Protein AF-A0AAN6FZB6-F1 (afdb_monomer)

pLDDT: mean 73.34, std 21.13, range [22.36, 97.94]

Structure (mmCIF, N/CA/C/O backbone):
data_AF-A0AAN6FZB6-F1
#
_entry.id   AF-A0AAN6FZB6-F1
#
loop_
_atom_site.group_PDB
_atom_site.id
_atom_site.type_symbol
_atom_site.label_atom_id
_atom_site.label_alt_id
_atom_site.label_comp_id
_atom_site.label_asym_id
_atom_site.label_entity_id
_atom_site.label_seq_id
_atom_site.pdbx_PDB_ins_code
_atom_site.Cartn_x
_atom_site.Cartn_y
_atom_site.Cartn_z
_atom_site.occupancy
_atom_site.B_iso_or_equiv
_atom_site.auth_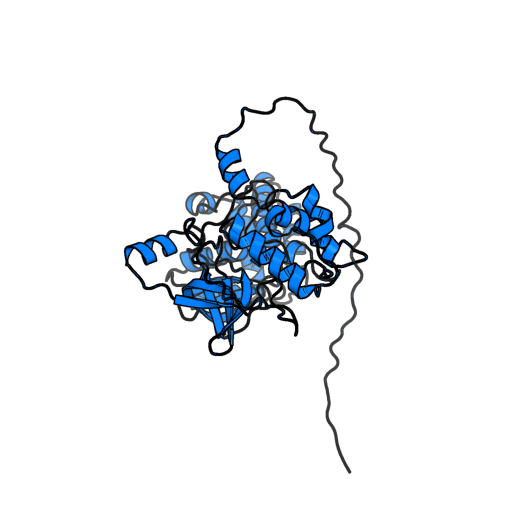seq_id
_atom_site.auth_comp_id
_atom_site.auth_asym_id
_atom_site.auth_atom_id
_atom_site.pdbx_PDB_model_num
ATOM 1 N N . MET A 1 1 ? -24.051 37.876 -32.032 1.00 30.36 1 MET A N 1
ATOM 2 C CA . MET A 1 1 ? -22.929 37.095 -32.580 1.00 30.36 1 MET A CA 1
ATOM 3 C C . MET A 1 1 ? -21.821 37.124 -31.537 1.00 30.36 1 MET A C 1
ATOM 5 O O . MET A 1 1 ? -20.853 37.849 -31.696 1.00 30.36 1 MET A O 1
ATOM 9 N N . ASP A 1 2 ? -22.106 36.686 -30.309 1.00 27.23 2 ASP A N 1
ATOM 10 C CA . ASP A 1 2 ? -22.174 35.279 -29.833 1.00 27.23 2 ASP A CA 1
ATOM 11 C C . ASP A 1 2 ? -20.752 34.847 -29.437 1.00 27.23 2 ASP A C 1
ATOM 13 O O . ASP A 1 2 ? -19.841 35.005 -30.233 1.00 27.23 2 ASP A O 1
ATOM 17 N N . GLY A 1 3 ? -20.429 34.332 -28.254 1.00 25.25 3 GLY A N 1
ATOM 18 C CA . GLY A 1 3 ? -21.204 33.902 -27.101 1.00 25.25 3 GLY A CA 1
ATOM 19 C C . GLY A 1 3 ? -20.239 33.530 -25.960 1.00 25.25 3 GLY A C 1
ATOM 20 O O . GLY A 1 3 ? -19.037 33.366 -26.151 1.00 25.25 3 GLY A O 1
ATOM 21 N N . ILE A 1 4 ? -20.802 33.442 -24.763 1.00 28.05 4 ILE A N 1
ATOM 22 C CA . ILE A 1 4 ? -20.187 33.173 -23.456 1.00 28.05 4 ILE A CA 1
ATOM 23 C C . ILE A 1 4 ? -19.629 31.740 -23.357 1.00 28.05 4 ILE A C 1
ATOM 25 O O . ILE A 1 4 ? -20.297 30.811 -23.807 1.00 28.05 4 ILE A O 1
ATOM 29 N N . ARG A 1 5 ? -18.513 31.539 -22.629 1.00 25.30 5 ARG A N 1
ATOM 30 C CA . ARG A 1 5 ? -18.370 30.437 -21.646 1.00 25.30 5 ARG A CA 1
ATOM 31 C C . ARG A 1 5 ? -17.309 30.740 -20.575 1.00 25.30 5 ARG A C 1
ATOM 33 O O . ARG A 1 5 ? -16.121 30.832 -20.856 1.00 25.30 5 ARG A O 1
ATOM 40 N N . ASN A 1 6 ? -17.817 30.888 -19.350 1.00 24.12 6 ASN A N 1
ATOM 41 C CA . ASN A 1 6 ? -17.125 31.031 -18.070 1.00 24.12 6 ASN A CA 1
ATOM 42 C C . ASN A 1 6 ? -16.305 29.784 -17.694 1.00 24.12 6 ASN A C 1
ATOM 44 O O . ASN A 1 6 ? -16.782 28.665 -17.882 1.00 24.12 6 ASN A O 1
ATOM 48 N N . VAL A 1 7 ? -15.164 29.990 -17.029 1.00 25.72 7 VAL A N 1
ATOM 49 C CA . VAL A 1 7 ? -14.528 29.021 -16.116 1.00 25.72 7 VAL A CA 1
ATOM 50 C C . VAL A 1 7 ? -14.255 29.774 -14.800 1.00 25.72 7 VAL A C 1
ATOM 52 O O . VAL A 1 7 ? -13.698 30.868 -14.880 1.00 25.72 7 VAL A O 1
ATOM 55 N N . PRO A 1 8 ? -14.679 29.292 -13.613 1.00 23.39 8 PRO A N 1
ATOM 56 C CA . PRO A 1 8 ? -14.557 30.064 -12.375 1.00 23.39 8 PRO A CA 1
ATOM 57 C C . PRO A 1 8 ? -13.111 30.137 -11.873 1.00 23.39 8 PRO A C 1
ATOM 59 O O . PRO A 1 8 ? -12.424 29.121 -11.774 1.00 23.39 8 PRO A O 1
ATOM 62 N N . GLU A 1 9 ? -12.685 31.343 -11.504 1.00 27.16 9 GLU A N 1
ATOM 63 C CA . GLU A 1 9 ? -11.474 31.617 -10.732 1.00 27.16 9 GLU A CA 1
ATOM 64 C C . GLU A 1 9 ? -11.588 31.010 -9.323 1.00 27.16 9 GLU A C 1
ATOM 66 O O . GLU A 1 9 ? -12.445 31.402 -8.533 1.00 27.16 9 GLU A O 1
ATOM 71 N N . ALA A 1 10 ? -10.694 30.078 -8.987 1.00 24.11 10 ALA A N 1
ATOM 72 C CA . ALA A 1 10 ? -10.451 29.641 -7.614 1.00 24.11 10 ALA A CA 1
ATOM 73 C C . ALA A 1 10 ? -8.962 29.304 -7.421 1.00 24.11 10 ALA A C 1
ATOM 75 O O . ALA A 1 10 ? -8.577 28.149 -7.283 1.00 24.11 10 ALA A O 1
ATOM 76 N N . TYR A 1 11 ? -8.113 30.334 -7.414 1.00 24.89 11 TYR A N 1
ATOM 77 C CA . TYR A 1 11 ? -6.745 30.252 -6.894 1.00 24.89 11 TYR A CA 1
ATOM 78 C C . TYR A 1 11 ? -6.554 31.344 -5.839 1.00 24.89 11 TYR A C 1
ATOM 80 O O . TYR A 1 11 ? -6.081 32.446 -6.111 1.00 24.89 11 TYR A O 1
ATOM 88 N N . GLY A 1 12 ? -6.974 31.032 -4.613 1.00 23.95 12 GLY A N 1
ATOM 89 C CA . GLY A 1 12 ? -6.699 31.834 -3.428 1.00 23.95 12 GLY A CA 1
ATOM 90 C C . GLY A 1 12 ? -5.278 31.584 -2.924 1.00 23.95 12 GLY A C 1
ATOM 91 O O . GLY A 1 12 ? -5.006 30.553 -2.325 1.00 23.95 12 GLY A O 1
ATOM 92 N N . VAL A 1 13 ? -4.393 32.533 -3.223 1.00 24.48 13 VAL A N 1
ATOM 93 C CA . VAL A 1 13 ? -3.220 32.997 -2.458 1.00 24.48 13 VAL A CA 1
ATOM 94 C C . VAL A 1 13 ? -2.564 31.992 -1.492 1.00 24.48 13 VAL A C 1
ATOM 96 O O . VAL A 1 13 ? -3.036 31.730 -0.388 1.00 24.48 13 VAL A O 1
ATOM 99 N N . VAL A 1 14 ? -1.369 31.544 -1.888 1.00 26.58 14 VAL A N 1
ATOM 100 C CA . VAL A 1 14 ? -0.384 30.821 -1.072 1.00 26.58 14 VAL A CA 1
ATOM 101 C C . VAL A 1 14 ? 0.034 31.677 0.130 1.00 26.58 14 VAL A C 1
ATOM 103 O O . VAL A 1 14 ? 0.778 32.649 -0.005 1.00 26.58 14 VAL A O 1
ATOM 106 N N . GLY A 1 15 ? -0.442 31.302 1.318 1.00 25.17 15 GLY A N 1
ATOM 107 C CA . GLY A 1 15 ? 0.080 31.784 2.593 1.00 25.17 15 GLY A CA 1
ATOM 108 C C . GLY A 1 15 ? 1.471 31.206 2.864 1.00 25.17 15 GLY A C 1
ATOM 109 O O . GLY A 1 15 ? 1.723 30.020 2.669 1.00 25.17 15 GLY A O 1
ATOM 110 N N . SER A 1 16 ? 2.380 32.072 3.293 1.00 25.14 16 SER A N 1
ATOM 111 C CA . SER A 1 16 ? 3.794 31.818 3.556 1.00 25.14 16 SER A CA 1
ATOM 112 C C . SER A 1 16 ? 4.088 30.618 4.472 1.00 25.14 16 SER A C 1
ATOM 114 O O . SER A 1 16 ? 3.425 30.367 5.481 1.00 25.14 16 SER A O 1
ATOM 116 N N . ILE A 1 17 ? 5.172 29.919 4.122 1.00 27.97 17 ILE A N 1
ATOM 117 C CA . ILE A 1 17 ? 5.831 28.852 4.884 1.00 27.97 17 ILE A CA 1
ATOM 118 C C . ILE A 1 17 ? 6.100 29.329 6.321 1.00 27.97 17 ILE A C 1
ATOM 120 O O . ILE A 1 17 ? 6.764 30.345 6.529 1.00 27.97 17 ILE A O 1
ATOM 124 N N . GLN A 1 18 ? 5.597 28.594 7.317 1.00 29.02 18 GLN A N 1
ATOM 125 C CA . GLN A 1 18 ? 5.778 28.940 8.728 1.00 29.02 18 GLN A CA 1
ATOM 126 C C . GLN A 1 18 ? 7.166 28.479 9.255 1.00 29.02 18 GLN A C 1
ATOM 128 O O . GLN A 1 18 ? 7.503 27.304 9.099 1.00 29.02 18 GLN A O 1
ATOM 133 N N . PRO A 1 19 ? 7.968 29.343 9.919 1.00 23.64 19 PRO A N 1
ATOM 134 C CA . PRO A 1 19 ? 9.391 29.093 10.237 1.00 23.64 19 PRO A CA 1
ATOM 135 C C . PRO A 1 19 ? 9.730 28.075 11.349 1.00 23.64 19 PRO A C 1
ATOM 137 O O . PRO A 1 19 ? 10.906 27.883 11.653 1.00 23.64 19 PRO A O 1
ATOM 140 N N . TRP A 1 20 ? 8.758 27.427 11.998 1.00 31.81 20 TRP A N 1
ATOM 141 C CA . TRP A 1 20 ? 9.000 26.628 13.217 1.00 31.81 20 TRP A CA 1
ATOM 142 C C . TRP A 1 20 ? 9.246 25.125 12.980 1.00 31.81 20 TRP A C 1
ATOM 144 O O . TRP A 1 20 ? 9.595 24.412 13.918 1.00 31.81 20 TRP A O 1
ATOM 154 N N . LEU A 1 21 ? 9.209 24.657 11.726 1.00 27.09 21 LEU A N 1
ATOM 155 C CA . LEU A 1 21 ? 9.648 23.308 11.312 1.00 27.09 21 LEU A CA 1
ATOM 156 C C . LEU A 1 21 ? 11.175 23.075 11.441 1.00 27.09 21 LEU A C 1
ATOM 158 O O . LEU A 1 21 ? 11.663 21.994 11.126 1.00 27.09 21 LEU A O 1
ATOM 162 N N . VAL A 1 22 ? 11.935 24.073 11.911 1.00 25.64 22 VAL A N 1
ATOM 163 C CA . VAL A 1 22 ? 13.407 24.039 12.039 1.00 25.64 22 VAL A CA 1
ATOM 164 C C . VAL A 1 22 ? 13.887 23.847 13.492 1.00 25.64 22 VAL A C 1
ATOM 166 O O . VAL A 1 22 ? 15.075 23.631 13.721 1.00 25.64 22 VAL A O 1
ATOM 169 N N . SER A 1 23 ? 13.007 23.854 14.500 1.00 26.36 23 SER A N 1
ATOM 170 C CA . SER A 1 23 ? 13.437 23.791 15.907 1.00 26.36 23 SER A CA 1
ATOM 171 C C . SER A 1 23 ? 13.090 22.467 16.588 1.00 26.36 23 SER A C 1
ATOM 173 O O . SER A 1 23 ? 12.071 22.332 17.256 1.00 26.36 23 SER A O 1
ATOM 175 N N . THR A 1 24 ? 13.967 21.476 16.432 1.00 24.34 24 THR A N 1
ATOM 176 C CA . THR A 1 24 ? 14.256 20.464 17.472 1.00 24.34 24 THR A CA 1
ATOM 177 C C . THR A 1 24 ? 15.608 19.807 17.178 1.00 24.34 24 THR A C 1
ATOM 179 O O . THR A 1 24 ? 15.744 18.604 16.986 1.00 24.34 24 THR A O 1
ATOM 182 N N . ARG A 1 25 ? 16.668 20.626 17.156 1.00 24.75 25 ARG A N 1
ATOM 183 C CA . ARG A 1 25 ? 18.006 20.143 17.516 1.00 24.75 25 ARG A CA 1
ATOM 184 C C . ARG A 1 25 ? 18.036 20.027 19.034 1.00 24.75 25 ARG A C 1
ATOM 186 O O . ARG A 1 25 ? 18.260 21.024 19.710 1.00 24.75 25 ARG A O 1
ATOM 193 N N . HIS A 1 26 ? 17.784 18.842 19.570 1.00 23.50 26 HIS A N 1
ATOM 194 C CA . HIS A 1 26 ? 18.362 18.452 20.851 1.00 23.50 26 HIS A CA 1
ATOM 195 C C . HIS A 1 26 ? 19.250 17.242 20.591 1.00 23.50 26 HIS A C 1
ATOM 197 O O . HIS A 1 26 ? 18.823 16.208 20.084 1.00 23.50 26 HIS A O 1
ATOM 203 N N . VAL A 1 27 ? 20.531 17.484 20.833 1.00 25.31 27 VAL A N 1
ATOM 204 C CA . VAL A 1 27 ? 21.649 16.563 20.724 1.00 25.31 27 VAL A CA 1
ATOM 205 C C . VAL A 1 27 ? 21.444 15.458 21.755 1.00 25.31 27 VAL A C 1
ATOM 207 O O . VAL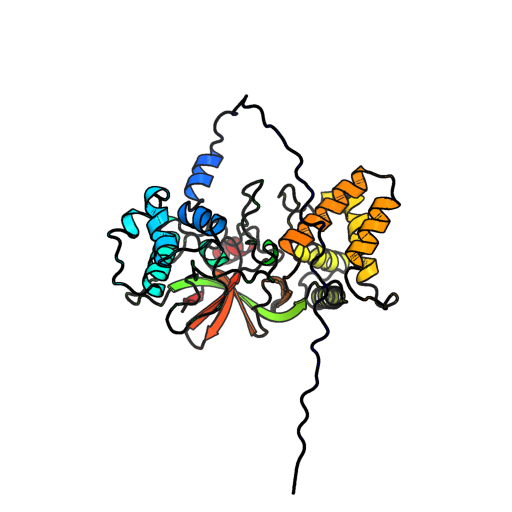 A 1 27 ? 21.451 15.735 22.949 1.00 25.31 27 VAL A O 1
ATOM 210 N N . LEU A 1 28 ? 21.284 14.216 21.305 1.00 22.36 28 LEU A N 1
ATOM 211 C CA . LEU A 1 28 ? 21.596 13.052 22.127 1.00 22.36 28 LEU A CA 1
ATOM 212 C C . LEU A 1 28 ? 22.964 12.553 21.666 1.00 22.36 28 LEU A C 1
ATOM 214 O O . LEU A 1 28 ? 23.092 11.923 20.617 1.00 22.36 28 LEU A O 1
ATOM 218 N N . GLN A 1 29 ? 23.999 12.911 22.427 1.00 23.56 29 GLN A N 1
ATOM 219 C CA . GLN A 1 29 ? 25.260 12.180 22.421 1.00 23.56 29 GLN A CA 1
ATOM 220 C C . GLN A 1 29 ? 24.958 10.793 22.989 1.00 23.56 29 GLN A C 1
ATOM 222 O O . GLN A 1 29 ? 24.761 10.650 24.191 1.00 23.56 29 GLN A O 1
ATOM 227 N N . VAL A 1 30 ? 24.876 9.785 22.125 1.00 23.97 30 VAL A N 1
ATOM 228 C CA . VAL A 1 30 ? 24.925 8.392 22.565 1.00 23.97 30 VAL A CA 1
ATOM 229 C C . VAL A 1 30 ? 26.402 8.049 22.699 1.00 23.97 30 VAL A C 1
ATOM 231 O O . VAL A 1 30 ? 27.126 7.955 21.708 1.00 23.97 30 VAL A O 1
ATOM 234 N N . THR A 1 31 ? 26.862 7.973 23.944 1.00 23.38 31 THR A N 1
ATOM 235 C CA . THR A 1 31 ? 28.157 7.406 24.310 1.00 23.38 31 THR A CA 1
ATOM 236 C C . THR A 1 31 ? 28.167 5.935 23.917 1.00 23.38 31 THR A C 1
ATOM 238 O O . THR A 1 31 ? 27.232 5.199 24.222 1.00 23.38 31 THR A O 1
ATOM 241 N N . ALA A 1 32 ? 29.203 5.531 23.189 1.00 28.75 32 ALA A N 1
ATOM 242 C CA . ALA A 1 32 ? 29.433 4.149 22.814 1.00 28.75 32 ALA A CA 1
ATOM 243 C C . ALA A 1 32 ? 29.823 3.351 24.059 1.00 28.75 32 ALA A C 1
ATOM 245 O O . ALA A 1 32 ? 30.942 3.511 24.523 1.00 28.75 32 ALA A O 1
ATOM 246 N N . GLU A 1 33 ? 28.925 2.520 24.578 1.00 28.31 33 GLU A N 1
ATOM 247 C CA . GLU A 1 33 ? 29.270 1.350 25.385 1.00 28.31 33 GLU A CA 1
ATOM 248 C C . GLU A 1 33 ? 28.043 0.435 25.524 1.00 28.31 33 GLU A C 1
ATOM 250 O O . GLU A 1 33 ? 26.923 0.912 25.682 1.00 28.31 33 GLU A O 1
ATOM 255 N N . GLU A 1 34 ? 28.309 -0.870 25.402 1.00 26.66 34 GLU A N 1
ATOM 256 C CA . GLU A 1 34 ? 27.392 -2.022 25.464 1.00 26.66 34 GLU A CA 1
ATOM 257 C C . GLU A 1 34 ? 26.544 -2.283 24.204 1.00 26.66 34 GLU A C 1
ATOM 259 O O . GLU A 1 34 ? 25.350 -2.011 24.135 1.00 26.66 34 GLU A O 1
ATOM 264 N N . VAL A 1 35 ? 27.187 -2.879 23.189 1.00 26.59 35 VAL A N 1
ATOM 265 C CA . VAL A 1 35 ? 26.496 -3.634 22.128 1.00 26.59 35 VAL A CA 1
ATOM 266 C C . VAL A 1 35 ? 26.035 -4.957 22.753 1.00 26.59 35 VAL A C 1
ATOM 268 O O . VAL A 1 35 ? 26.903 -5.764 23.092 1.00 26.59 35 VAL A O 1
ATOM 271 N N . PRO A 1 36 ? 24.725 -5.199 22.940 1.00 31.03 36 PRO A N 1
ATOM 272 C CA . PRO A 1 36 ? 24.244 -6.493 23.409 1.00 31.03 36 PRO A CA 1
ATOM 273 C C . PRO A 1 36 ? 24.528 -7.558 22.346 1.00 31.03 36 PRO A C 1
ATOM 275 O O . PRO A 1 36 ? 24.566 -7.247 21.151 1.00 31.03 36 PRO A O 1
ATOM 278 N N . ASP A 1 37 ? 24.728 -8.800 22.790 1.00 28.94 37 ASP A N 1
ATOM 279 C CA . ASP A 1 37 ? 24.934 -9.964 21.927 1.00 28.94 37 ASP A CA 1
ATOM 280 C C . ASP A 1 37 ? 23.941 -9.995 20.754 1.00 28.94 37 ASP A C 1
ATOM 282 O O . ASP A 1 37 ? 22.756 -9.695 20.897 1.00 28.94 37 ASP A O 1
ATOM 286 N N . ILE A 1 38 ? 24.468 -10.327 19.574 1.00 35.75 38 ILE A N 1
ATOM 287 C CA . ILE A 1 38 ? 23.768 -10.278 18.288 1.00 35.75 38 ILE A CA 1
ATOM 288 C C . ILE A 1 38 ? 22.540 -11.196 18.338 1.00 35.75 38 ILE A C 1
ATOM 290 O O . ILE A 1 38 ? 22.668 -12.420 18.336 1.00 35.75 38 ILE A O 1
ATOM 294 N N . ASP A 1 39 ? 21.361 -10.577 18.348 1.00 34.97 39 ASP A N 1
ATOM 295 C CA . ASP A 1 39 ? 20.059 -11.232 18.259 1.00 34.97 39 ASP A CA 1
ATOM 296 C C . ASP A 1 39 ? 19.956 -12.053 16.950 1.00 34.97 39 ASP A C 1
ATOM 298 O O . ASP A 1 39 ? 20.211 -11.501 15.870 1.00 34.97 39 ASP A O 1
ATOM 302 N N . PRO A 1 40 ? 19.608 -13.356 16.996 1.00 35.00 40 PRO A N 1
ATOM 303 C CA . PRO A 1 40 ? 19.370 -14.171 15.802 1.00 35.00 40 PRO A CA 1
ATOM 304 C C . PRO A 1 40 ? 18.330 -13.577 14.829 1.00 35.00 40 PRO A C 1
ATOM 306 O O . PRO A 1 40 ? 18.435 -13.838 13.625 1.00 35.00 40 PRO A O 1
ATOM 309 N N . ASP A 1 41 ? 17.418 -12.707 15.286 1.00 49.53 41 ASP A N 1
ATOM 310 C CA . ASP A 1 41 ? 16.481 -11.968 14.421 1.00 49.53 41 ASP A CA 1
ATOM 311 C C . ASP A 1 41 ? 17.185 -11.006 13.451 1.00 49.53 41 ASP A C 1
ATOM 313 O O . ASP A 1 41 ? 16.652 -10.682 12.384 1.00 49.53 41 ASP A O 1
ATOM 317 N N . ILE A 1 42 ? 18.411 -10.563 13.749 1.00 42.25 42 ILE A N 1
ATOM 318 C CA . ILE A 1 42 ? 19.167 -9.648 12.882 1.00 42.25 42 ILE A CA 1
ATOM 319 C C . ILE A 1 42 ? 19.576 -10.340 11.577 1.00 42.25 42 ILE A C 1
ATOM 321 O O . ILE A 1 42 ? 19.617 -9.684 10.537 1.00 42.25 42 ILE A O 1
ATOM 325 N N . GLU A 1 43 ? 19.850 -11.646 11.581 1.00 35.50 43 GLU A N 1
ATOM 326 C CA . GLU A 1 43 ? 20.296 -12.375 10.384 1.00 35.50 43 GLU A CA 1
ATOM 327 C C . GLU A 1 43 ? 19.125 -12.681 9.429 1.00 35.50 43 GLU A C 1
ATOM 329 O O . GLU A 1 43 ? 19.276 -12.644 8.203 1.00 35.50 43 GLU A O 1
ATOM 334 N N . GLU A 1 44 ? 17.929 -12.917 9.973 1.00 46.91 44 GLU A N 1
ATOM 335 C CA . GLU A 1 44 ? 16.684 -13.014 9.205 1.00 46.91 44 GLU A CA 1
ATOM 336 C C . GLU A 1 44 ? 16.238 -11.638 8.685 1.00 46.91 44 GLU A C 1
ATOM 338 O O . GLU A 1 44 ? 15.932 -11.467 7.503 1.00 46.91 44 GLU A O 1
ATOM 343 N N . THR A 1 45 ? 16.352 -10.608 9.521 1.00 43.69 45 THR A N 1
ATOM 344 C CA . THR A 1 45 ? 16.138 -9.206 9.146 1.00 43.69 45 THR A CA 1
ATOM 345 C C . THR A 1 45 ? 17.118 -8.731 8.063 1.00 43.69 45 THR A C 1
ATOM 347 O O . THR A 1 45 ? 16.733 -7.993 7.150 1.00 43.69 45 THR A O 1
ATOM 350 N N . ARG A 1 46 ? 18.384 -9.168 8.109 1.00 43.66 46 ARG A N 1
ATOM 351 C CA . ARG A 1 46 ? 19.415 -8.903 7.087 1.00 43.66 46 ARG A CA 1
ATOM 352 C C . ARG A 1 46 ? 19.108 -9.571 5.753 1.00 43.66 46 ARG A C 1
ATOM 354 O O . ARG A 1 46 ? 19.413 -8.980 4.721 1.00 43.66 46 ARG A O 1
ATOM 361 N N . ARG A 1 47 ? 18.493 -10.759 5.758 1.00 49.94 47 ARG A N 1
ATOM 362 C CA . ARG A 1 47 ? 18.007 -11.418 4.533 1.00 49.94 47 ARG A CA 1
ATOM 363 C C . ARG A 1 47 ? 16.799 -10.710 3.927 1.00 49.94 47 ARG A C 1
ATOM 365 O O . ARG A 1 47 ? 16.652 -10.712 2.715 1.00 49.94 47 ARG A O 1
ATOM 372 N N . ARG A 1 48 ? 15.968 -10.075 4.758 1.00 56.62 48 ARG A N 1
ATOM 373 C CA . ARG A 1 48 ? 14.755 -9.355 4.333 1.00 56.62 48 ARG A CA 1
ATOM 374 C C . ARG A 1 48 ? 14.997 -7.874 3.998 1.00 56.62 48 ARG A C 1
ATOM 376 O O . ARG A 1 48 ? 14.067 -7.175 3.604 1.00 56.62 48 ARG A O 1
ATOM 383 N N . THR A 1 49 ? 16.194 -7.320 4.209 1.00 63.19 49 THR A N 1
ATOM 384 C CA . THR A 1 49 ? 16.484 -5.893 3.957 1.00 63.19 49 THR A CA 1
ATOM 385 C C . THR A 1 49 ? 17.285 -5.698 2.671 1.00 63.19 49 THR A C 1
ATOM 387 O O . THR A 1 49 ? 18.497 -5.897 2.631 1.00 63.19 49 THR A O 1
ATOM 390 N N . CYS A 1 50 ? 16.622 -5.208 1.618 1.00 77.00 50 CYS A N 1
ATOM 391 C CA . CYS A 1 50 ? 17.307 -4.771 0.404 1.00 77.00 50 CYS A CA 1
ATOM 392 C C . CYS A 1 50 ? 18.120 -3.492 0.663 1.00 77.00 50 CYS A C 1
ATOM 394 O O . CYS A 1 50 ? 17.567 -2.419 0.939 1.00 77.00 50 CYS A O 1
ATOM 396 N N . ARG A 1 51 ? 19.452 -3.592 0.551 1.00 81.25 51 ARG A N 1
ATOM 397 C CA . ARG A 1 51 ? 20.367 -2.469 0.815 1.00 81.25 51 ARG A CA 1
ATOM 398 C C . ARG A 1 51 ? 20.238 -1.417 -0.270 1.00 81.25 51 ARG A C 1
ATOM 400 O O . ARG A 1 51 ? 20.180 -0.231 0.053 1.00 81.25 51 ARG A O 1
ATOM 407 N N . LEU A 1 52 ? 20.141 -1.840 -1.535 1.00 84.50 52 LEU A N 1
ATOM 408 C CA . LEU A 1 52 ? 19.930 -0.911 -2.645 1.00 84.50 52 LEU A CA 1
ATOM 409 C C . LEU A 1 52 ? 18.660 -0.082 -2.435 1.00 84.50 52 LEU A C 1
ATOM 411 O O . LEU A 1 52 ? 18.723 1.144 -2.484 1.00 84.50 52 LEU A O 1
ATOM 415 N N . LEU A 1 53 ? 17.537 -0.729 -2.119 1.00 80.69 53 LEU A N 1
ATOM 416 C CA . LEU A 1 53 ? 16.270 -0.043 -1.867 1.00 80.69 53 LEU A CA 1
ATOM 417 C C . LEU A 1 53 ? 16.370 0.934 -0.686 1.00 80.69 53 LEU A C 1
ATOM 419 O O . LEU A 1 53 ? 15.908 2.070 -0.787 1.00 80.69 53 LEU A O 1
ATOM 423 N N . SER A 1 54 ? 17.027 0.531 0.406 1.00 78.69 54 SER A N 1
ATOM 424 C CA . SER A 1 54 ? 17.257 1.403 1.563 1.00 78.69 54 SER A CA 1
ATOM 425 C C . SER A 1 54 ? 18.064 2.654 1.196 1.00 78.69 54 SER A C 1
ATOM 427 O O . SER A 1 54 ? 17.691 3.769 1.565 1.00 78.69 54 SER A O 1
ATOM 429 N N . HIS A 1 55 ? 19.148 2.517 0.430 1.00 81.81 55 HIS A N 1
ATOM 430 C CA . HIS A 1 55 ? 19.945 3.671 0.009 1.00 81.81 55 HIS A CA 1
ATOM 431 C C . HIS A 1 55 ? 19.208 4.561 -0.996 1.00 81.81 55 HIS A C 1
ATOM 433 O O . HIS A 1 55 ? 19.284 5.787 -0.886 1.00 81.81 55 HIS A O 1
ATOM 439 N N . LEU A 1 56 ? 18.453 3.977 -1.929 1.00 80.06 56 LEU A N 1
ATOM 440 C CA . LEU A 1 56 ? 17.614 4.723 -2.872 1.00 80.06 56 LEU A CA 1
ATOM 441 C C . LEU A 1 56 ? 16.567 5.566 -2.138 1.00 80.06 56 LEU A C 1
ATOM 443 O O . LEU A 1 56 ? 16.394 6.740 -2.455 1.00 80.06 56 LEU A O 1
ATOM 447 N N . TRP A 1 57 ? 15.954 5.013 -1.090 1.00 75.00 57 TRP A N 1
ATOM 448 C CA . TRP A 1 57 ? 15.040 5.746 -0.217 1.00 75.00 57 TRP A CA 1
ATOM 449 C C . TRP A 1 57 ? 15.720 6.938 0.477 1.00 75.00 57 TRP A C 1
ATOM 451 O O . TRP A 1 57 ? 15.245 8.069 0.409 1.00 75.00 57 TRP A O 1
ATOM 461 N N . HIS A 1 58 ? 16.877 6.724 1.110 1.00 74.50 58 HIS A N 1
ATOM 462 C CA . HIS A 1 58 ? 17.588 7.789 1.835 1.00 74.50 58 HIS A CA 1
ATOM 463 C C . HIS A 1 58 ? 18.203 8.861 0.926 1.00 74.50 58 HIS A C 1
ATOM 465 O O . HIS A 1 58 ? 18.515 9.965 1.380 1.00 74.50 58 HIS A O 1
ATOM 471 N N . THR A 1 59 ? 18.390 8.545 -0.352 1.00 76.19 59 THR A N 1
ATOM 472 C CA . THR A 1 59 ? 18.916 9.471 -1.359 1.00 76.19 59 THR A CA 1
ATOM 473 C C . THR A 1 59 ? 17.826 10.038 -2.268 1.00 76.19 59 THR A C 1
ATOM 475 O O . THR A 1 59 ? 18.127 10.824 -3.173 1.00 76.19 59 THR A O 1
ATOM 478 N N . GLN A 1 60 ? 16.555 9.725 -2.003 1.00 70.81 60 GLN A N 1
ATOM 479 C CA . GLN A 1 60 ? 15.426 10.278 -2.739 1.00 70.81 60 GLN A CA 1
ATOM 480 C C . GLN A 1 60 ? 15.450 11.817 -2.674 1.00 70.81 60 GLN A C 1
ATOM 482 O O . GLN A 1 60 ? 15.743 12.417 -1.640 1.00 70.81 60 GLN A O 1
ATOM 487 N N . GLY A 1 61 ? 15.235 12.477 -3.816 1.00 66.50 61 GLY A N 1
ATOM 488 C CA . GLY A 1 61 ? 15.312 13.941 -3.924 1.00 66.50 61 GLY A CA 1
ATOM 489 C C . GLY A 1 61 ? 16.725 14.546 -3.991 1.00 66.50 61 GLY A C 1
ATOM 490 O O . GLY A 1 61 ? 16.850 15.759 -4.159 1.00 66.50 61 GLY A O 1
ATOM 491 N N . ARG A 1 62 ? 17.802 13.744 -3.916 1.00 76.38 62 ARG A N 1
ATOM 492 C CA . ARG A 1 62 ? 19.151 14.181 -4.350 1.00 76.38 62 ARG A CA 1
ATOM 493 C C . ARG A 1 62 ? 19.176 14.392 -5.869 1.00 76.38 62 ARG A C 1
ATOM 495 O O . ARG A 1 62 ? 18.145 14.258 -6.509 1.00 76.38 62 ARG A O 1
ATOM 502 N N . SER A 1 63 ? 20.290 14.791 -6.469 1.00 73.44 63 SER A N 1
ATOM 503 C CA . SER A 1 63 ? 20.382 14.921 -7.932 1.00 73.44 63 SER A CA 1
ATOM 504 C C . SER A 1 63 ? 21.613 14.191 -8.434 1.00 73.44 63 SER A C 1
ATOM 506 O O . SER A 1 63 ? 22.658 14.243 -7.786 1.00 73.44 63 SER A O 1
ATOM 508 N N . CYS A 1 64 ? 21.469 13.535 -9.579 1.00 82.06 64 CYS A N 1
ATOM 509 C CA . CYS A 1 64 ? 22.558 12.921 -10.322 1.00 82.06 64 CYS A CA 1
ATOM 510 C C . CYS A 1 64 ? 22.689 13.637 -11.671 1.00 82.06 64 CYS A C 1
ATOM 512 O O . CYS A 1 64 ? 21.699 14.130 -12.206 1.00 82.06 64 CYS A O 1
ATOM 514 N N . THR A 1 65 ? 23.910 13.729 -12.202 1.00 86.88 65 THR A N 1
ATOM 515 C CA . THR A 1 65 ? 24.133 14.264 -13.556 1.00 86.88 65 THR A CA 1
ATOM 516 C C . THR A 1 65 ? 23.536 13.330 -14.606 1.00 86.88 65 THR A C 1
ATOM 518 O O . THR A 1 65 ? 22.946 13.794 -15.575 1.00 86.88 65 THR A O 1
ATOM 521 N N . ASP A 1 66 ? 23.666 12.023 -14.381 1.00 88.25 66 ASP A N 1
ATOM 522 C CA . ASP A 1 66 ? 23.007 10.964 -15.137 1.00 88.25 66 ASP A CA 1
ATOM 523 C C . ASP A 1 66 ? 22.035 10.230 -14.206 1.00 88.25 66 ASP A 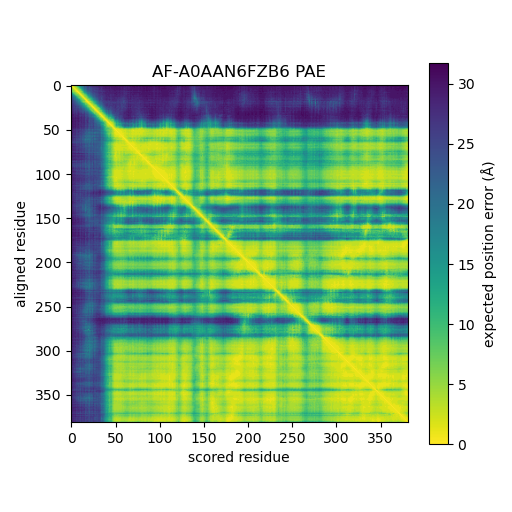C 1
ATOM 525 O O . ASP A 1 66 ? 22.428 9.768 -13.132 1.00 88.25 66 ASP A O 1
ATOM 529 N N . ALA A 1 67 ? 20.764 10.108 -14.592 1.00 87.06 67 ALA A N 1
ATOM 530 C CA . ALA A 1 67 ? 19.742 9.488 -13.752 1.00 87.06 67 ALA A CA 1
ATOM 531 C C . ALA A 1 67 ? 20.070 8.021 -13.401 1.00 87.06 67 ALA A C 1
ATOM 533 O O . ALA A 1 67 ? 19.663 7.519 -12.352 1.00 87.06 67 ALA A O 1
ATOM 534 N N . ARG A 1 68 ? 20.859 7.321 -14.228 1.00 90.81 68 ARG A N 1
ATOM 535 C CA . ARG A 1 68 ? 21.258 5.920 -13.999 1.00 90.81 68 ARG A CA 1
ATOM 536 C C . ARG A 1 68 ? 22.236 5.766 -12.838 1.00 90.81 68 ARG A C 1
ATOM 538 O O . ARG A 1 68 ? 22.265 4.706 -12.208 1.00 90.81 68 ARG A O 1
ATOM 545 N N . ASP A 1 69 ? 22.964 6.825 -12.483 1.00 91.12 69 ASP A N 1
ATOM 546 C CA . ASP A 1 69 ? 23.883 6.824 -11.338 1.00 91.12 69 ASP A CA 1
ATOM 547 C C . ASP A 1 69 ? 23.159 6.708 -9.996 1.00 91.12 69 ASP A C 1
ATOM 549 O O . ASP A 1 69 ? 23.777 6.333 -8.999 1.00 91.12 69 ASP A O 1
ATOM 553 N N . ARG A 1 70 ? 21.835 6.910 -9.974 1.00 87.56 70 ARG A N 1
ATOM 554 C CA . ARG A 1 70 ? 20.982 6.540 -8.837 1.00 87.56 70 ARG A CA 1
ATOM 555 C C . ARG A 1 70 ? 21.144 5.084 -8.439 1.00 87.56 70 ARG A C 1
ATOM 557 O O . ARG A 1 70 ? 21.102 4.773 -7.258 1.00 87.56 70 ARG A O 1
ATOM 564 N N . ILE A 1 71 ? 21.336 4.204 -9.418 1.00 90.31 71 ILE A N 1
ATOM 565 C CA . ILE A 1 71 ? 21.561 2.777 -9.197 1.00 90.31 71 ILE A CA 1
ATOM 566 C C . ILE A 1 71 ? 23.053 2.487 -9.281 1.00 90.31 71 ILE A C 1
ATOM 568 O O . ILE A 1 71 ? 23.635 1.960 -8.336 1.00 90.31 71 ILE A O 1
ATOM 572 N N . TYR A 1 72 ? 23.686 2.854 -10.399 1.00 91.88 72 TYR A N 1
ATOM 573 C CA . TYR A 1 72 ? 25.066 2.472 -10.691 1.00 91.88 72 TYR A CA 1
ATOM 574 C C . TYR A 1 72 ? 26.070 3.043 -9.686 1.00 91.88 72 TYR A C 1
ATOM 576 O O . TYR A 1 72 ? 26.985 2.328 -9.275 1.00 91.88 72 TYR A O 1
ATOM 584 N N . GLY A 1 73 ? 25.849 4.267 -9.198 1.00 89.81 73 GLY A N 1
ATOM 585 C CA . GLY A 1 73 ? 26.679 4.884 -8.163 1.00 89.81 73 GLY A CA 1
ATOM 586 C C . GLY A 1 73 ? 26.587 4.189 -6.800 1.00 89.81 73 GLY A C 1
ATOM 587 O O . GLY A 1 73 ? 27.514 4.288 -5.999 1.00 89.81 73 GLY A O 1
ATOM 588 N N . LEU A 1 74 ? 25.507 3.442 -6.541 1.00 88.88 74 LEU A N 1
ATOM 589 C CA . LEU A 1 74 ? 25.304 2.707 -5.291 1.00 88.88 74 LEU A CA 1
ATOM 590 C C . LEU A 1 74 ? 25.782 1.249 -5.364 1.00 88.88 74 LEU A C 1
ATOM 592 O O . LEU A 1 74 ? 25.953 0.630 -4.314 1.00 88.88 74 LEU A O 1
ATOM 596 N N . LEU A 1 75 ? 26.037 0.680 -6.550 1.00 88.00 75 LEU A N 1
ATOM 597 C CA . LEU A 1 75 ? 26.333 -0.757 -6.712 1.00 88.00 75 LEU A CA 1
ATOM 598 C C . LEU A 1 75 ? 27.549 -1.245 -5.913 1.00 88.00 75 LEU A C 1
ATOM 600 O O . LEU A 1 75 ? 27.589 -2.399 -5.493 1.00 88.00 75 LEU A O 1
ATOM 604 N N . GLN A 1 76 ? 28.543 -0.384 -5.678 1.00 85.06 76 GLN A N 1
ATOM 605 C CA . GLN A 1 76 ? 29.735 -0.769 -4.910 1.00 85.06 76 GLN A CA 1
ATOM 606 C C . GLN A 1 76 ? 29.489 -0.860 -3.402 1.00 85.06 76 GLN A C 1
ATOM 608 O O . GLN A 1 76 ? 30.226 -1.551 -2.704 1.00 85.06 76 GLN A O 1
ATOM 613 N N . ILE A 1 77 ? 28.443 -0.202 -2.901 1.00 85.62 77 ILE A N 1
ATOM 614 C CA . ILE A 1 77 ? 28.025 -0.274 -1.495 1.00 85.62 77 ILE A CA 1
ATOM 615 C C . ILE A 1 77 ? 26.783 -1.161 -1.300 1.00 85.62 77 ILE A C 1
ATOM 617 O O . ILE A 1 77 ? 26.430 -1.497 -0.172 1.00 85.62 77 ILE A O 1
ATOM 621 N N . THR A 1 78 ? 26.151 -1.596 -2.395 1.00 84.00 78 THR A N 1
ATOM 622 C CA . THR A 1 78 ? 24.941 -2.436 -2.424 1.00 84.00 78 THR A CA 1
ATOM 623 C C . THR A 1 78 ? 25.229 -3.744 -3.159 1.00 84.00 78 THR A C 1
ATOM 625 O O . THR A 1 78 ? 24.818 -3.989 -4.291 1.00 84.00 78 THR A O 1
ATOM 628 N N . LEU A 1 79 ? 26.020 -4.593 -2.496 1.00 83.50 79 LEU A N 1
ATOM 629 C CA . LEU A 1 79 ? 26.477 -5.872 -3.047 1.00 83.50 79 LEU A CA 1
ATOM 630 C C . LEU A 1 79 ? 25.350 -6.902 -3.221 1.00 83.50 79 LEU A C 1
ATOM 632 O O . LEU A 1 79 ? 25.547 -7.880 -3.929 1.00 83.50 79 LEU A O 1
ATOM 636 N N . ASP A 1 80 ? 24.186 -6.676 -2.609 1.00 81.25 80 ASP A N 1
ATOM 637 C CA . ASP A 1 80 ? 23.039 -7.585 -2.623 1.00 81.25 80 ASP A CA 1
ATOM 638 C C . ASP A 1 80 ? 22.482 -7.818 -4.032 1.00 81.25 80 ASP A C 1
ATOM 640 O O . ASP A 1 80 ? 22.111 -8.933 -4.355 1.00 81.25 80 ASP A O 1
ATOM 644 N N . VAL A 1 81 ? 22.476 -6.809 -4.906 1.00 84.94 81 VAL A N 1
ATOM 645 C CA . VAL A 1 81 ? 21.949 -6.944 -6.283 1.00 84.94 81 VAL A CA 1
ATOM 646 C C . VAL A 1 81 ? 22.998 -6.702 -7.370 1.00 84.94 81 VAL A C 1
ATOM 648 O O . VAL A 1 81 ? 22.679 -6.698 -8.562 1.00 84.94 81 VAL A O 1
ATOM 651 N N . ARG A 1 82 ? 24.258 -6.502 -6.970 1.00 86.44 82 ARG A N 1
ATOM 652 C CA . ARG A 1 82 ? 25.356 -6.079 -7.847 1.00 86.44 82 ARG A CA 1
ATOM 653 C C . ARG A 1 82 ? 25.551 -7.012 -9.038 1.00 86.44 82 ARG A C 1
ATOM 655 O O . ARG A 1 82 ? 25.566 -6.540 -10.171 1.00 86.44 82 ARG A O 1
ATOM 662 N N . ASP A 1 83 ? 25.657 -8.315 -8.802 1.00 87.44 83 ASP A N 1
ATOM 663 C CA . ASP A 1 83 ? 25.993 -9.283 -9.855 1.00 87.44 83 ASP A CA 1
ATOM 664 C C . ASP A 1 83 ? 24.905 -9.391 -10.931 1.00 87.44 83 ASP A C 1
ATOM 666 O O . ASP A 1 83 ? 25.191 -9.705 -12.083 1.00 87.44 83 ASP A O 1
ATOM 670 N N . ARG A 1 84 ? 23.655 -9.053 -10.588 1.00 86.75 84 ARG A N 1
ATOM 671 C CA . ARG A 1 84 ? 22.535 -9.008 -11.540 1.00 86.75 84 ARG A CA 1
ATOM 672 C C . ARG A 1 84 ? 22.513 -7.745 -12.397 1.00 86.75 84 ARG A C 1
ATOM 674 O O . ARG A 1 84 ? 21.834 -7.730 -13.423 1.00 86.75 84 ARG A O 1
ATOM 681 N N . LEU A 1 85 ? 23.196 -6.689 -11.960 1.00 87.62 85 LEU A N 1
ATOM 682 C CA . LEU A 1 85 ? 23.221 -5.378 -12.615 1.00 87.62 85 LEU A CA 1
ATOM 683 C C . LEU A 1 85 ? 24.554 -5.087 -13.317 1.00 87.62 85 LEU A C 1
ATOM 685 O O . LEU A 1 85 ? 24.701 -4.030 -13.927 1.00 87.62 85 LEU A O 1
ATOM 689 N N . LEU A 1 86 ? 25.502 -6.028 -13.272 1.00 86.94 86 LEU A N 1
ATOM 690 C CA . LEU A 1 86 ? 26.745 -5.984 -14.033 1.00 86.94 86 LEU A CA 1
ATOM 691 C C . LEU A 1 86 ? 26.640 -6.762 -15.365 1.00 86.94 86 LEU A C 1
ATOM 693 O O . LEU A 1 86 ? 25.946 -7.776 -15.428 1.00 86.94 86 LEU A O 1
ATOM 697 N N . PRO A 1 87 ? 27.366 -6.337 -16.420 1.00 89.81 87 PRO A N 1
ATOM 698 C CA . PRO A 1 87 ? 28.143 -5.100 -16.505 1.00 89.81 87 PRO A CA 1
ATOM 699 C C . PRO A 1 87 ? 27.239 -3.862 -16.618 1.00 89.81 87 PRO A C 1
ATOM 701 O O . PRO A 1 87 ? 26.176 -3.905 -17.234 1.00 89.81 87 PRO A O 1
ATOM 704 N N . VAL A 1 88 ? 27.691 -2.743 -16.044 1.00 90.62 88 VAL A N 1
ATOM 705 C CA . VAL A 1 88 ? 26.991 -1.456 -16.148 1.00 90.62 88 VAL A CA 1
ATOM 706 C C . VAL A 1 88 ? 26.967 -0.992 -17.606 1.00 90.62 88 VAL A C 1
ATOM 708 O O . VAL A 1 88 ? 28.002 -0.993 -18.273 1.00 90.62 88 VAL A O 1
ATOM 711 N N . SER A 1 89 ? 25.802 -0.551 -18.085 1.00 89.19 89 SER A N 1
ATOM 712 C CA . SER A 1 89 ? 25.651 0.035 -19.418 1.00 89.19 89 SER A CA 1
ATOM 713 C C . SER A 1 89 ? 24.976 1.404 -19.364 1.00 89.19 89 SER A C 1
ATOM 715 O O . SER A 1 89 ? 23.858 1.538 -18.863 1.00 89.19 89 SER A O 1
ATOM 717 N N . TYR A 1 90 ? 25.647 2.403 -19.944 1.00 91.44 90 TYR A N 1
ATOM 718 C CA . TYR A 1 90 ? 25.131 3.760 -20.170 1.00 91.44 90 TYR A CA 1
ATOM 719 C C . TYR A 1 90 ? 24.643 3.971 -21.616 1.00 91.44 90 TYR A C 1
ATOM 721 O O . TYR A 1 90 ? 24.332 5.093 -22.016 1.00 91.44 90 TYR A O 1
ATOM 729 N N . THR A 1 91 ? 24.559 2.913 -22.427 1.00 92.56 91 THR A N 1
ATOM 730 C CA . THR A 1 91 ? 23.918 2.982 -23.754 1.00 92.56 91 THR A CA 1
ATOM 731 C C . THR A 1 91 ? 22.425 2.665 -23.690 1.00 92.56 91 THR A C 1
ATOM 733 O O . THR A 1 91 ? 21.687 2.976 -24.620 1.00 92.56 91 THR A O 1
ATOM 736 N N . GLU A 1 92 ? 21.965 2.065 -22.592 1.00 88.06 92 GLU A N 1
ATOM 737 C CA . GLU A 1 92 ? 20.562 1.713 -22.397 1.00 88.06 92 GLU A CA 1
ATOM 738 C C . GLU A 1 92 ? 19.733 2.916 -21.922 1.00 88.06 92 GLU A C 1
ATOM 740 O O . GLU A 1 92 ? 20.227 3.716 -21.115 1.00 88.06 92 GLU A O 1
ATOM 745 N N . PRO A 1 93 ? 18.467 3.039 -22.372 1.00 89.38 93 PRO A N 1
ATOM 746 C CA . PRO A 1 93 ? 17.554 4.056 -21.864 1.00 89.38 93 PRO A CA 1
ATOM 747 C C . PRO A 1 93 ? 17.353 3.937 -20.351 1.00 89.38 93 PRO A C 1
ATOM 749 O O . PRO A 1 93 ? 17.245 2.832 -19.818 1.00 89.38 93 PRO A O 1
ATOM 752 N N . GLU A 1 94 ? 17.216 5.074 -19.671 1.00 87.75 94 GLU A N 1
ATOM 753 C CA . GLU A 1 94 ? 17.074 5.166 -18.209 1.00 87.75 94 GLU A CA 1
ATOM 754 C C . GLU A 1 94 ? 15.949 4.273 -17.670 1.00 87.75 94 GLU A C 1
ATOM 756 O O . GLU A 1 94 ? 16.151 3.492 -16.739 1.00 87.75 94 GLU A O 1
ATOM 761 N N . ALA A 1 95 ? 14.788 4.299 -18.330 1.00 85.44 95 ALA A N 1
ATOM 762 C CA . ALA A 1 95 ? 13.645 3.475 -17.959 1.00 85.44 95 ALA A CA 1
ATOM 763 C C . ALA A 1 95 ? 13.955 1.968 -17.986 1.00 85.44 95 ALA A C 1
ATOM 765 O O . ALA A 1 95 ? 13.464 1.223 -17.135 1.00 85.44 95 ALA A O 1
ATOM 766 N N . GLN A 1 96 ? 14.806 1.502 -18.910 1.00 87.12 96 GLN A N 1
ATOM 767 C CA . GLN A 1 96 ? 15.222 0.099 -18.948 1.00 87.12 96 GLN A CA 1
ATOM 768 C C . GLN A 1 96 ? 16.162 -0.237 -17.792 1.00 87.12 96 GLN A C 1
ATOM 770 O O . GLN A 1 96 ? 16.001 -1.290 -17.176 1.00 87.12 96 GLN A O 1
ATOM 775 N N . THR A 1 97 ? 17.101 0.652 -17.465 1.00 89.62 97 THR A N 1
ATOM 776 C CA . THR A 1 97 ? 17.993 0.492 -16.309 1.00 89.62 97 THR A CA 1
ATOM 777 C C . THR A 1 97 ? 17.196 0.390 -15.011 1.00 89.62 97 THR A C 1
ATOM 779 O O . THR A 1 97 ? 17.429 -0.513 -14.208 1.00 89.62 97 THR A O 1
ATOM 782 N N . PHE A 1 98 ? 16.198 1.258 -14.832 1.00 89.00 98 PHE A N 1
ATOM 783 C CA . PHE A 1 98 ? 15.343 1.263 -13.644 1.00 89.00 98 PHE A CA 1
ATOM 784 C C . PHE A 1 98 ? 14.513 -0.019 -13.554 1.00 89.00 98 PHE A C 1
ATOM 786 O O . PHE A 1 98 ? 14.501 -0.686 -12.521 1.00 89.00 98 PHE A O 1
ATOM 793 N N . THR A 1 99 ? 13.929 -0.441 -14.676 1.00 88.81 99 THR A N 1
ATOM 794 C CA . THR A 1 99 ? 13.138 -1.676 -14.760 1.00 88.81 99 THR A CA 1
ATOM 795 C C . THR A 1 99 ? 13.983 -2.917 -14.451 1.00 88.81 99 THR A C 1
ATOM 797 O O . THR A 1 99 ? 13.537 -3.830 -13.749 1.00 88.81 99 THR A O 1
ATOM 800 N N . LYS A 1 100 ? 15.233 -2.956 -14.932 1.00 88.31 100 LYS A N 1
ATOM 801 C CA . LYS A 1 100 ? 16.191 -4.026 -14.616 1.00 88.31 100 LYS A CA 1
ATOM 802 C C . LYS A 1 100 ? 16.555 -4.051 -13.135 1.00 88.31 100 LYS A C 1
ATOM 804 O O . LYS A 1 100 ? 16.557 -5.132 -12.549 1.00 88.31 100 LYS A O 1
ATOM 809 N N . ALA A 1 101 ? 16.822 -2.893 -12.532 1.00 90.44 101 ALA A N 1
ATOM 810 C CA . ALA A 1 101 ? 17.124 -2.787 -11.106 1.00 90.44 101 ALA A CA 1
ATOM 811 C C . ALA A 1 101 ? 15.964 -3.278 -10.239 1.00 90.44 101 ALA A C 1
ATOM 813 O O . ALA A 1 101 ? 16.164 -4.123 -9.373 1.00 90.44 101 ALA A O 1
ATOM 814 N N . THR A 1 102 ? 14.740 -2.855 -10.540 1.00 90.00 102 THR A N 1
ATOM 815 C CA . THR A 1 102 ? 13.535 -3.325 -9.845 1.00 90.00 102 THR A CA 1
ATOM 816 C C . THR A 1 102 ? 13.358 -4.833 -9.963 1.00 90.00 102 THR A C 1
ATOM 818 O O . THR A 1 102 ? 13.129 -5.513 -8.964 1.00 90.00 102 THR A O 1
ATOM 821 N N . ARG A 1 103 ? 13.539 -5.392 -11.166 1.00 88.19 103 ARG A N 1
ATOM 822 C CA . ARG A 1 103 ? 13.489 -6.844 -11.393 1.00 88.19 103 ARG A CA 1
ATOM 823 C C . ARG A 1 103 ? 14.565 -7.583 -10.596 1.00 88.19 103 ARG A C 1
ATOM 825 O O . ARG A 1 103 ? 14.288 -8.663 -10.081 1.00 88.19 103 ARG A O 1
ATOM 832 N N . ALA A 1 104 ? 15.774 -7.031 -10.504 1.00 88.00 104 ALA A N 1
ATOM 833 C CA . ALA A 1 104 ? 16.852 -7.607 -9.707 1.00 88.00 104 ALA A CA 1
ATOM 834 C C . ALA A 1 104 ? 16.517 -7.595 -8.209 1.00 88.00 104 ALA A C 1
ATOM 836 O O . ALA A 1 104 ? 16.678 -8.627 -7.566 1.00 88.00 104 ALA A O 1
ATOM 837 N N . ILE A 1 105 ? 15.977 -6.485 -7.687 1.00 87.00 105 ILE A N 1
ATOM 838 C CA . ILE A 1 105 ? 15.543 -6.364 -6.285 1.00 87.00 105 ILE A CA 1
ATOM 839 C C . ILE A 1 105 ? 14.478 -7.417 -5.954 1.00 87.00 105 ILE A C 1
ATOM 841 O O . ILE A 1 105 ? 14.635 -8.158 -4.988 1.00 87.00 105 ILE A O 1
ATOM 845 N N . ILE A 1 106 ? 13.431 -7.526 -6.779 1.00 86.19 106 ILE A N 1
ATOM 846 C CA . ILE A 1 106 ? 12.334 -8.482 -6.558 1.00 86.19 106 ILE A CA 1
ATOM 847 C C . ILE A 1 106 ? 12.845 -9.928 -6.599 1.00 86.19 106 ILE A C 1
ATOM 849 O O . ILE A 1 106 ? 12.475 -10.739 -5.756 1.00 86.19 106 ILE A O 1
ATOM 853 N N . ARG A 1 107 ? 13.700 -10.263 -7.575 1.00 83.50 107 ARG A N 1
ATOM 854 C CA . ARG A 1 107 ? 14.220 -11.630 -7.745 1.00 83.50 107 ARG A CA 1
ATOM 855 C C . ARG A 1 107 ? 15.169 -12.057 -6.639 1.00 83.50 107 ARG A C 1
ATOM 857 O O . ARG A 1 107 ? 15.180 -13.233 -6.302 1.00 83.50 107 ARG A O 1
ATOM 864 N N . GLU A 1 108 ? 15.992 -11.140 -6.148 1.00 83.25 108 GLU A N 1
ATOM 865 C CA . GLU A 1 108 ? 16.991 -11.469 -5.137 1.00 83.25 108 GLU A CA 1
ATOM 866 C C . GLU A 1 108 ? 16.374 -11.588 -3.746 1.00 83.25 108 GLU A C 1
ATOM 868 O O . GLU A 1 108 ? 16.694 -12.515 -3.010 1.00 83.25 108 GLU A O 1
ATOM 873 N N . HIS A 1 109 ? 15.462 -10.676 -3.404 1.00 79.00 109 HIS A N 1
ATOM 874 C CA . HIS A 1 109 ? 14.918 -10.591 -2.049 1.00 79.00 109 HIS A CA 1
ATOM 875 C C . HIS A 1 109 ? 13.561 -11.283 -1.880 1.00 79.00 109 HIS A C 1
ATOM 877 O O . HIS A 1 109 ? 13.113 -11.487 -0.757 1.00 79.00 109 HIS A O 1
ATOM 883 N N . GLY A 1 110 ? 12.887 -11.647 -2.976 1.00 77.81 110 GLY A N 1
ATOM 884 C CA . GLY A 1 110 ? 11.631 -12.406 -2.934 1.00 77.81 110 GLY A CA 1
ATOM 885 C C . GLY A 1 110 ? 10.424 -11.631 -2.398 1.00 77.81 110 GLY A C 1
ATOM 886 O O . GLY A 1 110 ? 9.393 -12.240 -2.126 1.00 77.81 110 GLY A O 1
ATOM 887 N N . HIS A 1 111 ? 10.530 -10.306 -2.264 1.00 81.38 111 HIS A N 1
ATOM 888 C CA . HIS A 1 111 ? 9.477 -9.444 -1.733 1.00 81.38 111 HIS A CA 1
ATOM 889 C C . HIS A 1 111 ? 9.201 -8.225 -2.625 1.00 81.38 111 HIS A C 1
ATOM 891 O O . HIS A 1 111 ? 10.067 -7.756 -3.371 1.00 81.38 111 HIS A O 1
ATOM 897 N N . LEU A 1 112 ? 8.001 -7.658 -2.501 1.00 86.56 112 LEU A N 1
ATOM 898 C CA . LEU A 1 112 ? 7.515 -6.561 -3.348 1.00 86.56 112 LEU A CA 1
ATOM 899 C C . LEU A 1 112 ? 7.783 -5.154 -2.788 1.00 86.56 112 LEU A C 1
ATOM 901 O O . LEU A 1 112 ? 7.222 -4.183 -3.285 1.00 86.56 112 LEU A O 1
ATOM 905 N N . ASP A 1 113 ? 8.671 -5.008 -1.800 1.00 81.88 113 ASP A N 1
ATOM 906 C CA . ASP A 1 113 ? 8.888 -3.730 -1.100 1.00 81.88 113 ASP A CA 1
ATOM 907 C C . ASP A 1 113 ? 9.319 -2.557 -2.001 1.00 81.88 113 ASP A C 1
ATOM 909 O O . ASP A 1 113 ? 9.078 -1.386 -1.703 1.00 81.88 113 ASP A O 1
ATOM 913 N N . VAL A 1 114 ? 9.916 -2.845 -3.157 1.00 82.88 114 VAL A N 1
ATOM 914 C CA . VAL A 1 114 ? 10.259 -1.821 -4.156 1.00 82.88 114 VAL A CA 1
ATOM 915 C C . VAL A 1 114 ? 9.025 -1.093 -4.716 1.00 82.88 114 VAL A C 1
ATOM 917 O O . VAL A 1 114 ? 9.132 0.034 -5.197 1.00 82.88 114 VAL A O 1
ATOM 920 N N . PHE A 1 115 ? 7.829 -1.675 -4.605 1.00 86.25 115 PHE A N 1
ATOM 921 C CA . PHE A 1 115 ? 6.581 -1.041 -5.035 1.00 86.25 115 PHE A CA 1
ATOM 922 C C . PHE A 1 115 ? 6.208 0.186 -4.197 1.00 86.25 115 PHE A C 1
ATOM 924 O O . PHE A 1 115 ? 5.491 1.056 -4.685 1.00 86.25 115 PHE A O 1
ATOM 931 N N . PHE A 1 116 ? 6.740 0.341 -2.982 1.00 76.00 116 PHE A N 1
ATOM 932 C CA . PHE A 1 116 ? 6.411 1.487 -2.123 1.00 76.00 116 PHE A CA 1
ATOM 933 C C . PHE A 1 116 ? 6.965 2.817 -2.636 1.00 76.00 116 PHE A C 1
ATOM 935 O O . PHE A 1 116 ? 6.469 3.886 -2.282 1.00 76.00 116 PHE A O 1
ATOM 942 N N . ILE A 1 117 ? 7.984 2.772 -3.486 1.00 74.44 117 ILE A N 1
ATOM 943 C CA . ILE A 1 117 ? 8.533 3.958 -4.151 1.00 74.44 117 ILE A CA 1
ATOM 944 C C . ILE A 1 117 ? 7.988 4.127 -5.575 1.00 74.44 117 ILE A C 1
ATOM 946 O O . ILE A 1 117 ? 8.375 5.055 -6.280 1.00 74.44 117 ILE A O 1
ATOM 950 N N . CYS A 1 118 ? 7.067 3.260 -6.008 1.00 73.69 118 CYS A N 1
ATOM 951 C CA . CYS A 1 118 ? 6.363 3.421 -7.274 1.00 73.69 118 CYS A CA 1
ATOM 952 C C . CYS A 1 118 ? 5.213 4.418 -7.078 1.00 73.69 118 CYS A C 1
ATOM 954 O O . CYS A 1 118 ? 4.268 4.169 -6.333 1.00 73.69 118 CYS A O 1
ATOM 956 N N . HIS A 1 119 ? 5.286 5.571 -7.742 1.00 65.38 119 HIS A N 1
ATOM 957 C CA . HIS A 1 119 ? 4.304 6.654 -7.597 1.00 65.38 119 HIS A CA 1
ATOM 958 C C . HIS A 1 119 ? 3.150 6.583 -8.613 1.00 65.38 119 HIS A C 1
ATOM 960 O O . HIS A 1 119 ? 2.605 7.609 -9.010 1.00 65.38 119 HIS A O 1
ATOM 966 N N . GLY A 1 120 ? 2.783 5.377 -9.058 1.00 51.44 120 GLY A N 1
ATOM 967 C CA . GLY A 1 120 ? 1.560 5.116 -9.827 1.00 51.44 120 GLY A CA 1
ATOM 968 C C . GLY A 1 120 ? 1.474 5.731 -11.229 1.00 51.44 120 GLY A C 1
ATOM 969 O O . GLY A 1 120 ? 0.528 5.441 -11.955 1.00 51.44 120 GLY A O 1
ATOM 970 N N . GLN A 1 121 ? 2.435 6.548 -11.665 1.00 54.38 121 GLN A N 1
ATOM 971 C CA . GLN A 1 121 ? 2.462 7.092 -13.022 1.00 54.38 121 GLN A CA 1
ATOM 972 C C . GLN A 1 121 ? 3.255 6.157 -13.943 1.00 54.38 121 GLN A C 1
ATOM 974 O O . GLN A 1 121 ? 4.489 6.083 -13.877 1.00 54.38 121 GLN A O 1
ATOM 979 N N . SER A 1 122 ? 2.525 5.433 -14.797 1.00 52.22 122 SER A N 1
ATOM 980 C CA . SER A 1 122 ? 3.093 4.855 -16.015 1.00 52.22 122 SER A CA 1
ATOM 981 C C . SER A 1 122 ? 3.457 6.025 -16.925 1.00 52.22 122 SER A C 1
ATOM 983 O O . SER A 1 122 ? 2.584 6.810 -17.290 1.00 52.22 122 SER A O 1
ATOM 985 N N . CYS A 1 123 ? 4.735 6.182 -17.255 1.00 55.44 123 CYS A N 1
ATOM 986 C CA . CYS A 1 123 ? 5.141 7.075 -18.336 1.00 55.44 123 CYS A CA 1
ATOM 987 C C . CYS A 1 123 ? 5.322 6.247 -19.611 1.00 55.44 123 CYS A C 1
ATOM 989 O O . CYS A 1 123 ? 5.489 5.030 -19.540 1.00 55.44 123 CYS A O 1
ATOM 991 N N . GLU A 1 124 ? 5.280 6.901 -20.772 1.00 55.84 124 GLU A N 1
ATOM 992 C CA . GLU A 1 124 ? 5.261 6.276 -22.108 1.00 55.84 124 GLU A CA 1
ATOM 993 C C . GLU A 1 124 ? 6.383 5.238 -22.344 1.00 55.84 124 GLU A C 1
ATOM 995 O O . GLU A 1 124 ? 6.305 4.418 -23.257 1.00 55.84 124 GLU A O 1
ATOM 1000 N N . HIS A 1 125 ? 7.425 5.233 -21.505 1.00 69.56 125 HIS A N 1
ATOM 1001 C CA . HIS A 1 125 ? 8.604 4.382 -21.649 1.00 69.56 125 HIS A CA 1
ATOM 1002 C C . HIS A 1 125 ? 8.959 3.541 -20.408 1.00 69.56 125 HIS A C 1
ATOM 1004 O O . HIS A 1 125 ? 9.985 2.860 -20.441 1.00 69.56 125 HIS A O 1
ATOM 1010 N N . ARG A 1 126 ? 8.161 3.557 -19.325 1.00 81.81 126 ARG A N 1
ATOM 1011 C CA . ARG A 1 126 ? 8.444 2.804 -18.084 1.00 81.81 126 ARG A CA 1
ATOM 1012 C C . ARG A 1 126 ? 7.182 2.135 -17.533 1.00 81.81 126 ARG A C 1
ATOM 1014 O O . ARG A 1 126 ? 6.172 2.825 -17.378 1.00 81.81 126 ARG A O 1
ATOM 1021 N N . PRO A 1 127 ? 7.258 0.851 -17.141 1.00 86.69 127 PRO A N 1
ATOM 1022 C CA . PRO A 1 127 ? 6.121 0.192 -16.538 1.00 86.69 127 PRO A CA 1
ATOM 1023 C C . PRO A 1 127 ? 5.794 0.751 -15.152 1.00 86.69 127 PRO A C 1
ATOM 1025 O O . PRO A 1 127 ? 6.684 1.195 -14.420 1.00 86.69 127 PRO A O 1
ATOM 1028 N N . SER A 1 128 ? 4.523 0.698 -14.759 1.00 87.56 128 SER A N 1
ATOM 1029 C CA . SER A 1 128 ? 4.026 1.273 -13.499 1.00 87.56 128 SER A CA 1
ATOM 1030 C C . SER A 1 128 ? 4.653 0.664 -12.242 1.00 87.56 128 SER A C 1
ATOM 1032 O O . SER A 1 128 ? 4.789 1.346 -11.227 1.00 87.56 128 SER A O 1
ATOM 1034 N N . TRP A 1 129 ? 5.094 -0.592 -12.330 1.00 88.31 129 TRP A N 1
ATOM 1035 C CA . TRP A 1 129 ? 5.756 -1.333 -11.255 1.00 88.31 129 TRP A CA 1
ATOM 1036 C C . TRP A 1 129 ? 7.263 -1.060 -11.140 1.00 88.31 129 TRP A C 1
ATOM 1038 O O . TRP A 1 129 ? 7.888 -1.498 -10.176 1.00 88.31 129 TRP A O 1
ATOM 1048 N N . SER A 1 130 ? 7.865 -0.350 -12.100 1.00 87.94 130 SER A N 1
ATOM 1049 C CA . SER A 1 130 ? 9.237 0.150 -11.976 1.00 87.94 130 SER A CA 1
ATOM 1050 C C . SER A 1 130 ? 9.190 1.581 -11.458 1.00 87.94 130 SER A C 1
ATOM 1052 O O . SER A 1 130 ? 8.614 2.412 -12.139 1.00 87.94 130 SER A O 1
ATOM 1054 N N . PRO A 1 131 ? 9.828 1.944 -10.343 1.00 82.75 131 PRO A N 1
ATOM 1055 C CA . PRO A 1 131 ? 9.849 3.319 -9.879 1.00 82.75 131 PRO A CA 1
ATOM 1056 C C . PRO A 1 131 ? 10.718 4.187 -10.796 1.00 82.75 131 PRO A C 1
ATOM 1058 O O . PRO A 1 131 ? 11.616 3.708 -11.497 1.00 82.75 131 PRO A O 1
ATOM 1061 N N . ASP A 1 132 ? 10.439 5.485 -10.779 1.00 80.62 132 ASP A N 1
ATOM 1062 C CA . ASP A 1 132 ? 11.354 6.491 -11.298 1.00 80.62 132 ASP A CA 1
ATOM 1063 C C . ASP A 1 132 ? 12.310 6.890 -10.169 1.00 80.62 132 ASP A C 1
ATOM 1065 O O . ASP A 1 132 ? 11.944 7.636 -9.260 1.00 80.62 132 ASP A O 1
ATOM 1069 N N . PHE A 1 133 ? 13.526 6.343 -10.198 1.00 78.88 133 PHE A N 1
ATOM 1070 C CA . PHE A 1 133 ? 14.520 6.575 -9.150 1.00 78.88 133 PHE A CA 1
ATOM 1071 C C . PHE A 1 133 ? 15.108 7.993 -9.168 1.00 78.88 133 PHE A C 1
ATOM 1073 O O . PHE A 1 133 ? 15.787 8.367 -8.207 1.00 78.88 133 PHE A O 1
ATOM 1080 N N . ASP A 1 134 ? 14.858 8.782 -10.219 1.00 76.31 134 ASP A N 1
ATOM 1081 C CA . ASP A 1 134 ? 15.276 10.184 -10.286 1.00 76.31 134 ASP A CA 1
ATOM 1082 C C . ASP A 1 134 ? 14.131 11.178 -10.043 1.00 76.31 134 ASP A C 1
ATOM 1084 O O . ASP A 1 134 ? 14.367 12.388 -9.973 1.00 76.31 134 ASP A O 1
ATOM 1088 N N . ALA A 1 135 ? 12.907 10.681 -9.827 1.00 71.38 135 ALA A N 1
ATOM 1089 C CA . ALA A 1 135 ? 11.740 11.513 -9.572 1.00 71.38 135 ALA A CA 1
ATOM 1090 C C . ALA A 1 135 ? 12.017 12.541 -8.466 1.00 71.38 135 ALA A C 1
ATOM 1092 O O . ALA A 1 135 ? 12.328 12.222 -7.309 1.00 71.38 135 ALA A O 1
ATOM 1093 N N . ARG A 1 136 ? 11.881 13.817 -8.834 1.00 62.56 136 ARG A N 1
ATOM 1094 C CA . ARG A 1 136 ? 11.960 14.924 -7.888 1.00 62.56 136 ARG A CA 1
ATOM 1095 C C . ARG A 1 136 ? 10.695 14.920 -7.052 1.00 62.56 136 ARG A C 1
ATOM 1097 O O . ARG A 1 136 ? 9.603 15.116 -7.575 1.00 62.56 136 ARG A O 1
ATOM 1104 N N . LEU A 1 137 ? 10.859 14.741 -5.748 1.00 55.72 137 LEU A N 1
ATOM 1105 C CA . LEU A 1 137 ? 9.785 15.035 -4.814 1.00 55.72 137 LEU A CA 1
ATOM 1106 C C . LEU A 1 137 ? 9.498 16.532 -4.914 1.00 55.72 137 LEU A C 1
ATOM 1108 O O . LEU A 1 137 ? 10.383 17.350 -4.644 1.00 55.72 137 LEU A O 1
ATOM 1112 N N . ASP A 1 138 ? 8.298 16.885 -5.373 1.00 47.38 138 ASP A N 1
ATOM 1113 C CA . ASP A 1 138 ? 7.850 1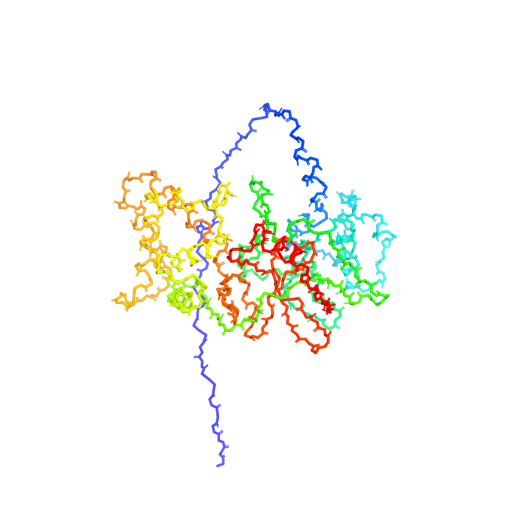8.270 -5.347 1.00 47.38 138 ASP A CA 1
ATOM 1114 C C . ASP A 1 138 ? 7.960 18.769 -3.899 1.00 47.38 138 ASP A C 1
ATOM 1116 O O . ASP A 1 138 ? 7.548 18.091 -2.957 1.00 47.38 138 ASP A O 1
ATOM 1120 N N . ARG A 1 139 ? 8.562 19.946 -3.706 1.00 42.22 139 ARG A N 1
ATOM 1121 C CA . ARG A 1 139 ? 8.807 20.537 -2.381 1.00 42.22 139 ARG A CA 1
ATOM 1122 C C . ARG A 1 139 ? 7.506 20.855 -1.634 1.00 42.22 139 ARG A C 1
ATOM 1124 O O . ARG A 1 139 ? 7.560 21.179 -0.451 1.00 42.22 139 ARG A O 1
ATOM 1131 N N . THR A 1 140 ? 6.367 20.789 -2.322 1.00 38.31 140 THR A N 1
ATOM 1132 C CA . THR A 1 140 ? 5.016 20.915 -1.763 1.00 38.31 140 THR A CA 1
ATOM 1133 C C . THR A 1 140 ? 4.483 19.602 -1.177 1.00 38.31 140 THR A C 1
ATOM 1135 O O . THR A 1 140 ? 3.610 19.631 -0.309 1.00 38.31 140 THR A O 1
ATOM 1138 N N . VAL A 1 141 ? 5.021 18.451 -1.598 1.00 43.56 141 VAL A N 1
ATOM 1139 C CA . VAL A 1 141 ? 4.624 17.132 -1.103 1.00 43.56 141 VAL A CA 1
ATOM 1140 C C . VAL A 1 141 ? 5.374 16.872 0.195 1.00 43.56 141 VAL A C 1
ATOM 1142 O O . VAL A 1 141 ? 6.592 16.696 0.229 1.00 43.56 141 VAL A O 1
ATOM 1145 N N . ASN A 1 142 ? 4.633 16.875 1.298 1.00 47.75 142 ASN A N 1
ATOM 1146 C CA . ASN A 1 142 ? 5.175 16.580 2.614 1.00 47.75 142 ASN A CA 1
ATOM 1147 C C . ASN A 1 142 ? 5.844 15.189 2.588 1.00 47.75 142 ASN A C 1
ATOM 1149 O O . ASN A 1 142 ? 5.183 14.198 2.292 1.00 47.75 142 ASN A O 1
ATOM 1153 N N . LEU A 1 143 ? 7.139 15.106 2.919 1.00 45.16 143 LEU A N 1
ATOM 1154 C CA . LEU A 1 143 ? 7.924 13.859 2.924 1.00 45.16 143 LEU A CA 1
ATOM 1155 C C . LEU A 1 143 ? 7.253 12.722 3.720 1.00 45.16 143 LEU A C 1
ATOM 1157 O O . LEU A 1 143 ? 7.470 11.552 3.410 1.00 45.16 143 LEU A O 1
ATOM 1161 N N . TRP A 1 144 ? 6.411 13.051 4.705 1.00 46.72 144 TRP A N 1
ATOM 1162 C CA . TRP A 1 144 ? 5.622 12.081 5.469 1.00 46.72 144 TRP A CA 1
ATOM 1163 C C . TRP A 1 144 ? 4.510 11.413 4.641 1.00 46.72 144 TRP A C 1
ATOM 1165 O O . TRP A 1 144 ? 4.280 10.221 4.800 1.00 46.72 144 TRP A O 1
ATOM 1175 N N . THR A 1 145 ? 3.901 12.116 3.680 1.00 47.28 145 THR A N 1
ATOM 1176 C CA . THR A 1 145 ? 2.870 11.553 2.773 1.00 47.28 145 THR A CA 1
ATOM 1177 C C . THR A 1 145 ? 3.418 10.507 1.802 1.00 47.28 145 THR A C 1
ATOM 1179 O O . THR A 1 145 ? 2.666 9.733 1.212 1.00 47.28 145 THR A O 1
ATOM 1182 N N . LEU A 1 146 ? 4.742 10.464 1.648 1.00 52.09 146 LEU A N 1
ATOM 1183 C CA . LEU A 1 146 ? 5.444 9.521 0.786 1.00 52.09 146 LEU A CA 1
ATOM 1184 C C . LEU A 1 146 ? 6.070 8.365 1.561 1.00 52.09 146 LEU A C 1
ATOM 1186 O O . LEU A 1 146 ? 6.537 7.421 0.923 1.00 52.09 146 LEU A O 1
ATOM 1190 N N . ALA A 1 147 ? 6.089 8.431 2.899 1.00 61.81 147 ALA A N 1
ATOM 1191 C CA . ALA A 1 147 ? 6.632 7.373 3.738 1.00 61.81 147 ALA A CA 1
ATOM 1192 C C . ALA A 1 147 ? 5.883 6.054 3.464 1.00 61.81 147 ALA A C 1
ATOM 1194 O O . ALA A 1 147 ? 4.649 6.062 3.469 1.00 61.81 147 ALA A O 1
ATOM 1195 N N . PRO A 1 148 ? 6.586 4.930 3.226 1.00 66.38 148 PRO A N 1
ATOM 1196 C CA . PRO A 1 148 ? 5.958 3.632 3.043 1.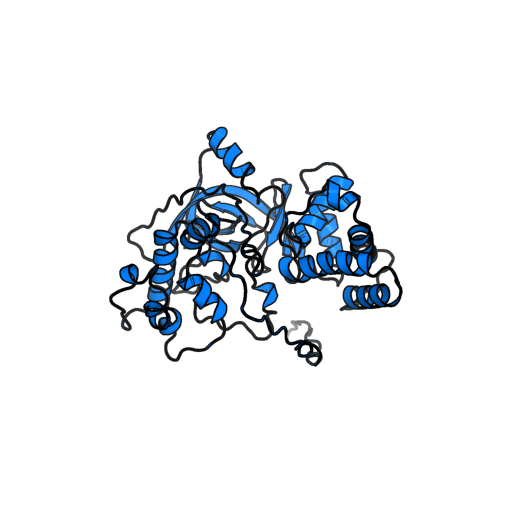00 66.38 148 PRO A CA 1
ATOM 1197 C C . PRO A 1 148 ? 5.107 3.285 4.256 1.00 66.38 148 PRO A C 1
ATOM 1199 O O . PRO A 1 148 ? 5.470 3.620 5.386 1.00 66.38 148 PRO A O 1
ATOM 1202 N N . LEU A 1 149 ? 4.010 2.559 4.047 1.00 69.62 149 LEU A N 1
ATOM 1203 C CA . LEU A 1 149 ? 3.259 2.000 5.176 1.00 69.62 149 LEU A CA 1
ATOM 1204 C C . LEU A 1 149 ? 4.085 0.947 5.929 1.00 69.62 149 LEU A C 1
ATOM 1206 O O . LEU A 1 149 ? 3.831 0.663 7.093 1.00 69.62 149 LEU A O 1
ATOM 1210 N N . THR A 1 150 ? 5.065 0.360 5.257 1.00 56.44 150 THR A N 1
ATOM 1211 C CA . THR A 1 150 ? 5.638 -0.946 5.581 1.00 56.44 150 THR A CA 1
ATOM 1212 C C . THR A 1 150 ? 6.820 -0.940 6.523 1.00 56.44 150 THR A C 1
ATOM 1214 O O . THR A 1 150 ? 7.073 -1.969 7.140 1.00 56.44 150 THR A O 1
ATOM 1217 N N . VAL A 1 151 ? 7.537 0.178 6.654 1.00 54.16 151 VAL A N 1
ATOM 1218 C CA . VAL A 1 151 ? 8.754 0.232 7.471 1.00 54.16 151 VAL A CA 1
ATOM 1219 C C . VAL A 1 151 ? 8.700 1.403 8.433 1.00 54.16 151 VAL A C 1
ATOM 1221 O O . VAL A 1 151 ? 8.838 2.568 8.053 1.00 54.16 151 VAL A O 1
ATOM 1224 N N . GLU A 1 152 ? 8.583 1.074 9.715 1.00 52.31 152 GLU A N 1
ATOM 1225 C CA . GLU A 1 152 ? 8.764 2.039 10.786 1.00 52.31 152 GLU A CA 1
ATOM 1226 C C . GLU A 1 152 ? 10.238 2.091 11.212 1.00 52.31 152 GLU A C 1
ATOM 1228 O O . GLU A 1 152 ? 10.817 1.122 11.703 1.00 52.31 152 GLU A O 1
ATOM 1233 N N . LYS A 1 153 ? 10.868 3.253 10.999 1.00 52.25 153 LYS A N 1
ATOM 1234 C CA . LYS A 1 153 ? 12.330 3.455 11.076 1.00 52.25 153 LYS A CA 1
ATOM 1235 C C . LYS A 1 153 ? 12.979 3.122 12.426 1.00 52.25 153 LYS A C 1
ATOM 1237 O O . LYS A 1 153 ? 14.197 2.996 12.472 1.00 52.25 153 LYS A O 1
ATOM 1242 N N . ARG A 1 154 ? 12.212 3.069 13.521 1.00 42.16 154 ARG A N 1
ATOM 1243 C CA . ARG A 1 154 ? 12.753 2.874 14.879 1.00 42.16 154 ARG A CA 1
ATOM 1244 C C . ARG A 1 154 ? 12.819 1.416 15.314 1.00 42.16 154 ARG A C 1
ATOM 1246 O O . ARG A 1 154 ? 13.636 1.098 16.165 1.00 42.16 154 ARG A O 1
ATOM 1253 N N . THR A 1 155 ? 11.986 0.561 14.740 1.00 42.06 155 THR A N 1
ATOM 1254 C CA . THR A 1 155 ? 11.748 -0.799 15.248 1.00 42.06 155 THR A CA 1
ATOM 1255 C C . THR A 1 155 ? 11.812 -1.859 14.165 1.00 42.06 155 THR A C 1
ATOM 1257 O O . THR A 1 155 ? 11.793 -3.043 14.473 1.00 42.06 155 THR A O 1
ATOM 1260 N N . ASN A 1 156 ? 11.893 -1.446 12.894 1.00 51.56 156 ASN A N 1
ATOM 1261 C CA . ASN A 1 156 ? 11.969 -2.340 11.743 1.00 51.56 156 ASN A CA 1
ATOM 1262 C C . ASN A 1 156 ? 10.753 -3.278 11.593 1.00 51.56 156 ASN A C 1
ATOM 1264 O O . ASN A 1 156 ? 10.808 -4.236 10.825 1.00 51.56 156 ASN A O 1
ATOM 1268 N N . LEU A 1 157 ? 9.649 -2.987 12.293 1.00 53.72 157 LEU A N 1
ATOM 1269 C CA . LEU A 1 157 ? 8.422 -3.780 12.265 1.00 53.72 157 LEU A CA 1
ATOM 1270 C C . LEU A 1 157 ? 7.716 -3.646 10.917 1.00 53.72 157 LEU A C 1
ATOM 1272 O O . LEU A 1 157 ? 7.340 -2.542 10.500 1.00 53.72 157 LEU A O 1
ATOM 1276 N N . ARG A 1 158 ? 7.502 -4.788 10.263 1.00 67.50 158 ARG A N 1
ATOM 1277 C CA . ARG A 1 158 ? 6.840 -4.902 8.962 1.00 67.50 158 ARG A CA 1
ATOM 1278 C C . ARG A 1 158 ? 5.435 -5.462 9.112 1.00 67.50 158 ARG A C 1
ATOM 1280 O O . ARG A 1 158 ? 5.111 -6.133 10.084 1.00 67.50 158 ARG A O 1
ATOM 1287 N N . TYR A 1 159 ? 4.582 -5.122 8.155 1.00 79.31 159 TYR A N 1
ATOM 1288 C CA . TYR A 1 159 ? 3.326 -5.844 7.985 1.00 79.31 159 TYR A CA 1
ATOM 1289 C C . TYR A 1 159 ? 3.591 -7.179 7.301 1.00 79.31 159 TYR A C 1
ATOM 1291 O O . TYR A 1 159 ? 4.526 -7.284 6.518 1.00 79.31 159 TYR A O 1
ATOM 1299 N N . HIS A 1 160 ? 2.733 -8.163 7.546 1.00 82.25 160 HIS A N 1
ATOM 1300 C CA . HIS A 1 160 ? 2.860 -9.508 6.991 1.00 82.25 160 HIS A CA 1
ATOM 1301 C C . HIS A 1 160 ? 1.578 -9.918 6.270 1.00 82.25 160 HIS A C 1
ATOM 1303 O O . HIS A 1 160 ? 1.100 -11.033 6.437 1.00 82.25 160 HIS A O 1
ATOM 1309 N N . ALA A 1 161 ? 1.012 -9.034 5.442 1.00 82.31 161 ALA A N 1
ATOM 1310 C CA . ALA A 1 161 ? -0.303 -9.246 4.830 1.00 82.31 161 ALA A CA 1
ATOM 1311 C C . ALA A 1 161 ? -0.429 -10.535 3.990 1.00 82.31 161 ALA A C 1
ATOM 1313 O O . ALA A 1 161 ? -1.542 -10.990 3.738 1.00 82.31 161 ALA A O 1
ATOM 1314 N N . THR A 1 162 ? 0.692 -11.129 3.563 1.00 83.44 162 THR A N 1
ATOM 1315 C CA . THR A 1 162 ? 0.721 -12.400 2.821 1.00 83.44 162 THR A CA 1
ATOM 1316 C C . THR A 1 162 ? 1.501 -13.521 3.518 1.00 83.44 162 THR A C 1
ATOM 1318 O O . THR A 1 162 ? 1.981 -14.426 2.842 1.00 83.44 162 THR A O 1
ATOM 1321 N N . ALA A 1 163 ? 1.649 -13.473 4.850 1.00 74.94 163 ALA A N 1
ATOM 1322 C CA . ALA A 1 163 ? 2.236 -14.544 5.674 1.00 74.94 163 ALA A CA 1
ATOM 1323 C C . ALA A 1 163 ? 3.588 -15.091 5.155 1.00 74.94 163 ALA A C 1
ATOM 1325 O O . ALA A 1 163 ? 3.803 -16.299 5.101 1.00 74.94 163 ALA A O 1
ATOM 1326 N N . ASP A 1 164 ? 4.483 -14.195 4.719 1.00 70.75 164 ASP A N 1
ATOM 1327 C CA . ASP A 1 164 ? 5.788 -14.525 4.119 1.00 70.75 164 ASP A CA 1
ATOM 1328 C C . ASP A 1 164 ? 5.711 -15.443 2.880 1.00 70.75 164 ASP A C 1
ATOM 1330 O O . ASP A 1 164 ? 6.654 -16.166 2.550 1.00 70.75 164 ASP A O 1
ATOM 1334 N N . SER A 1 165 ? 4.586 -15.395 2.158 1.00 73.69 165 SER A N 1
ATOM 1335 C CA . SER A 1 165 ? 4.402 -16.127 0.908 1.00 73.69 165 SER A CA 1
ATOM 1336 C C . SER A 1 165 ? 5.533 -15.852 -0.081 1.00 73.69 165 SER A C 1
ATOM 1338 O O . SER A 1 165 ? 5.930 -14.710 -0.322 1.00 73.69 165 SER A O 1
ATOM 1340 N N . LEU A 1 166 ? 6.034 -16.919 -0.702 1.00 71.44 166 LEU A N 1
ATOM 1341 C CA . LEU A 1 166 ? 7.023 -16.790 -1.761 1.00 71.44 166 LEU A CA 1
ATOM 1342 C C . LEU A 1 166 ? 6.374 -16.206 -3.014 1.00 71.44 166 LEU A C 1
ATOM 1344 O O . LEU A 1 166 ? 5.279 -16.606 -3.424 1.00 71.44 166 LEU A O 1
ATOM 1348 N N . ILE A 1 167 ? 7.091 -15.287 -3.653 1.00 72.94 167 ILE A N 1
ATOM 1349 C CA . ILE A 1 167 ? 6.667 -14.698 -4.915 1.00 72.94 167 ILE A CA 1
ATOM 1350 C C . ILE A 1 167 ? 6.554 -15.776 -6.005 1.00 72.94 167 ILE A C 1
ATOM 1352 O O . ILE A 1 167 ? 7.523 -16.458 -6.342 1.00 72.94 167 ILE A O 1
ATOM 1356 N N . SER A 1 168 ? 5.366 -15.915 -6.596 1.00 65.31 168 SER A N 1
ATOM 1357 C CA . SER A 1 168 ? 5.200 -16.656 -7.850 1.00 65.31 168 SER A CA 1
ATOM 1358 C C . SER A 1 168 ? 5.411 -15.681 -9.001 1.00 65.31 168 SER A C 1
ATOM 1360 O O . SER A 1 168 ? 4.519 -14.905 -9.349 1.00 65.31 168 SER A O 1
ATOM 1362 N N . LEU A 1 169 ? 6.642 -15.650 -9.511 1.00 66.88 169 LEU A N 1
ATOM 1363 C CA . LEU A 1 169 ? 7.093 -14.639 -10.456 1.00 66.88 169 LEU A CA 1
ATOM 1364 C C . LEU A 1 169 ? 7.068 -15.174 -11.890 1.00 66.88 169 LEU A C 1
ATOM 1366 O O . LEU A 1 169 ? 7.951 -15.934 -12.291 1.00 66.88 169 LEU A O 1
ATOM 1370 N N . GLY A 1 170 ? 6.119 -14.703 -12.696 1.00 66.19 170 GLY A N 1
ATOM 1371 C CA . GLY A 1 170 ? 6.201 -14.815 -14.148 1.00 66.19 170 GLY A CA 1
ATOM 1372 C C . GLY A 1 170 ? 6.841 -13.552 -14.715 1.00 66.19 170 GLY A C 1
ATOM 1373 O O . GLY A 1 170 ? 6.342 -12.446 -14.556 1.00 66.19 170 GLY A O 1
ATOM 1374 N N . MET A 1 171 ? 7.979 -13.698 -15.375 1.00 65.06 171 MET A N 1
ATOM 1375 C CA . MET A 1 171 ? 8.660 -12.589 -16.035 1.00 65.06 171 MET A CA 1
ATOM 1376 C C . MET A 1 171 ? 8.892 -13.004 -17.482 1.00 65.06 171 MET A C 1
ATOM 1378 O O . MET A 1 171 ? 9.911 -13.653 -17.741 1.00 65.06 171 MET A O 1
ATOM 1382 N N . PRO A 1 172 ? 7.957 -12.697 -18.403 1.00 64.00 172 PRO A N 1
ATOM 1383 C CA . PRO A 1 172 ? 8.149 -12.970 -19.819 1.00 64.00 172 PRO A CA 1
ATOM 1384 C C . PRO A 1 172 ? 9.461 -12.346 -20.318 1.00 64.00 172 PRO A C 1
ATOM 1386 O O . PRO A 1 172 ? 10.061 -11.486 -19.667 1.00 64.00 172 PRO A O 1
ATOM 1389 N N . ASN A 1 173 ? 9.932 -12.785 -21.486 1.00 61.47 173 ASN A N 1
ATOM 1390 C CA . ASN A 1 173 ? 11.129 -12.197 -22.099 1.00 61.47 173 ASN A CA 1
ATOM 1391 C C . ASN A 1 173 ? 10.933 -10.715 -22.471 1.00 61.47 173 ASN A C 1
ATOM 1393 O O . ASN A 1 173 ? 11.919 -10.022 -22.740 1.00 61.47 173 ASN A O 1
ATOM 1397 N N . ASP A 1 174 ? 9.691 -10.220 -22.469 1.00 65.19 174 ASP A N 1
ATOM 1398 C CA . ASP A 1 174 ? 9.436 -8.791 -22.516 1.00 65.19 174 ASP A CA 1
ATOM 1399 C C . ASP A 1 174 ? 9.923 -8.103 -21.224 1.00 65.19 174 ASP A C 1
ATOM 1401 O O . ASP A 1 174 ? 9.884 -8.608 -20.098 1.00 65.19 174 ASP A O 1
ATOM 1405 N N . ARG A 1 175 ? 10.527 -6.927 -21.394 1.00 67.25 175 ARG A N 1
ATOM 1406 C CA . ARG A 1 175 ? 11.108 -6.188 -20.265 1.00 67.25 175 ARG A CA 1
ATOM 1407 C C . ARG A 1 175 ? 10.046 -5.400 -19.496 1.00 67.25 175 ARG A C 1
ATOM 1409 O O . ARG A 1 175 ? 10.350 -4.931 -18.406 1.00 67.25 175 ARG A O 1
ATOM 1416 N N . SER A 1 176 ? 8.838 -5.277 -20.041 1.00 77.00 176 SER A N 1
ATOM 1417 C CA . SER A 1 176 ? 7.761 -4.406 -19.568 1.00 77.00 176 SER A CA 1
ATOM 1418 C C . SER A 1 176 ? 6.759 -5.089 -18.645 1.00 77.00 176 SER A C 1
ATOM 1420 O O . SER A 1 176 ? 6.168 -4.404 -17.815 1.00 77.00 176 SER A O 1
ATOM 1422 N N . HIS A 1 177 ? 6.574 -6.408 -18.740 1.00 85.25 177 HIS A N 1
ATOM 1423 C CA . HIS A 1 177 ? 5.518 -7.078 -17.989 1.00 85.25 177 HIS A CA 1
ATOM 1424 C C . HIS A 1 177 ? 6.074 -7.804 -16.774 1.00 85.25 177 HIS A C 1
ATOM 1426 O O . HIS A 1 177 ? 7.175 -8.361 -16.792 1.00 85.25 177 HIS A O 1
ATOM 1432 N N . LEU A 1 178 ? 5.280 -7.790 -15.711 1.00 88.56 178 LEU A N 1
ATOM 1433 C CA . LEU A 1 178 ? 5.539 -8.494 -14.467 1.00 88.56 178 LEU A CA 1
ATOM 1434 C C . LEU A 1 178 ? 4.275 -9.252 -14.069 1.00 88.56 178 LEU A C 1
ATOM 1436 O O . LEU A 1 178 ? 3.250 -8.648 -13.781 1.00 88.56 178 LEU A O 1
ATOM 1440 N N . ILE A 1 179 ? 4.347 -10.578 -14.070 1.00 90.44 179 ILE A N 1
ATOM 1441 C CA . ILE A 1 179 ? 3.232 -11.455 -13.728 1.00 90.44 179 ILE A CA 1
ATOM 1442 C C . ILE A 1 179 ? 3.386 -11.898 -12.277 1.00 90.44 179 ILE A C 1
ATOM 1444 O O . ILE A 1 179 ? 4.407 -12.478 -11.897 1.00 90.44 179 ILE A O 1
ATOM 1448 N N . LEU A 1 180 ? 2.356 -11.631 -11.483 1.00 91.75 180 LEU A N 1
ATOM 1449 C CA . LEU A 1 180 ? 2.265 -11.983 -10.072 1.00 91.75 180 LEU A CA 1
ATOM 1450 C C . LEU A 1 180 ? 0.998 -12.797 -9.822 1.00 91.75 180 LEU A C 1
ATOM 1452 O O . LEU A 1 180 ? -0.008 -12.610 -10.503 1.00 91.75 180 LEU A O 1
ATOM 1456 N N . SER A 1 181 ? 1.029 -13.671 -8.819 1.00 92.44 181 SER A N 1
ATOM 1457 C CA . SER A 1 181 ? -0.166 -14.373 -8.338 1.00 92.44 181 SER A CA 1
ATOM 1458 C C . SER A 1 181 ? -0.670 -13.779 -7.027 1.00 92.44 181 SER A C 1
ATOM 1460 O O . SER A 1 181 ? 0.148 -13.368 -6.198 1.00 92.44 181 SER A O 1
ATOM 1462 N N . GLY A 1 182 ? -1.974 -13.827 -6.779 1.00 94.38 182 GLY A N 1
ATOM 1463 C CA . GLY A 1 182 ? -2.536 -13.323 -5.532 1.00 94.38 182 GLY A CA 1
ATOM 1464 C C . GLY A 1 182 ? -4.048 -13.462 -5.420 1.00 94.38 182 GLY A C 1
ATOM 1465 O O . GLY A 1 182 ? -4.662 -14.227 -6.156 1.00 94.38 182 GLY A O 1
ATOM 1466 N N . TYR A 1 183 ? -4.644 -12.672 -4.534 1.00 95.69 183 TYR A N 1
ATOM 1467 C CA . TYR A 1 183 ? -6.088 -12.621 -4.308 1.00 95.69 183 TYR A CA 1
ATOM 1468 C C . TYR A 1 183 ? -6.599 -11.188 -4.434 1.00 95.69 183 TYR A C 1
ATOM 1470 O O . TYR A 1 183 ? -5.913 -10.247 -4.035 1.00 95.69 183 TYR A O 1
ATOM 1478 N N . GLN A 1 184 ? -7.808 -11.015 -4.965 1.00 96.19 184 GLN A N 1
ATOM 1479 C CA . GLN A 1 184 ? -8.508 -9.732 -4.944 1.00 96.19 184 GLN A CA 1
ATOM 1480 C C . GLN A 1 184 ? -9.401 -9.677 -3.700 1.00 96.19 184 GLN A C 1
ATOM 1482 O O . GLN A 1 184 ? -10.232 -10.557 -3.502 1.00 96.19 184 GLN A O 1
ATOM 1487 N N . LEU A 1 185 ? -9.228 -8.643 -2.877 1.00 95.25 185 LEU A N 1
ATOM 1488 C CA . LEU A 1 185 ? -10.049 -8.395 -1.690 1.00 95.25 185 LEU A CA 1
ATOM 1489 C C . LEU A 1 185 ? -11.385 -7.739 -2.046 1.00 95.25 185 LEU A C 1
ATOM 1491 O O . LEU A 1 185 ? -12.383 -7.977 -1.382 1.00 95.25 185 LEU A O 1
ATOM 1495 N N . GLY A 1 186 ? -11.396 -6.895 -3.075 1.00 95.88 186 GLY A N 1
ATOM 1496 C CA . GLY A 1 186 ? -12.584 -6.180 -3.527 1.00 95.88 186 GLY A CA 1
ATOM 1497 C C . GLY A 1 186 ? -12.222 -5.024 -4.449 1.00 95.88 186 GLY A C 1
ATOM 1498 O O . GLY A 1 186 ? -11.045 -4.801 -4.758 1.00 95.88 186 GLY A O 1
ATOM 1499 N N . THR A 1 187 ? -13.236 -4.289 -4.882 1.00 97.94 187 THR A N 1
ATOM 1500 C CA . THR A 1 187 ? -13.079 -3.092 -5.712 1.00 97.94 187 THR A CA 1
ATOM 1501 C C . THR A 1 187 ? -13.460 -1.850 -4.919 1.00 97.94 187 THR A C 1
ATOM 1503 O O . THR A 1 187 ? -14.464 -1.854 -4.210 1.00 97.94 187 THR A O 1
ATOM 1506 N N . ILE A 1 188 ? -12.656 -0.788 -5.025 1.00 97.94 188 ILE A N 1
ATOM 1507 C CA . ILE A 1 188 ? -12.882 0.478 -4.322 1.00 97.94 188 ILE A CA 1
ATOM 1508 C C . ILE A 1 188 ? -14.20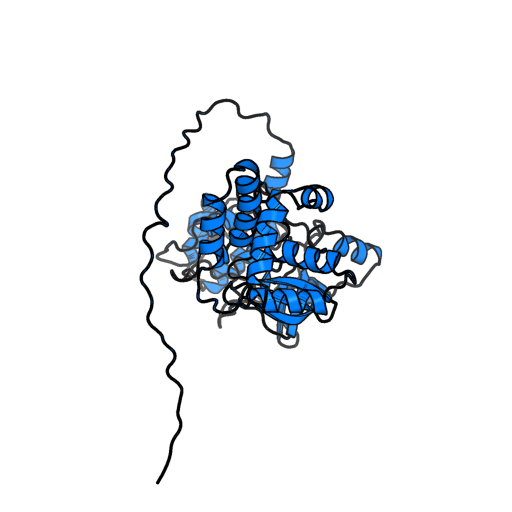3 1.095 -4.781 1.00 97.94 188 ILE A C 1
ATOM 1510 O O . ILE A 1 188 ? -14.367 1.422 -5.959 1.00 97.94 188 ILE A O 1
ATOM 1514 N N . ASP A 1 189 ? -15.120 1.288 -3.836 1.00 96.56 189 ASP A N 1
ATOM 1515 C CA . ASP A 1 189 ? -16.481 1.769 -4.091 1.00 96.56 189 ASP A CA 1
ATOM 1516 C C . ASP A 1 189 ? -16.796 3.111 -3.409 1.00 96.56 189 ASP A C 1
ATOM 1518 O O . ASP A 1 189 ? -17.748 3.794 -3.784 1.00 96.56 189 ASP A O 1
ATOM 1522 N N . ALA A 1 190 ? -15.983 3.537 -2.443 1.00 95.75 190 ALA A N 1
ATOM 1523 C CA . ALA A 1 190 ? -16.035 4.881 -1.886 1.00 95.75 190 ALA A CA 1
ATOM 1524 C C . ALA A 1 190 ? -14.681 5.300 -1.312 1.00 95.75 190 ALA A C 1
ATOM 1526 O O . ALA A 1 190 ? -13.849 4.468 -0.944 1.00 95.75 190 ALA A O 1
ATOM 1527 N N . MET A 1 191 ? -14.460 6.613 -1.237 1.00 95.25 191 MET A N 1
ATOM 1528 C CA . MET A 1 191 ? -13.237 7.206 -0.699 1.00 95.25 191 MET A CA 1
ATOM 1529 C C . MET A 1 191 ? -13.540 8.537 -0.013 1.00 95.25 191 MET A C 1
ATOM 1531 O O . MET A 1 191 ? -14.435 9.267 -0.438 1.00 95.25 191 MET A O 1
ATOM 1535 N N . SER A 1 192 ? -12.753 8.882 1.003 1.00 92.81 192 SER A N 1
ATOM 1536 C CA . SER A 1 192 ? -12.737 10.219 1.597 1.00 92.81 192 SER A CA 1
ATOM 1537 C C . SER A 1 192 ? -11.329 10.606 2.033 1.00 92.81 192 SER A C 1
ATOM 1539 O O . SER A 1 192 ? -10.536 9.769 2.472 1.00 92.81 192 SER A O 1
ATOM 1541 N N . GLY A 1 193 ? -11.014 11.895 1.929 1.00 88.19 193 GLY A N 1
ATOM 1542 C CA . GLY A 1 193 ? -9.807 12.445 2.534 1.00 88.19 193 GLY A CA 1
ATOM 1543 C C . GLY A 1 193 ? -9.871 12.380 4.061 1.00 88.19 193 GLY A C 1
ATOM 1544 O O . GLY A 1 193 ? -10.944 12.327 4.655 1.00 88.19 193 GLY A O 1
ATOM 1545 N N . LEU A 1 194 ? -8.706 12.430 4.701 1.00 83.94 194 LEU A N 1
ATOM 1546 C CA . LEU A 1 194 ? -8.579 12.562 6.158 1.00 83.94 194 LEU A CA 1
ATOM 1547 C C . LEU A 1 194 ? -8.228 13.995 6.575 1.00 83.94 194 LEU A C 1
ATOM 1549 O O . LEU A 1 194 ? -7.570 14.224 7.587 1.00 83.94 194 LEU A O 1
ATOM 1553 N N . GLY A 1 195 ? -8.631 14.965 5.753 1.00 76.25 195 GLY A N 1
ATOM 1554 C CA . GLY A 1 195 ? -8.499 16.379 6.069 1.00 76.25 195 GLY A CA 1
ATOM 1555 C C . GLY A 1 195 ? -9.350 16.758 7.281 1.00 76.25 195 GLY A C 1
ATOM 1556 O O . GLY A 1 195 ? -10.472 16.281 7.462 1.00 76.25 195 GLY A O 1
ATOM 1557 N N . TRP A 1 196 ? -8.801 17.642 8.112 1.00 72.81 196 TRP A N 1
ATOM 1558 C CA . TRP A 1 196 ? -9.503 18.226 9.259 1.00 72.81 196 TRP A CA 1
ATOM 1559 C C . TRP A 1 196 ? -10.504 19.322 8.859 1.00 72.81 196 TRP A C 1
ATOM 1561 O O . TRP A 1 196 ? -11.147 19.910 9.714 1.00 72.81 196 TRP A O 1
ATOM 1571 N N . ASP A 1 197 ? -10.650 19.588 7.564 1.00 66.19 197 ASP A N 1
ATOM 1572 C CA . ASP A 1 197 ? -11.621 20.489 6.933 1.00 66.19 197 ASP A CA 1
ATOM 1573 C C . ASP A 1 197 ? -13.030 19.869 6.804 1.00 66.19 197 ASP A C 1
ATOM 1575 O O . ASP A 1 197 ? -13.833 20.289 5.975 1.00 66.19 197 ASP A O 1
ATOM 1579 N N . GLY A 1 198 ? -13.327 18.843 7.607 1.00 69.94 198 GLY A N 1
ATOM 1580 C CA . GLY A 1 198 ? -14.572 18.073 7.564 1.00 69.94 198 GLY A CA 1
ATOM 1581 C C . GLY A 1 198 ? -14.493 16.784 6.739 1.00 69.94 198 GLY A C 1
ATOM 1582 O O . GLY A 1 198 ? -15.357 15.920 6.884 1.00 69.94 198 GLY A O 1
ATOM 1583 N N . ALA A 1 199 ? -13.440 16.567 5.941 1.00 78.50 199 ALA A N 1
ATOM 1584 C CA . ALA A 1 199 ? -13.285 15.321 5.182 1.00 78.50 199 ALA A CA 1
ATOM 1585 C C . ALA A 1 199 ? -13.188 14.078 6.093 1.00 78.50 199 ALA A C 1
ATOM 1587 O O . ALA A 1 199 ? -13.713 13.010 5.762 1.00 78.50 199 ALA A O 1
ATOM 1588 N N . ILE A 1 200 ? -12.600 14.227 7.285 1.00 82.81 200 ILE A N 1
ATOM 1589 C CA . ILE A 1 200 ? -12.528 13.157 8.285 1.00 82.81 200 ILE A CA 1
ATOM 1590 C C . ILE A 1 200 ? -13.910 12.709 8.797 1.00 82.81 200 ILE A C 1
ATOM 1592 O O . ILE A 1 200 ? -14.100 11.532 9.100 1.00 82.81 200 ILE A O 1
ATOM 1596 N N . GLN A 1 201 ? -14.904 13.603 8.827 1.00 82.50 201 GLN A N 1
ATOM 1597 C CA . GLN A 1 201 ? -16.277 13.246 9.190 1.00 82.50 201 GLN A CA 1
ATOM 1598 C C . GLN A 1 201 ? -16.921 12.354 8.129 1.00 82.50 201 GLN A C 1
ATOM 1600 O O . GLN A 1 201 ? -17.535 11.340 8.465 1.00 82.50 201 GLN A O 1
ATOM 1605 N N . LEU A 1 202 ? -16.750 12.702 6.852 1.00 85.38 202 LEU A N 1
ATOM 1606 C CA . LEU A 1 202 ? -17.208 11.868 5.740 1.00 85.38 202 LEU A CA 1
ATOM 1607 C C . LEU A 1 202 ? -16.515 10.503 5.771 1.00 85.38 202 LEU A C 1
ATOM 1609 O O . LEU A 1 202 ? -17.162 9.479 5.572 1.00 85.38 202 LEU A O 1
ATOM 1613 N N . ALA A 1 203 ? -15.222 10.471 6.102 1.00 90.31 203 ALA A N 1
ATOM 1614 C CA . ALA A 1 203 ? -14.483 9.226 6.259 1.00 90.31 203 ALA A CA 1
ATOM 1615 C C . ALA A 1 203 ? -15.073 8.340 7.372 1.00 90.31 203 ALA A C 1
ATOM 1617 O O . ALA A 1 203 ? -15.237 7.139 7.159 1.00 90.31 203 ALA A O 1
ATOM 1618 N N . LEU A 1 204 ? -15.453 8.910 8.525 1.00 89.25 204 LEU A N 1
ATOM 1619 C CA . LEU A 1 204 ? -16.129 8.145 9.579 1.00 89.25 204 LEU A CA 1
ATOM 1620 C C . LEU A 1 204 ? -17.476 7.603 9.089 1.00 89.25 204 LEU A C 1
ATOM 1622 O O . LEU A 1 204 ? -17.755 6.419 9.256 1.00 89.25 204 LEU A O 1
ATOM 1626 N N . GLN A 1 205 ? -18.295 8.442 8.449 1.00 87.75 205 GLN A N 1
ATOM 1627 C CA . GLN A 1 205 ? -19.599 8.028 7.920 1.00 87.75 205 GLN A CA 1
ATOM 1628 C C . GLN A 1 205 ? -19.477 6.885 6.905 1.00 87.75 205 GLN A C 1
ATOM 1630 O O . GLN A 1 205 ? -20.272 5.944 6.948 1.00 87.75 205 GLN A O 1
ATOM 1635 N N . LEU A 1 206 ? -18.457 6.924 6.043 1.00 89.69 206 LEU A N 1
ATOM 1636 C CA . LEU A 1 206 ? -18.162 5.831 5.118 1.00 89.69 206 LEU A CA 1
ATOM 1637 C C . LEU A 1 206 ? -17.915 4.522 5.870 1.00 89.69 206 LEU A C 1
ATOM 1639 O O . LEU A 1 206 ? -18.573 3.526 5.571 1.00 89.69 206 LEU A O 1
ATOM 1643 N N . VAL A 1 207 ? -17.045 4.527 6.885 1.00 90.69 207 VAL A N 1
ATOM 1644 C CA . VAL A 1 207 ? -16.748 3.320 7.676 1.00 90.69 207 VAL A CA 1
ATOM 1645 C C . VAL A 1 207 ? -17.986 2.795 8.398 1.00 90.69 207 VAL A C 1
ATOM 1647 O O . VAL A 1 207 ? -18.269 1.602 8.310 1.00 90.69 207 VAL A O 1
ATOM 1650 N N . LEU A 1 208 ? -18.767 3.669 9.041 1.00 87.75 208 LEU A N 1
ATOM 1651 C CA . LEU A 1 208 ? -20.010 3.284 9.721 1.00 87.75 208 LEU A CA 1
ATOM 1652 C C . LEU A 1 208 ? -21.030 2.635 8.764 1.00 87.75 208 LEU A C 1
ATOM 1654 O O . LEU A 1 208 ? -21.821 1.791 9.179 1.00 87.75 208 LEU A O 1
ATOM 1658 N N . SER A 1 209 ? -21.013 3.011 7.481 1.00 85.75 209 SER A N 1
ATOM 1659 C CA . SER A 1 209 ? -21.944 2.483 6.475 1.00 85.75 209 SER A CA 1
ATOM 1660 C C . SER A 1 209 ? -21.495 1.184 5.792 1.00 85.75 209 SER A C 1
ATOM 1662 O O . SER A 1 209 ? -22.331 0.499 5.202 1.00 85.75 209 SER A O 1
ATOM 1664 N N . LYS A 1 210 ? -20.196 0.852 5.830 1.00 85.06 210 LYS A N 1
ATOM 1665 C CA . LYS A 1 210 ? -19.593 -0.186 4.967 1.00 85.06 210 LYS A CA 1
ATOM 1666 C C . LYS A 1 210 ? -18.771 -1.244 5.692 1.00 85.06 210 LYS A C 1
ATOM 1668 O O . LYS A 1 210 ? -18.530 -2.297 5.108 1.00 85.06 210 LYS A O 1
ATOM 1673 N N . ALA A 1 211 ? -18.307 -0.980 6.912 1.00 81.94 211 ALA A N 1
ATOM 1674 C CA . ALA A 1 211 ? -17.465 -1.932 7.624 1.00 81.94 211 ALA A CA 1
ATOM 1675 C C . ALA A 1 211 ? -18.206 -3.256 7.868 1.00 81.94 211 ALA A C 1
ATOM 1677 O O . ALA A 1 211 ? -19.363 -3.260 8.280 1.00 81.94 211 ALA A O 1
ATOM 1678 N N . LEU A 1 212 ? -17.501 -4.375 7.676 1.00 80.12 212 LEU A N 1
ATOM 1679 C CA . LEU A 1 212 ? -18.029 -5.731 7.892 1.00 80.12 212 LEU A CA 1
ATOM 1680 C C . LEU A 1 212 ? -18.520 -5.981 9.328 1.00 80.12 212 LEU A C 1
ATOM 1682 O O . LEU A 1 212 ? -19.343 -6.866 9.565 1.00 80.12 212 LEU A O 1
ATOM 1686 N N . VAL A 1 213 ? -18.010 -5.222 10.301 1.00 79.00 213 VAL A N 1
ATOM 1687 C CA . VAL A 1 213 ? -18.401 -5.349 11.706 1.00 79.00 213 VAL A CA 1
ATOM 1688 C C . VAL A 1 213 ? -19.702 -4.586 11.961 1.00 79.00 213 VAL A C 1
ATOM 1690 O O . VAL A 1 213 ? -19.743 -3.361 11.891 1.00 79.00 213 VAL A O 1
ATOM 1693 N N . ASN A 1 214 ? -20.754 -5.311 12.345 1.00 73.94 214 ASN A N 1
ATOM 1694 C CA . ASN A 1 214 ? -22.089 -4.764 12.619 1.00 73.94 214 ASN A CA 1
ATOM 1695 C C . ASN A 1 214 ? -22.278 -4.347 14.090 1.00 73.94 214 ASN A C 1
ATOM 1697 O O . ASN A 1 214 ? -23.278 -4.690 14.722 1.00 73.94 214 ASN A O 1
ATOM 1701 N N . SER A 1 215 ? -21.313 -3.628 14.667 1.00 77.69 215 SER A N 1
ATOM 1702 C CA . SER A 1 215 ? -21.470 -3.006 15.988 1.00 77.69 215 SER A CA 1
ATOM 1703 C C . SER A 1 215 ? -20.907 -1.582 15.979 1.00 77.69 215 SER A C 1
ATOM 1705 O O . SER A 1 215 ? -19.802 -1.384 15.475 1.00 77.69 215 SER A O 1
ATOM 1707 N N . PRO A 1 216 ? -21.601 -0.576 16.553 1.00 73.38 216 PRO A N 1
ATOM 1708 C CA . PRO A 1 216 ? -21.104 0.805 16.557 1.00 73.38 216 PRO A CA 1
ATOM 1709 C C . PRO A 1 216 ? -19.701 0.939 17.165 1.00 73.38 216 PRO A C 1
ATOM 1711 O O . PRO A 1 216 ? -18.875 1.723 16.696 1.00 73.38 216 PRO A O 1
ATOM 1714 N N . HIS A 1 217 ? -19.416 0.125 18.186 1.00 77.62 217 HIS A N 1
ATOM 1715 C CA . HIS A 1 217 ? -18.101 0.056 18.812 1.00 77.62 217 HIS A CA 1
ATOM 1716 C C . HIS A 1 217 ? -17.041 -0.501 17.849 1.00 77.62 217 HIS A C 1
ATOM 1718 O O . HIS A 1 217 ? -16.011 0.135 17.647 1.00 77.62 217 HIS A O 1
ATOM 1724 N N . GLY A 1 218 ? -17.326 -1.620 17.177 1.00 82.94 218 GLY A N 1
ATOM 1725 C CA . GLY A 1 218 ? -16.402 -2.231 16.222 1.00 82.94 218 GLY A CA 1
ATOM 1726 C C . GLY A 1 218 ? -16.183 -1.404 14.950 1.00 82.94 218 GLY A C 1
ATOM 1727 O O . GLY A 1 218 ? -15.087 -1.402 14.393 1.00 82.94 218 GLY A O 1
ATOM 1728 N N . GLN A 1 219 ? -17.183 -0.638 14.505 1.00 85.38 219 GLN A N 1
ATOM 1729 C CA . GLN A 1 219 ? -17.025 0.289 13.378 1.00 85.38 219 GLN A CA 1
ATOM 1730 C C . GLN A 1 219 ? -16.158 1.497 13.754 1.00 85.38 219 GLN A C 1
ATOM 1732 O O . GLN A 1 219 ? -15.280 1.890 12.985 1.00 85.38 219 GLN A O 1
ATOM 1737 N N . SER A 1 220 ? -16.357 2.050 14.955 1.00 85.69 220 SER A N 1
ATOM 1738 C CA . SER A 1 220 ? -15.494 3.112 15.491 1.00 85.69 220 SER A CA 1
ATOM 1739 C C . SER A 1 220 ? -14.055 2.620 15.642 1.00 85.69 220 SER A C 1
ATOM 1741 O O . SER A 1 220 ? -13.116 3.329 15.283 1.00 85.69 220 SER A O 1
ATOM 1743 N N . GLU A 1 221 ? -13.882 1.376 16.098 1.00 87.25 221 GLU A N 1
ATOM 1744 C CA . GLU A 1 221 ? -12.583 0.715 16.179 1.00 87.25 221 GLU A CA 1
ATOM 1745 C C . GLU A 1 221 ? -11.914 0.539 14.817 1.00 87.25 221 GLU A C 1
ATOM 1747 O O . GLU A 1 221 ? -10.752 0.911 14.635 1.00 87.25 221 GLU A O 1
ATOM 1752 N N . THR A 1 222 ? -12.671 0.044 13.838 1.00 91.19 222 THR A N 1
ATOM 1753 C CA . THR A 1 222 ? -12.219 -0.076 12.449 1.00 91.19 222 THR A CA 1
ATOM 1754 C C . THR A 1 222 ? -11.724 1.272 11.931 1.00 91.19 222 THR A C 1
ATOM 1756 O O . THR A 1 222 ? -10.656 1.345 11.319 1.00 91.19 222 THR A O 1
ATOM 1759 N N . PHE A 1 223 ? -12.457 2.354 12.206 1.00 92.19 223 PHE A N 1
ATOM 1760 C CA . PHE A 1 223 ? -12.087 3.694 11.770 1.00 92.19 223 PHE A CA 1
ATOM 1761 C C . PHE A 1 223 ? -10.789 4.181 12.419 1.00 92.19 223 PHE A C 1
ATOM 1763 O O . PHE A 1 223 ? -9.836 4.480 11.694 1.00 92.19 223 PHE A O 1
ATOM 1770 N N . TRP A 1 224 ? -10.711 4.240 13.757 1.00 89.44 224 TRP A N 1
ATOM 1771 C CA . TRP A 1 224 ? -9.544 4.836 14.417 1.00 89.44 224 TRP A CA 1
ATOM 1772 C C . TRP A 1 224 ? -8.270 4.033 14.157 1.00 89.44 224 TRP A C 1
ATOM 1774 O O . TRP A 1 224 ? -7.216 4.624 13.926 1.00 89.44 224 TRP A O 1
ATOM 1784 N N . ARG A 1 225 ? -8.365 2.696 14.088 1.00 89.75 225 ARG A N 1
ATOM 1785 C CA . ARG A 1 225 ? -7.237 1.847 13.688 1.00 89.75 225 ARG A CA 1
ATOM 1786 C C . ARG A 1 225 ? -6.824 2.122 12.257 1.00 89.75 225 ARG A C 1
ATOM 1788 O O . ARG A 1 225 ? -5.635 2.187 11.978 1.00 89.75 225 ARG A O 1
ATOM 1795 N N . THR A 1 226 ? -7.770 2.298 11.342 1.00 92.75 226 THR A N 1
ATOM 1796 C CA . THR A 1 226 ? -7.439 2.544 9.935 1.00 92.75 226 THR A CA 1
ATOM 1797 C C . THR A 1 226 ? -6.715 3.868 9.741 1.00 92.75 226 THR A C 1
ATOM 1799 O O . THR A 1 226 ? -5.692 3.892 9.060 1.00 92.75 226 THR A O 1
ATOM 1802 N N . ILE A 1 227 ? -7.173 4.955 10.369 1.00 89.31 227 ILE A N 1
ATOM 1803 C CA . ILE A 1 227 ? -6.557 6.280 10.180 1.00 89.31 227 ILE A CA 1
ATOM 1804 C C . ILE A 1 227 ? -5.150 6.392 10.787 1.00 89.31 227 ILE A C 1
ATOM 1806 O O . ILE A 1 227 ? -4.398 7.286 10.411 1.00 89.31 227 ILE A O 1
ATOM 1810 N N . ILE A 1 228 ? -4.765 5.478 11.683 1.00 87.12 228 ILE A N 1
ATOM 1811 C CA . ILE A 1 228 ? -3.389 5.355 12.194 1.00 87.12 228 ILE A CA 1
ATOM 1812 C C . ILE A 1 228 ? -2.642 4.141 11.613 1.00 87.12 228 ILE A C 1
ATOM 1814 O O . ILE A 1 228 ? -1.561 3.797 12.086 1.00 87.12 228 ILE A O 1
ATOM 1818 N N . ALA A 1 229 ? -3.230 3.457 10.625 1.00 87.88 229 ALA A N 1
ATOM 1819 C CA . ALA A 1 229 ? -2.752 2.188 10.071 1.00 87.88 229 ALA A CA 1
ATOM 1820 C C . ALA A 1 229 ? -2.465 1.101 11.134 1.00 87.88 229 ALA A C 1
ATOM 1822 O O . ALA A 1 229 ? -1.615 0.242 10.951 1.00 87.88 229 ALA A O 1
ATOM 1823 N N . ASN A 1 230 ? -3.173 1.117 12.262 1.00 86.94 230 ASN A N 1
ATOM 1824 C CA . ASN A 1 230 ? -3.017 0.192 13.383 1.00 86.94 230 ASN A CA 1
ATOM 1825 C C . ASN A 1 230 ? -1.589 0.137 13.958 1.00 86.94 230 ASN A C 1
ATOM 1827 O O . ASN A 1 230 ? -1.159 -0.902 14.464 1.00 86.94 230 ASN A O 1
ATOM 1831 N N . ARG A 1 231 ? -0.860 1.255 13.884 1.00 78.06 231 ARG A N 1
ATOM 1832 C CA . ARG A 1 231 ? 0.485 1.405 14.441 1.00 78.06 231 ARG A CA 1
ATOM 1833 C C . ARG A 1 231 ? 0.446 2.282 15.678 1.00 78.06 231 ARG A C 1
ATOM 1835 O O . ARG A 1 231 ? -0.110 3.380 15.641 1.00 78.06 231 ARG A O 1
ATOM 1842 N N . ARG A 1 232 ? 1.088 1.828 16.755 1.00 69.62 232 ARG A N 1
ATOM 1843 C CA . ARG A 1 232 ? 1.587 2.741 17.782 1.00 69.62 232 ARG A CA 1
ATOM 1844 C C . ARG A 1 232 ? 2.963 3.265 17.385 1.00 69.62 232 ARG A C 1
ATOM 1846 O O . ARG A 1 232 ? 3.635 2.663 16.559 1.00 69.62 232 ARG A O 1
ATOM 1853 N N . PRO A 1 233 ? 3.424 4.370 17.976 1.00 56.97 233 PRO A N 1
ATOM 1854 C CA . PRO A 1 233 ? 4.723 4.930 17.625 1.00 56.97 233 PRO A CA 1
ATOM 1855 C C . PRO A 1 233 ? 5.937 4.286 18.316 1.00 56.97 233 PRO A C 1
ATOM 1857 O O . PRO A 1 233 ? 7.069 4.743 18.101 1.00 56.97 233 PRO A O 1
ATOM 1860 N N . ASP A 1 234 ? 5.685 3.330 19.218 1.00 56.25 234 ASP A N 1
ATOM 1861 C CA . ASP A 1 234 ? 6.615 2.276 19.650 1.00 56.25 234 ASP A CA 1
ATOM 1862 C C . ASP A 1 234 ? 6.535 1.040 18.734 1.00 56.25 234 ASP A C 1
ATOM 1864 O O . ASP A 1 234 ? 7.179 0.024 18.982 1.00 56.25 234 ASP A O 1
ATOM 1868 N N . SER A 1 235 ? 5.749 1.162 17.661 1.00 51.53 235 SER A N 1
ATOM 1869 C CA . SER A 1 235 ? 5.582 0.214 16.570 1.00 51.53 235 SER A CA 1
ATOM 1870 C C . SER A 1 235 ? 4.844 -1.069 16.903 1.00 51.53 235 SER A C 1
ATOM 1872 O O . SER A 1 235 ? 4.713 -1.931 16.035 1.00 51.53 235 SER A O 1
ATOM 1874 N N . THR A 1 236 ? 4.300 -1.191 18.110 1.00 58.78 236 THR A N 1
ATOM 1875 C CA . THR A 1 236 ? 3.433 -2.316 18.454 1.00 58.78 236 THR A CA 1
ATOM 1876 C C . THR A 1 236 ? 2.091 -2.210 17.723 1.00 58.78 236 THR A C 1
ATOM 1878 O O . THR A 1 236 ? 1.575 -1.115 17.457 1.00 58.78 236 THR A O 1
ATOM 1881 N N . SER A 1 237 ? 1.516 -3.361 17.356 1.00 60.09 237 SER A N 1
ATOM 1882 C CA . SER A 1 237 ? 0.117 -3.408 16.927 1.00 60.09 237 SER A CA 1
ATOM 1883 C C . SER A 1 237 ? -0.758 -2.936 18.078 1.00 60.09 237 SER A C 1
ATOM 1885 O O . SER A 1 237 ? -0.533 -3.348 19.217 1.00 60.09 237 SER A O 1
ATOM 1887 N N . VAL A 1 238 ? -1.774 -2.121 17.801 1.00 65.31 238 VAL A N 1
ATOM 1888 C CA . VAL A 1 238 ? -2.623 -1.628 18.886 1.00 65.31 238 VAL A CA 1
ATOM 1889 C C . VAL A 1 238 ? -3.442 -2.783 19.474 1.00 65.31 238 VAL A C 1
ATOM 1891 O O . VAL A 1 238 ? -4.250 -3.385 18.773 1.00 65.31 238 VAL A O 1
ATOM 1894 N N . ASP A 1 239 ? -3.249 -3.122 20.745 1.00 66.50 239 ASP A N 1
ATOM 1895 C CA . ASP A 1 239 ? -4.087 -4.112 21.430 1.00 66.50 239 ASP A CA 1
ATOM 1896 C C . ASP A 1 239 ? -5.420 -3.452 21.844 1.00 66.50 239 ASP A C 1
ATOM 1898 O O . ASP A 1 239 ? -5.388 -2.453 22.571 1.00 66.50 239 ASP A O 1
ATOM 1902 N N . PRO A 1 240 ? -6.589 -3.956 21.387 1.00 61.03 240 PRO A N 1
ATOM 1903 C CA . PRO A 1 240 ? -7.881 -3.392 21.778 1.00 61.03 240 PRO A CA 1
ATOM 1904 C C . PRO A 1 240 ? -8.092 -3.348 23.294 1.00 61.03 240 PRO A C 1
ATOM 1906 O O . PRO A 1 240 ? -8.635 -2.366 23.798 1.00 61.03 240 PRO A O 1
ATOM 1909 N N . ALA A 1 241 ? -7.647 -4.377 24.022 1.00 58.50 241 ALA A N 1
ATOM 1910 C CA . ALA A 1 241 ? -7.831 -4.460 25.467 1.00 58.50 241 ALA A CA 1
ATOM 1911 C C . ALA A 1 241 ? -7.001 -3.388 26.186 1.00 58.50 241 ALA A C 1
ATOM 1913 O O . ALA A 1 241 ? -7.518 -2.671 27.038 1.00 58.50 241 ALA A O 1
ATOM 1914 N N . ALA A 1 242 ? -5.748 -3.198 25.762 1.00 60.59 242 ALA A N 1
ATOM 1915 C CA . ALA A 1 242 ? -4.881 -2.152 26.299 1.00 60.59 242 ALA A CA 1
ATOM 1916 C C . ALA A 1 242 ? -5.341 -0.732 25.915 1.00 60.59 242 ALA A C 1
ATOM 1918 O O . ALA A 1 242 ? -5.058 0.228 26.630 1.00 60.59 242 ALA A O 1
ATOM 1919 N N . THR A 1 243 ? -6.027 -0.567 24.779 1.00 62.78 243 THR A N 1
ATOM 1920 C CA . THR A 1 243 ? -6.566 0.731 24.342 1.00 62.78 243 THR A CA 1
ATOM 1921 C C . THR A 1 243 ? -7.883 1.091 25.031 1.00 62.78 243 THR A C 1
ATOM 1923 O O . THR A 1 243 ? -8.102 2.268 25.297 1.00 62.78 243 THR A O 1
ATOM 1926 N N . ALA A 1 244 ? -8.725 0.121 25.394 1.00 57.09 244 ALA A N 1
ATOM 1927 C CA . ALA A 1 244 ? -9.956 0.377 26.150 1.00 57.09 244 ALA A CA 1
ATOM 1928 C C . ALA A 1 244 ? -9.702 0.915 27.576 1.00 57.09 244 ALA A C 1
ATOM 1930 O O . ALA A 1 244 ? -10.582 1.534 28.168 1.00 57.09 244 ALA A O 1
ATOM 1931 N N . GLU A 1 245 ? -8.499 0.705 28.117 1.00 59.94 245 GLU A N 1
ATOM 1932 C CA . GLU A 1 245 ? -8.070 1.203 29.434 1.00 59.94 245 GLU A CA 1
ATOM 1933 C C . GLU A 1 245 ? -7.212 2.487 29.342 1.00 59.94 245 GLU A C 1
ATOM 1935 O O . GLU A 1 245 ? -6.775 3.042 30.354 1.00 59.94 245 GLU A O 1
ATOM 1940 N N . SER A 1 246 ? -6.963 2.979 28.124 1.00 74.88 246 SER A N 1
ATOM 1941 C CA . SER A 1 246 ? -6.026 4.066 27.836 1.00 74.88 246 SER A CA 1
ATOM 1942 C C . SER A 1 246 ? -6.685 5.442 27.966 1.00 74.88 246 SER A C 1
ATOM 1944 O O . SER A 1 246 ? -7.354 5.946 27.064 1.00 74.88 246 SER A O 1
ATOM 1946 N N . SER A 1 247 ? -6.424 6.120 29.083 1.00 75.56 247 SER A N 1
ATOM 1947 C CA . SER A 1 247 ? -6.919 7.489 29.284 1.00 75.56 247 SER A CA 1
ATOM 1948 C C . SER A 1 247 ? -6.297 8.532 28.336 1.00 75.56 247 SER A C 1
ATOM 1950 O O . SER A 1 247 ? -6.853 9.623 28.182 1.00 75.56 247 SER A O 1
ATOM 1952 N N . GLY A 1 248 ? -5.155 8.230 27.703 1.00 79.31 248 GLY A N 1
ATOM 1953 C CA . GLY A 1 248 ? -4.606 9.022 26.603 1.00 79.31 248 GLY A CA 1
ATOM 1954 C C . GLY A 1 248 ? -5.325 8.775 25.274 1.00 79.31 248 GLY A C 1
ATOM 1955 O O . GLY A 1 248 ? -5.576 9.729 24.536 1.00 79.31 248 GLY A O 1
ATOM 1956 N N . PHE A 1 249 ? -5.725 7.534 24.979 1.00 82.75 249 PHE A N 1
ATOM 1957 C CA . PHE A 1 249 ? -6.594 7.251 23.835 1.00 82.75 249 PHE A CA 1
ATOM 1958 C C . PHE A 1 249 ? -7.904 8.027 23.942 1.00 82.75 249 PHE A C 1
ATOM 1960 O O . PHE A 1 249 ? -8.257 8.717 22.991 1.00 82.75 249 PHE A O 1
ATOM 1967 N N . ASP A 1 250 ? -8.569 7.990 25.101 1.00 83.00 250 ASP A N 1
ATOM 1968 C CA . ASP A 1 250 ? -9.824 8.719 25.321 1.00 83.00 250 ASP A CA 1
ATOM 1969 C C . ASP A 1 250 ? -9.673 10.215 25.037 1.00 83.00 250 ASP A C 1
ATOM 1971 O O . ASP A 1 250 ? -10.520 10.816 24.379 1.00 83.00 250 ASP A O 1
ATOM 1975 N N . LEU A 1 251 ? -8.564 10.815 25.487 1.00 82.06 251 LEU A N 1
ATOM 1976 C CA . LEU A 1 251 ? -8.270 12.225 25.250 1.00 82.06 251 LEU A CA 1
ATOM 1977 C C . LEU A 1 251 ? -8.088 12.521 23.757 1.00 82.06 251 LEU A C 1
ATOM 1979 O O . LEU A 1 251 ? -8.672 13.469 23.240 1.00 82.06 251 LEU A O 1
ATOM 1983 N N . TRP A 1 252 ? -7.288 11.721 23.053 1.00 84.56 252 TRP A N 1
ATOM 1984 C CA . TRP A 1 252 ? -7.091 11.889 21.613 1.00 84.56 252 TRP A CA 1
ATOM 1985 C C . TRP A 1 252 ? -8.397 11.671 20.834 1.00 84.56 252 TRP A C 1
ATOM 1987 O O . TRP A 1 252 ? -8.757 12.480 19.976 1.00 84.56 252 TRP A O 1
ATOM 1997 N N . TRP A 1 253 ? -9.138 10.616 21.174 1.00 85.12 253 TRP A N 1
ATOM 1998 C CA . TRP A 1 253 ? -10.388 10.236 20.529 1.00 85.12 253 TRP A CA 1
ATOM 1999 C C . TRP A 1 253 ? -11.502 11.254 20.777 1.00 85.12 253 TRP A C 1
ATOM 2001 O O . TRP A 1 253 ? -12.279 11.541 19.868 1.00 85.12 253 TRP A O 1
ATOM 2011 N N . GLN A 1 254 ? -11.553 11.872 21.960 1.00 80.56 254 GLN A N 1
ATOM 2012 C CA . GLN A 1 254 ? -12.441 13.002 22.227 1.00 80.56 254 GLN A CA 1
ATOM 2013 C C . GLN A 1 254 ? -12.197 14.143 21.230 1.00 80.56 254 GLN A C 1
ATOM 2015 O O . GLN A 1 254 ? -13.152 14.654 20.653 1.00 80.56 254 GLN A O 1
ATOM 2020 N N . GLY A 1 255 ? -10.936 14.487 20.961 1.00 77.62 255 GLY A N 1
ATOM 2021 C CA . GLY A 1 255 ? -10.593 15.508 19.967 1.00 77.62 255 GLY A CA 1
ATOM 2022 C C . GLY A 1 255 ? -11.036 15.167 18.557 1.00 77.62 255 GLY A C 1
ATOM 2023 O O . GLY A 1 255 ? -11.569 16.015 17.845 1.00 77.62 255 GLY A O 1
ATOM 2024 N N . VAL A 1 256 ? -10.860 13.906 18.160 1.00 78.69 256 VAL A N 1
ATOM 2025 C CA . VAL A 1 256 ? -11.363 13.418 16.871 1.00 78.69 256 VAL A CA 1
ATOM 2026 C C . VAL A 1 256 ? -12.891 13.532 16.817 1.00 78.69 256 VAL A C 1
ATOM 2028 O O . VAL A 1 256 ? -13.424 14.047 15.838 1.00 78.69 256 VAL A O 1
ATOM 2031 N N . ASN A 1 257 ? -13.602 13.123 17.871 1.00 78.38 257 ASN A N 1
ATOM 2032 C CA . ASN A 1 257 ? -15.065 13.195 17.931 1.00 78.38 257 ASN A CA 1
ATOM 2033 C C . ASN A 1 257 ? -15.598 14.630 17.906 1.00 78.38 257 ASN A C 1
ATOM 2035 O O . ASN A 1 257 ? -16.615 14.881 17.262 1.00 78.38 257 ASN A O 1
ATOM 2039 N N . GLU A 1 258 ? -14.931 15.569 18.581 1.00 74.25 258 GLU A N 1
ATOM 2040 C CA . GLU A 1 258 ? -15.302 16.987 18.553 1.00 74.25 258 GLU A CA 1
ATOM 2041 C C . GLU A 1 258 ? -15.217 17.548 17.128 1.00 74.25 258 GLU A C 1
ATOM 2043 O O . GLU A 1 258 ? -16.156 18.194 16.671 1.00 74.25 258 GLU A O 1
ATOM 2048 N N . LEU A 1 259 ? -14.172 17.200 16.373 1.00 67.00 259 LEU A N 1
ATOM 2049 C CA . LEU A 1 259 ? -14.030 17.635 14.978 1.00 67.00 259 LEU A CA 1
ATOM 2050 C C . LEU A 1 259 ? -14.964 16.937 13.996 1.00 67.00 259 LEU A C 1
ATOM 2052 O O . LEU A 1 259 ? -15.302 17.489 12.952 1.00 67.00 259 LEU A O 1
ATOM 2056 N N . VAL A 1 260 ? -15.367 15.711 14.309 1.00 68.00 260 VAL A N 1
ATOM 2057 C CA . VAL A 1 260 ? -16.322 14.953 13.500 1.00 68.00 260 VAL A CA 1
ATOM 2058 C C . VAL A 1 260 ? -17.773 15.342 13.843 1.00 68.00 260 VAL A C 1
ATOM 2060 O O . VAL A 1 260 ? -18.709 14.903 13.169 1.00 68.00 260 VAL A O 1
ATOM 2063 N N . ASN A 1 261 ? -17.999 16.201 14.847 1.00 67.56 261 ASN A N 1
ATOM 2064 C CA . ASN A 1 261 ? -19.331 16.629 15.262 1.00 67.56 261 ASN A CA 1
ATOM 2065 C C . ASN A 1 261 ? -19.916 17.715 14.322 1.00 67.56 261 ASN A C 1
ATOM 2067 O O . ASN A 1 261 ? -19.433 18.849 14.299 1.00 67.56 261 ASN A O 1
ATOM 2071 N N . PRO A 1 262 ? -21.024 17.431 13.604 1.00 55.97 262 PRO A N 1
ATOM 2072 C CA . PRO A 1 262 ? -21.628 18.363 12.646 1.00 55.97 262 PRO A CA 1
ATOM 2073 C C . PRO A 1 262 ? -22.265 19.611 13.279 1.00 55.97 262 PRO A C 1
ATOM 2075 O O . PRO A 1 262 ? -22.619 20.541 12.560 1.00 55.97 262 PRO A O 1
ATOM 2078 N N . GLN A 1 263 ? -22.445 19.658 14.603 1.00 56.72 263 GLN A N 1
ATOM 2079 C CA . GLN A 1 263 ? -23.062 20.802 15.288 1.00 56.72 263 GLN A CA 1
ATOM 2080 C C . GLN A 1 263 ? -22.061 21.904 15.676 1.00 56.72 263 GLN A C 1
ATOM 2082 O O . GLN A 1 263 ? -22.486 22.967 16.124 1.00 56.72 263 GLN A O 1
ATOM 2087 N N . GLN A 1 264 ? -20.753 21.688 15.489 1.00 56.56 264 GLN A N 1
ATOM 2088 C CA . GLN A 1 264 ? -19.703 22.668 15.816 1.00 56.56 264 GLN A CA 1
ATOM 2089 C C . GLN A 1 264 ? -19.147 23.423 14.587 1.00 56.56 264 GLN A C 1
ATOM 2091 O O . GLN A 1 264 ? -18.175 24.165 14.694 1.00 56.56 264 GLN A O 1
ATOM 2096 N N . VAL A 1 265 ? -19.783 23.279 13.417 1.00 47.31 265 VAL A N 1
ATOM 2097 C CA . VAL A 1 265 ? -19.232 23.671 12.109 1.00 47.31 265 VAL A CA 1
ATOM 2098 C C . VAL A 1 265 ? -19.132 25.190 11.934 1.00 47.31 265 VAL A C 1
ATOM 2100 O O . VAL A 1 265 ? -20.073 25.865 11.521 1.00 47.31 265 VAL A O 1
ATOM 2103 N N . ASN A 1 266 ? -17.930 25.708 12.166 1.00 46.06 266 ASN A N 1
ATOM 2104 C CA . ASN A 1 266 ? -17.371 26.818 11.400 1.00 46.06 266 ASN A CA 1
ATOM 2105 C C . ASN A 1 266 ? -15.860 26.598 11.268 1.00 46.06 266 ASN A C 1
ATOM 2107 O O . ASN A 1 266 ? -15.048 27.387 11.747 1.00 46.06 266 ASN A O 1
ATOM 2111 N N . HIS A 1 267 ? -15.509 25.441 10.705 1.00 50.38 267 HIS A N 1
ATOM 2112 C CA . HIS A 1 267 ? -14.171 24.894 10.812 1.00 50.38 267 HIS A CA 1
ATOM 2113 C C . HIS A 1 267 ? -13.299 25.229 9.596 1.00 50.38 267 HIS A C 1
ATOM 2115 O O . HIS A 1 267 ? -13.442 24.654 8.518 1.00 50.38 267 HIS A O 1
ATOM 2121 N N . ALA A 1 268 ? -12.429 26.230 9.760 1.00 46.69 268 ALA A N 1
ATOM 2122 C CA . ALA A 1 268 ? -11.485 26.702 8.753 1.00 46.69 268 ALA A CA 1
ATOM 2123 C C . ALA A 1 268 ? -10.038 26.425 9.195 1.00 46.69 268 ALA A C 1
ATOM 2125 O O . ALA A 1 268 ? -9.455 27.232 9.914 1.00 46.69 268 ALA A O 1
ATOM 2126 N N . GLY A 1 269 ? -9.434 25.341 8.690 1.00 56.22 269 GLY A N 1
ATOM 2127 C CA . GLY A 1 269 ? -7.986 25.068 8.716 1.00 56.22 269 GLY A CA 1
ATOM 2128 C C . GLY A 1 269 ? -7.324 24.880 10.098 1.00 56.22 269 GLY A C 1
ATOM 2129 O O . GLY A 1 269 ? -7.607 25.579 11.058 1.00 56.22 269 GLY A O 1
ATOM 2130 N N . ASN A 1 270 ? -6.340 23.974 10.201 1.00 56.28 270 ASN A N 1
ATOM 2131 C CA . ASN A 1 270 ? -5.490 23.737 11.392 1.00 56.28 270 ASN A CA 1
ATOM 2132 C C . ASN A 1 270 ? -6.214 23.614 12.760 1.00 56.28 270 ASN A C 1
ATOM 2134 O O . ASN A 1 270 ? -5.577 23.777 13.800 1.00 56.28 270 ASN A O 1
ATOM 2138 N N . GLU A 1 271 ? -7.516 23.338 12.813 1.00 60.94 271 GLU A N 1
ATOM 2139 C CA . GLU A 1 271 ? -8.277 23.369 14.070 1.00 60.94 271 GLU A CA 1
ATOM 2140 C C . GLU A 1 271 ? -7.999 22.203 14.987 1.00 60.94 271 GLU A C 1
ATOM 2142 O O . GLU A 1 271 ? -7.927 22.428 16.189 1.00 60.94 271 GLU A O 1
ATOM 2147 N N . PHE A 1 272 ? -7.716 21.014 14.451 1.00 62.00 272 PHE A N 1
ATOM 2148 C CA . PHE A 1 272 ? -7.196 19.932 15.281 1.00 62.00 272 PHE A CA 1
ATOM 2149 C C . PHE A 1 272 ? -5.896 20.343 15.967 1.00 62.00 272 PHE A C 1
ATOM 2151 O O . PHE A 1 272 ? -5.747 20.140 17.157 1.00 62.00 272 PHE A O 1
ATOM 2158 N N . GLU A 1 273 ? -4.976 20.998 15.258 1.00 63.38 273 GLU A N 1
ATOM 2159 C CA . GLU A 1 273 ? -3.716 21.475 15.841 1.00 63.38 273 GLU A CA 1
ATOM 2160 C C . GLU A 1 273 ? -3.933 22.580 16.881 1.00 63.38 273 GLU A C 1
ATOM 2162 O O . GLU A 1 273 ? -3.238 22.643 17.894 1.00 63.38 273 GLU A O 1
ATOM 2167 N N . ARG A 1 274 ? -4.910 23.466 16.663 1.00 64.94 274 ARG A N 1
ATOM 2168 C CA . ARG A 1 274 ? -5.275 24.504 17.639 1.00 64.94 274 ARG A CA 1
ATOM 2169 C C . ARG A 1 274 ? -5.928 23.902 18.878 1.00 64.94 274 ARG A C 1
ATOM 2171 O O . ARG A 1 274 ? -5.540 24.263 19.986 1.00 64.94 274 ARG A O 1
ATOM 2178 N N . TRP A 1 275 ? -6.866 22.981 18.685 1.00 68.62 275 TRP A N 1
ATOM 2179 C CA . TRP A 1 275 ? -7.509 22.213 19.742 1.00 68.62 275 TRP A CA 1
ATOM 2180 C C . TRP A 1 275 ? -6.475 21.405 20.521 1.00 68.62 275 TRP A C 1
ATOM 2182 O O . TRP A 1 275 ? -6.377 21.536 21.734 1.00 68.62 275 TRP A O 1
ATOM 2192 N N . TRP A 1 276 ? -5.614 20.674 19.820 1.00 70.12 276 TRP A N 1
ATOM 2193 C CA . TRP A 1 276 ? -4.551 19.863 20.394 1.00 70.12 276 TRP A CA 1
ATOM 2194 C C . TRP A 1 276 ? -3.598 20.706 21.238 1.00 70.12 276 TRP A C 1
ATOM 2196 O O . TRP A 1 276 ? -3.276 20.337 22.365 1.00 70.12 276 TRP A O 1
ATOM 2206 N N . ARG A 1 277 ? -3.205 21.889 20.748 1.00 66.88 277 ARG A N 1
ATOM 2207 C CA . ARG A 1 277 ? -2.409 22.846 21.530 1.00 66.88 277 ARG A CA 1
ATOM 2208 C C . ARG A 1 277 ? -3.154 23.324 22.766 1.00 66.88 277 ARG A C 1
ATOM 2210 O O . ARG A 1 277 ? -2.557 23.336 23.836 1.00 66.88 277 ARG A O 1
ATOM 2217 N N . ALA A 1 278 ? -4.429 23.686 22.635 1.00 64.62 278 ALA A N 1
ATOM 2218 C CA . ALA A 1 278 ? -5.244 24.118 23.764 1.00 64.62 278 ALA A CA 1
ATOM 2219 C C . ALA A 1 278 ? -5.343 23.015 24.831 1.00 64.62 278 ALA A C 1
ATOM 2221 O O . ALA A 1 278 ? -5.068 23.267 26.001 1.00 64.62 278 ALA A O 1
ATOM 2222 N N . VAL A 1 279 ? -5.614 21.776 24.426 1.00 68.44 279 VAL A N 1
ATOM 2223 C CA . VAL A 1 279 ? -5.642 20.601 25.305 1.00 68.44 279 VAL A CA 1
ATOM 2224 C C . VAL A 1 279 ? -4.297 20.380 25.987 1.00 68.44 279 VAL A C 1
ATOM 2226 O O . VAL A 1 279 ? -4.257 20.280 27.212 1.00 68.44 279 VAL A O 1
ATOM 2229 N N . CYS A 1 280 ? -3.195 20.392 25.231 1.00 68.75 280 CYS A N 1
ATOM 2230 C CA . CYS A 1 280 ? -1.844 20.265 25.783 1.00 68.75 280 CYS A CA 1
ATOM 2231 C C . CYS A 1 280 ? -1.513 21.373 26.795 1.00 68.75 280 CYS A C 1
ATOM 2233 O O . CYS A 1 280 ? -0.731 21.140 27.711 1.00 68.75 280 CYS A O 1
ATOM 2235 N N . THR A 1 281 ? -2.086 22.573 26.644 1.00 67.81 281 THR A N 1
ATOM 2236 C CA . THR A 1 281 ? -1.874 23.688 27.583 1.00 67.81 281 THR A CA 1
ATOM 2237 C C . THR A 1 281 ? -2.802 23.674 28.797 1.00 67.81 281 THR A C 1
ATOM 2239 O O . THR A 1 281 ? -2.447 24.245 29.825 1.00 67.81 281 THR A O 1
ATOM 2242 N N . LEU A 1 282 ? -3.985 23.063 28.692 1.00 62.22 282 LEU A N 1
ATOM 2243 C CA . LEU A 1 282 ? -5.033 23.120 29.719 1.00 62.22 282 LEU A CA 1
ATOM 2244 C C . LEU A 1 282 ? -5.047 21.903 30.648 1.00 62.22 282 LEU A C 1
ATOM 2246 O O . LEU A 1 282 ? -5.614 21.981 31.736 1.00 62.22 282 LEU A O 1
ATOM 2250 N N . THR A 1 283 ? -4.438 20.786 30.250 1.00 69.00 283 THR A N 1
ATOM 2251 C CA . THR A 1 283 ? -4.374 19.581 31.084 1.00 69.00 283 THR A CA 1
ATOM 2252 C C . THR A 1 283 ? -3.032 19.464 31.808 1.00 69.00 283 THR A C 1
ATOM 2254 O O . THR A 1 283 ? -1.973 19.702 31.237 1.00 69.00 283 THR A O 1
ATOM 2257 N N . THR A 1 284 ? -3.063 19.087 33.087 1.00 66.00 284 THR A N 1
ATOM 2258 C CA . THR A 1 284 ? -1.862 18.876 33.919 1.00 66.00 284 THR A CA 1
ATOM 2259 C C . THR A 1 284 ? -1.418 17.411 33.964 1.00 66.00 284 THR A C 1
ATOM 2261 O O . THR A 1 284 ? -0.391 17.088 34.559 1.00 66.00 284 THR A O 1
ATOM 2264 N N . ALA A 1 285 ? -2.170 16.508 33.325 1.00 77.06 285 ALA A N 1
ATOM 2265 C CA . ALA A 1 285 ? -1.892 15.076 33.303 1.00 77.06 285 ALA A CA 1
ATOM 2266 C C . ALA A 1 285 ? -0.868 14.725 32.209 1.00 77.06 285 ALA A C 1
ATOM 2268 O O . ALA A 1 285 ? -1.233 14.281 31.119 1.00 77.06 285 ALA A O 1
ATOM 2269 N N . ALA A 1 286 ? 0.418 14.930 32.506 1.00 75.06 286 ALA A N 1
ATOM 2270 C CA . ALA A 1 286 ? 1.522 14.755 31.558 1.00 75.06 286 ALA A CA 1
ATOM 2271 C C . ALA A 1 286 ? 1.533 13.379 30.860 1.00 75.06 286 ALA A C 1
ATOM 2273 O O . ALA A 1 286 ? 1.752 13.317 29.651 1.00 75.06 286 ALA A O 1
ATOM 2274 N N . ASP A 1 287 ? 1.229 12.297 31.582 1.00 74.56 287 ASP A N 1
ATOM 2275 C CA . ASP A 1 287 ? 1.201 10.943 31.011 1.00 74.56 287 ASP A CA 1
ATOM 2276 C C . ASP A 1 287 ? 0.078 10.769 29.980 1.00 74.56 287 ASP A C 1
ATOM 2278 O O . ASP A 1 287 ? 0.304 10.205 28.910 1.00 74.56 287 ASP A O 1
ATOM 2282 N N . LYS A 1 288 ? -1.102 11.352 30.240 1.00 77.62 288 LYS A N 1
ATOM 2283 C CA . LYS A 1 288 ? -2.223 11.349 29.288 1.00 77.62 288 LYS A CA 1
ATOM 2284 C C . LYS A 1 288 ? -1.880 12.119 28.021 1.00 77.62 288 LYS A C 1
ATOM 2286 O O . LYS A 1 288 ? -2.180 11.653 26.929 1.00 77.62 288 LYS A O 1
ATOM 2291 N N . ILE A 1 289 ? -1.230 13.281 28.153 1.00 77.50 289 ILE A N 1
ATOM 2292 C CA . ILE A 1 289 ? -0.767 14.069 26.998 1.00 77.50 289 ILE A CA 1
ATOM 2293 C C . ILE A 1 289 ? 0.243 13.267 26.190 1.00 77.50 289 ILE A C 1
ATOM 2295 O O . ILE A 1 289 ? 0.174 13.265 24.963 1.00 77.50 289 ILE A O 1
ATOM 2299 N N . LYS A 1 290 ? 1.192 12.610 26.861 1.00 79.94 290 LYS A N 1
ATOM 2300 C CA . LYS A 1 290 ? 2.233 11.823 26.202 1.00 79.94 290 LYS A CA 1
ATOM 2301 C C . LYS A 1 290 ? 1.619 10.703 25.364 1.00 79.94 290 LYS A C 1
ATOM 2303 O O . LYS A 1 290 ? 1.915 10.616 24.178 1.00 79.94 290 LYS A O 1
ATOM 2308 N N . GLU A 1 291 ? 0.726 9.915 25.949 1.00 78.75 291 GLU A N 1
ATOM 2309 C CA . GLU A 1 291 ? 0.045 8.817 25.259 1.00 78.75 291 GLU A CA 1
ATOM 2310 C C . GLU A 1 291 ? -0.887 9.322 24.142 1.00 78.75 291 GLU A C 1
ATOM 2312 O O . GLU A 1 291 ? -0.857 8.838 23.014 1.00 78.75 291 GLU A O 1
ATOM 2317 N N . ALA A 1 292 ? -1.661 10.375 24.387 1.00 81.00 292 ALA A N 1
ATOM 2318 C CA . ALA A 1 292 ? -2.507 10.977 23.361 1.00 81.00 292 ALA A CA 1
ATOM 2319 C C . ALA A 1 292 ? -1.673 11.584 22.199 1.00 81.00 292 ALA A C 1
ATOM 2321 O O . ALA A 1 292 ? -2.053 11.496 21.027 1.00 81.00 292 ALA A O 1
ATOM 2322 N N . SER A 1 293 ? -0.483 12.130 22.495 1.00 79.06 293 SER A N 1
ATOM 2323 C CA . SER A 1 293 ? 0.489 12.591 21.486 1.00 79.06 293 SER A CA 1
ATOM 2324 C C . SER A 1 293 ? 1.004 11.449 20.621 1.00 79.06 293 SER A C 1
ATOM 2326 O O . SER A 1 293 ? 1.381 11.674 19.471 1.00 79.06 293 SER A O 1
ATOM 2328 N N . GLU A 1 294 ? 1.046 10.229 21.153 1.00 79.38 294 GLU A N 1
ATOM 2329 C CA . GLU A 1 294 ? 1.462 9.055 20.401 1.00 79.38 294 GLU A CA 1
ATOM 2330 C C . GLU A 1 294 ? 0.428 8.689 19.333 1.00 79.38 294 GLU A C 1
ATOM 2332 O O . GLU A 1 294 ? 0.801 8.522 18.172 1.00 79.38 294 GLU A O 1
ATOM 2337 N N . TYR A 1 295 ? -0.865 8.697 19.659 1.00 80.62 295 TYR A N 1
ATOM 2338 C CA . TYR A 1 295 ? -1.920 8.518 18.656 1.00 80.62 295 TYR A CA 1
ATOM 2339 C C . TYR A 1 295 ? -1.907 9.624 17.596 1.00 80.62 295 TYR A C 1
ATOM 2341 O O . TYR A 1 295 ? -1.972 9.336 16.398 1.00 80.62 295 TYR A O 1
ATOM 2349 N N . ASN A 1 296 ? -1.732 10.886 18.005 1.00 79.75 296 ASN A N 1
ATOM 2350 C CA . ASN A 1 296 ? -1.619 11.983 17.044 1.00 79.75 296 ASN A CA 1
ATOM 2351 C C . ASN A 1 296 ? -0.383 11.838 16.137 1.00 79.75 296 ASN A C 1
ATOM 2353 O O . ASN A 1 296 ? -0.443 12.085 14.929 1.00 79.75 296 ASN A O 1
ATOM 2357 N N . ARG A 1 297 ? 0.747 11.393 16.697 1.00 77.56 297 ARG A N 1
ATOM 2358 C CA . ARG A 1 297 ? 1.955 11.099 15.923 1.00 77.56 297 ARG A CA 1
ATOM 2359 C C . ARG A 1 297 ? 1.707 9.971 14.923 1.00 77.56 297 ARG A C 1
ATOM 2361 O O . ARG A 1 297 ? 2.086 10.133 13.767 1.00 77.56 297 ARG A O 1
ATOM 2368 N N . ALA A 1 298 ? 1.049 8.887 15.330 1.00 79.69 298 ALA A N 1
ATOM 2369 C CA . ALA A 1 298 ? 0.708 7.779 14.440 1.00 79.69 298 ALA A CA 1
ATOM 2370 C C . ALA A 1 298 ? -0.210 8.235 13.294 1.00 79.69 298 ALA A C 1
ATOM 2372 O O . ALA A 1 298 ? 0.081 7.964 12.129 1.00 79.69 298 ALA A O 1
ATOM 2373 N N . PHE A 1 299 ? -1.253 9.018 13.590 1.00 82.69 299 PHE A N 1
ATOM 2374 C CA . PHE A 1 299 ? -2.096 9.629 12.559 1.00 82.69 299 PHE A CA 1
ATOM 2375 C C . PHE A 1 299 ? -1.281 10.522 11.612 1.00 82.69 299 PHE A C 1
ATOM 2377 O O . PHE A 1 299 ? -1.368 10.385 10.396 1.00 82.69 299 PHE A O 1
ATOM 2384 N N . SER A 1 300 ? -0.439 11.405 12.149 1.00 76.88 300 SER A N 1
ATOM 2385 C CA . SER A 1 300 ? 0.389 12.316 11.348 1.00 76.88 300 SER A CA 1
ATOM 2386 C C . SER A 1 300 ? 1.386 11.581 10.444 1.00 76.88 300 SER A C 1
ATOM 2388 O O . SER A 1 300 ? 1.719 12.070 9.367 1.00 76.88 300 SER A O 1
ATOM 2390 N N . GLN A 1 301 ? 1.881 10.420 10.880 1.00 75.19 301 GLN A N 1
ATOM 2391 C CA . GLN A 1 301 ? 2.851 9.611 10.140 1.00 75.19 301 GLN A CA 1
ATOM 2392 C C . GLN A 1 301 ? 2.200 8.687 9.109 1.00 75.19 301 GLN A C 1
ATOM 2394 O O . GLN A 1 301 ? 2.789 8.454 8.054 1.00 75.19 301 GLN A O 1
ATOM 2399 N N . HIS A 1 302 ? 1.017 8.152 9.409 1.00 79.81 302 HIS A N 1
ATOM 2400 C CA . HIS A 1 302 ? 0.404 7.097 8.606 1.00 79.81 302 HIS A CA 1
ATOM 2401 C C . HIS A 1 302 ? -0.884 7.535 7.909 1.00 79.81 302 HIS A C 1
ATOM 2403 O O . HIS A 1 302 ? -1.080 7.148 6.763 1.00 79.81 302 HIS A O 1
ATOM 2409 N N . GLY A 1 303 ? -1.722 8.350 8.552 1.00 81.00 303 GLY A N 1
ATOM 2410 C CA . GLY A 1 303 ? -3.011 8.834 8.043 1.00 81.00 303 GLY A CA 1
ATOM 2411 C C . GLY A 1 303 ? -2.942 10.134 7.248 1.00 81.00 303 GLY A C 1
ATOM 2412 O O . GLY A 1 303 ? -3.600 10.273 6.217 1.00 81.00 303 GLY A O 1
ATOM 2413 N N . ALA A 1 304 ? -2.153 11.104 7.710 1.00 76.94 304 ALA A N 1
ATOM 2414 C CA . ALA A 1 304 ? -2.139 12.438 7.122 1.00 76.94 304 ALA A CA 1
ATOM 2415 C C . ALA A 1 304 ? -1.677 12.419 5.651 1.00 76.94 304 ALA A C 1
ATOM 2417 O O . ALA A 1 304 ? -0.642 11.852 5.302 1.00 76.94 304 ALA A O 1
ATOM 2418 N N . GLY A 1 305 ? -2.462 13.063 4.779 1.00 75.06 305 GLY A N 1
ATOM 2419 C CA . GLY A 1 305 ? -2.234 13.106 3.328 1.00 75.06 305 GLY A CA 1
ATOM 2420 C C . GLY A 1 305 ? -2.519 11.795 2.588 1.00 75.06 305 GLY A C 1
ATOM 2421 O O . GLY A 1 305 ? -2.159 11.662 1.418 1.00 75.06 305 GLY A O 1
ATOM 2422 N N . ARG A 1 306 ? -3.183 10.842 3.250 1.00 87.06 306 ARG A N 1
ATOM 2423 C CA . ARG A 1 306 ? -3.771 9.652 2.636 1.00 87.06 306 ARG A CA 1
ATOM 2424 C C . ARG A 1 306 ? -5.284 9.788 2.505 1.00 87.06 306 ARG A C 1
ATOM 2426 O O . ARG A 1 306 ? -5.906 10.687 3.072 1.00 87.06 306 ARG A O 1
ATOM 2433 N N . VAL A 1 307 ? -5.861 8.875 1.738 1.00 91.38 307 VAL A N 1
ATOM 2434 C CA . VAL A 1 307 ? -7.307 8.729 1.577 1.00 91.38 307 VAL A CA 1
ATOM 2435 C C . VAL A 1 307 ? -7.756 7.434 2.232 1.00 91.38 307 VAL A C 1
ATOM 2437 O O . VAL A 1 307 ? -7.115 6.390 2.074 1.00 91.38 307 VAL A O 1
ATOM 2440 N N . LEU A 1 308 ? -8.852 7.518 2.976 1.00 95.62 308 LEU A N 1
ATOM 2441 C CA . LEU A 1 308 ? -9.589 6.356 3.439 1.00 95.62 308 LEU A CA 1
ATOM 2442 C C . LEU A 1 308 ? -10.447 5.847 2.285 1.00 95.62 308 LEU A C 1
ATOM 2444 O O . LEU A 1 308 ? -11.043 6.647 1.563 1.00 95.62 308 LEU A O 1
ATOM 2448 N N . PHE A 1 309 ? -10.522 4.532 2.122 1.00 96.88 309 PHE A N 1
ATOM 2449 C CA . PHE A 1 309 ? -11.375 3.898 1.127 1.00 96.88 309 PHE A CA 1
ATOM 2450 C C . PHE A 1 309 ? -12.176 2.745 1.725 1.00 96.88 309 PHE A C 1
ATOM 2452 O O . PHE A 1 309 ? -11.786 2.143 2.730 1.00 96.88 309 PHE A O 1
ATOM 2459 N N . THR A 1 310 ? -13.279 2.423 1.060 1.00 97.00 310 THR A N 1
ATOM 2460 C CA . THR A 1 310 ? -14.037 1.189 1.261 1.00 97.00 310 THR A CA 1
ATOM 2461 C C . THR A 1 310 ? -14.054 0.384 -0.029 1.00 97.00 310 THR A C 1
ATOM 2463 O O . THR A 1 310 ? -13.778 0.916 -1.109 1.00 97.00 310 THR A O 1
ATOM 2466 N N . THR A 1 311 ? -14.341 -0.907 0.090 1.00 96.94 311 THR A N 1
ATOM 2467 C CA . THR A 1 311 ? -14.568 -1.786 -1.060 1.00 96.94 311 THR A CA 1
ATOM 2468 C C . THR A 1 311 ? -16.000 -2.302 -1.081 1.00 96.94 311 THR A C 1
ATOM 2470 O O . THR A 1 311 ? -16.657 -2.379 -0.040 1.00 96.94 311 THR A O 1
ATOM 2473 N N . ASP A 1 312 ? -16.446 -2.740 -2.256 1.00 95.38 312 ASP A N 1
ATOM 2474 C CA . ASP A 1 312 ? -17.714 -3.455 -2.458 1.00 95.38 312 ASP A CA 1
ATOM 2475 C C . ASP A 1 312 ? -17.874 -4.705 -1.571 1.00 95.38 312 ASP A C 1
ATOM 2477 O O . ASP A 1 312 ? -18.990 -5.102 -1.239 1.00 95.38 312 ASP A O 1
ATOM 2481 N N . SER A 1 313 ? -16.751 -5.279 -1.145 1.00 93.12 313 SER A N 1
ATOM 2482 C CA . SER A 1 313 ? -16.649 -6.459 -0.288 1.00 93.12 313 SER A CA 1
ATOM 2483 C C . SER A 1 313 ? -16.570 -6.108 1.207 1.00 93.12 313 SER A C 1
ATOM 2485 O O . SER A 1 313 ? -16.347 -6.980 2.040 1.00 93.12 313 SER A O 1
ATOM 2487 N N . GLY A 1 314 ? -16.748 -4.831 1.569 1.00 91.94 314 GLY A N 1
ATOM 2488 C CA . GLY A 1 314 ? -16.834 -4.353 2.955 1.00 91.94 314 GLY A CA 1
ATOM 2489 C C . GLY A 1 314 ? -15.490 -4.090 3.644 1.00 91.94 314 GLY A C 1
ATOM 2490 O O . GLY A 1 314 ? -15.460 -3.678 4.807 1.00 91.94 314 GLY A O 1
ATOM 2491 N N . PHE A 1 315 ? -14.363 -4.286 2.951 1.00 95.12 315 PHE A N 1
ATOM 2492 C CA . PHE A 1 315 ? -13.054 -3.924 3.494 1.00 95.12 315 PHE A CA 1
ATOM 2493 C C . PHE A 1 315 ? -12.892 -2.412 3.603 1.00 95.12 315 PHE A C 1
ATOM 2495 O O . PHE A 1 315 ? -13.301 -1.666 2.712 1.00 95.12 315 PHE A O 1
ATOM 2502 N N . VAL A 1 316 ? -12.233 -1.988 4.679 1.00 96.50 316 VAL A N 1
ATOM 2503 C CA . VAL A 1 316 ? -11.885 -0.596 4.967 1.00 96.50 316 VAL A CA 1
ATOM 2504 C C . VAL A 1 316 ? -10.369 -0.467 4.954 1.00 96.50 316 VAL A C 1
ATOM 2506 O O . VAL A 1 316 ? -9.662 -1.272 5.570 1.00 96.50 316 VAL A O 1
ATOM 2509 N N . GLY A 1 317 ? -9.862 0.544 4.258 1.00 95.81 317 GLY A N 1
ATOM 2510 C CA . GLY A 1 317 ? -8.429 0.723 4.102 1.00 95.81 317 GLY A CA 1
ATOM 2511 C C . GLY A 1 317 ? -7.986 2.163 3.920 1.00 95.81 317 GLY A C 1
ATOM 2512 O O . GLY A 1 317 ? -8.773 3.107 3.9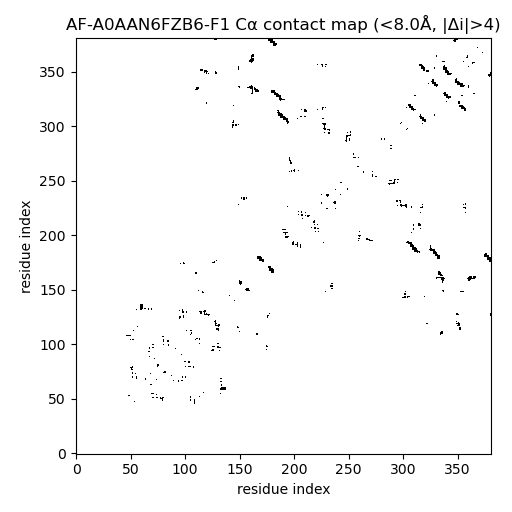32 1.00 95.81 317 GLY A O 1
ATOM 2513 N N . LEU A 1 318 ? -6.674 2.311 3.780 1.00 93.75 318 LEU A N 1
ATOM 2514 C CA . LEU A 1 318 ? -5.971 3.577 3.668 1.00 93.75 318 LEU A CA 1
ATOM 2515 C C . LEU A 1 318 ? -4.938 3.488 2.540 1.00 93.75 318 LEU A C 1
ATOM 2517 O O . LEU A 1 318 ? -4.122 2.567 2.517 1.00 93.75 318 LEU A O 1
ATOM 2521 N N . SER A 1 319 ? -4.938 4.444 1.613 1.00 92.00 319 SER A N 1
ATOM 2522 C CA . SER A 1 319 ? -3.980 4.476 0.498 1.00 92.00 319 SER A CA 1
ATOM 2523 C C . SER A 1 319 ? -3.594 5.906 0.106 1.00 92.00 319 SER A C 1
ATOM 2525 O O . SER A 1 319 ? -3.956 6.879 0.763 1.00 92.00 319 SER A O 1
ATOM 2527 N N . ARG A 1 320 ? -2.782 6.045 -0.942 1.00 86.69 320 ARG A N 1
ATOM 2528 C CA . ARG A 1 320 ? -2.365 7.338 -1.498 1.00 86.69 320 ARG A CA 1
ATOM 2529 C C . ARG A 1 320 ? -3.522 7.996 -2.239 1.00 86.69 320 ARG A C 1
ATOM 2531 O O . ARG A 1 320 ? -4.410 7.314 -2.725 1.00 86.69 320 ARG A O 1
ATOM 2538 N N . THR A 1 321 ? -3.459 9.309 -2.417 1.00 86.56 321 THR A N 1
ATOM 2539 C CA . THR A 1 321 ? -4.461 10.105 -3.151 1.00 86.56 321 THR A CA 1
ATOM 2540 C C . THR A 1 321 ? -4.584 9.764 -4.645 1.00 86.56 321 THR A C 1
ATOM 2542 O O . THR A 1 321 ? -5.429 10.330 -5.327 1.00 86.56 321 THR A O 1
ATOM 2545 N N . THR A 1 322 ? -3.746 8.866 -5.171 1.00 86.56 322 THR A N 1
ATOM 2546 C CA . THR A 1 322 ? -3.713 8.444 -6.581 1.00 86.56 322 THR A CA 1
ATOM 2547 C C . THR A 1 322 ? -4.715 7.340 -6.933 1.00 86.56 322 THR A C 1
ATOM 2549 O O . THR A 1 322 ? -4.864 7.011 -8.116 1.00 86.56 322 THR A O 1
ATOM 2552 N N . ILE A 1 323 ? -5.358 6.741 -5.926 1.00 92.25 323 ILE A N 1
ATOM 2553 C CA . ILE A 1 323 ? -6.391 5.720 -6.124 1.00 92.25 323 ILE A CA 1
ATOM 2554 C C . ILE A 1 323 ? -7.695 6.344 -6.622 1.00 92.25 323 ILE A C 1
ATOM 2556 O O . ILE A 1 323 ? -7.982 7.507 -6.347 1.00 92.25 323 ILE A O 1
ATOM 2560 N N . ASN A 1 324 ? -8.485 5.555 -7.342 1.00 94.75 324 ASN A N 1
ATOM 2561 C CA . ASN A 1 324 ? -9.764 5.952 -7.912 1.00 94.75 324 ASN A CA 1
ATOM 2562 C C . ASN A 1 324 ? -10.863 4.928 -7.603 1.00 94.75 324 ASN A C 1
ATOM 2564 O O . ASN A 1 324 ? -10.599 3.756 -7.336 1.00 94.75 324 ASN A O 1
ATOM 2568 N N . PHE A 1 325 ? -12.117 5.376 -7.711 1.00 96.62 325 PHE A N 1
ATOM 2569 C CA . PHE A 1 325 ? -13.273 4.483 -7.739 1.00 96.62 325 PHE A CA 1
ATOM 2570 C C . PHE A 1 325 ? -13.094 3.443 -8.854 1.00 96.62 325 PHE A C 1
ATOM 2572 O O . PHE A 1 325 ? -12.734 3.800 -9.978 1.00 96.62 325 PHE A O 1
ATOM 2579 N N . GLY A 1 326 ? -13.358 2.173 -8.551 1.00 97.00 326 GLY A N 1
ATOM 2580 C CA . GLY A 1 326 ? -13.177 1.062 -9.484 1.00 97.00 326 GLY A CA 1
ATOM 2581 C C . GLY A 1 326 ? -11.780 0.431 -9.479 1.00 97.00 326 GLY A C 1
ATOM 2582 O O . GLY A 1 326 ? -11.608 -0.621 -10.094 1.00 97.00 326 GLY A O 1
ATOM 2583 N N . ASP A 1 327 ? -10.794 1.011 -8.784 1.00 97.81 327 ASP A N 1
ATOM 2584 C CA . ASP A 1 327 ? -9.494 0.359 -8.605 1.00 97.81 327 ASP A CA 1
ATOM 2585 C C . ASP A 1 327 ? -9.637 -0.894 -7.711 1.00 97.81 327 ASP A C 1
ATOM 2587 O O . ASP A 1 327 ? -10.426 -0.932 -6.765 1.00 97.81 327 ASP A O 1
ATOM 2591 N N . GLN A 1 328 ? -8.869 -1.940 -8.012 1.00 97.69 328 GLN A N 1
ATOM 2592 C CA . GLN A 1 328 ? -8.909 -3.236 -7.333 1.00 97.69 328 GLN A CA 1
ATOM 2593 C C . GLN A 1 328 ? -7.911 -3.271 -6.178 1.00 97.69 328 GLN A C 1
ATOM 2595 O O . GLN A 1 328 ? -6.760 -2.862 -6.333 1.00 97.69 328 GLN A O 1
ATOM 2600 N N . VAL A 1 329 ? -8.321 -3.816 -5.035 1.00 97.81 329 VAL A N 1
ATOM 2601 C CA . VAL A 1 329 ? -7.436 -4.044 -3.887 1.00 97.81 329 VAL A CA 1
ATOM 2602 C C . VAL A 1 329 ? -7.002 -5.504 -3.887 1.00 97.81 329 VAL A C 1
ATOM 2604 O O . VAL A 1 329 ? -7.840 -6.399 -3.790 1.00 97.81 329 VAL A O 1
ATOM 2607 N N . CYS A 1 330 ? -5.698 -5.752 -3.983 1.00 96.81 330 CYS A N 1
ATOM 2608 C CA . CYS A 1 330 ? -5.136 -7.083 -4.186 1.00 96.81 330 CYS A CA 1
ATOM 2609 C C . CYS A 1 330 ? -4.052 -7.421 -3.157 1.00 96.81 330 CYS A C 1
ATOM 2611 O O . CYS A 1 330 ? -3.160 -6.621 -2.876 1.00 96.81 330 CYS A O 1
ATOM 2613 N N . LEU A 1 331 ? -4.081 -8.651 -2.650 1.00 94.81 331 LEU A N 1
ATOM 2614 C CA . LEU A 1 331 ? -2.964 -9.285 -1.958 1.00 94.81 331 LEU A CA 1
ATOM 2615 C C . LEU A 1 331 ? -2.090 -9.993 -2.987 1.00 94.81 331 LEU A C 1
ATOM 2617 O O . LEU A 1 331 ? -2.532 -10.957 -3.602 1.00 94.81 331 LEU A O 1
ATOM 2621 N N . LEU A 1 332 ? -0.859 -9.525 -3.179 1.00 93.56 332 LEU A N 1
ATOM 2622 C CA . LEU A 1 332 ? 0.092 -10.112 -4.126 1.00 93.56 332 LEU A CA 1
ATOM 2623 C C . LEU A 1 332 ? 1.140 -10.923 -3.366 1.00 93.56 332 LEU A C 1
ATOM 2625 O O . LEU A 1 332 ? 1.706 -10.419 -2.397 1.00 93.56 332 LEU A O 1
ATOM 2629 N N . ALA A 1 333 ? 1.419 -12.150 -3.812 1.00 89.94 333 ALA A N 1
ATOM 2630 C CA . ALA A 1 333 ? 2.403 -13.024 -3.168 1.00 89.94 333 ALA A CA 1
ATOM 2631 C C . ALA A 1 333 ? 3.781 -12.340 -3.047 1.00 89.94 333 ALA A C 1
ATOM 2633 O O . ALA A 1 333 ? 4.246 -11.700 -3.995 1.00 89.94 333 ALA A O 1
ATOM 2634 N N . GLY A 1 334 ? 4.432 -12.469 -1.889 1.00 84.88 334 GLY A N 1
ATOM 2635 C CA . GLY A 1 334 ? 5.657 -11.732 -1.542 1.00 84.88 334 GLY A CA 1
ATOM 2636 C C . GLY A 1 334 ? 5.424 -10.275 -1.114 1.00 84.88 334 GLY A C 1
ATOM 2637 O O . GLY A 1 334 ? 6.375 -9.533 -0.858 1.00 84.88 334 GLY A O 1
ATOM 2638 N N . GLY A 1 335 ? 4.170 -9.826 -1.043 1.00 86.50 335 GLY A N 1
ATOM 2639 C CA . GLY A 1 335 ? 3.788 -8.499 -0.573 1.00 86.50 335 GLY A CA 1
ATOM 2640 C C . GLY A 1 335 ? 3.685 -8.417 0.948 1.00 86.50 335 GLY A C 1
ATOM 2641 O O . GLY A 1 335 ? 3.028 -9.239 1.583 1.00 86.50 335 GLY A O 1
ATOM 2642 N N . GLN A 1 336 ? 4.283 -7.385 1.541 1.00 84.88 336 GLN A N 1
ATOM 2643 C CA . GLN A 1 336 ? 4.111 -7.083 2.969 1.00 84.88 336 GLN A CA 1
ATOM 2644 C C . GLN A 1 336 ? 2.772 -6.375 3.249 1.00 84.88 336 GLN A C 1
ATOM 2646 O O . GLN A 1 336 ? 2.271 -6.391 4.371 1.00 84.88 336 GLN A O 1
ATOM 2651 N N . THR A 1 337 ? 2.160 -5.784 2.221 1.00 89.56 337 THR A N 1
ATOM 2652 C CA . THR A 1 337 ? 0.881 -5.068 2.283 1.00 89.56 337 THR A CA 1
ATOM 2653 C C . THR A 1 337 ? -0.003 -5.389 1.080 1.00 89.56 337 THR A C 1
ATOM 2655 O O . THR A 1 337 ? 0.500 -5.855 0.054 1.00 89.56 337 THR A O 1
ATOM 2658 N N . PRO A 1 338 ? -1.318 -5.135 1.177 1.00 94.75 338 PRO A N 1
ATOM 2659 C CA . PRO A 1 338 ? -2.177 -5.032 0.006 1.00 94.75 338 PRO A CA 1
ATOM 2660 C C . PRO A 1 338 ? -1.697 -3.946 -0.969 1.00 94.75 338 PRO A C 1
ATOM 2662 O O . PRO A 1 338 ? -1.136 -2.922 -0.571 1.00 94.75 338 PRO A O 1
ATOM 2665 N N . PHE A 1 339 ? -1.980 -4.143 -2.252 1.00 94.31 339 PHE A N 1
ATOM 2666 C CA . PHE A 1 339 ? -1.708 -3.196 -3.328 1.00 94.31 339 PHE A CA 1
ATOM 2667 C C . PHE A 1 339 ? -2.997 -2.805 -4.037 1.00 94.31 339 PHE A C 1
ATOM 2669 O O . PHE A 1 339 ? -3.924 -3.601 -4.148 1.00 94.31 339 PHE A O 1
ATOM 2676 N N . VAL A 1 340 ? -3.036 -1.580 -4.544 1.00 95.75 340 VAL A N 1
ATOM 2677 C C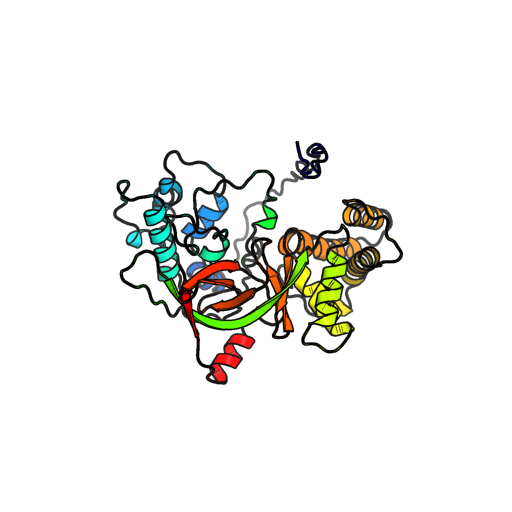A . VAL A 1 340 ? -4.115 -1.086 -5.391 1.00 95.75 340 VAL A CA 1
ATOM 2678 C C . VAL A 1 340 ? -3.670 -1.177 -6.843 1.00 95.75 340 VAL A C 1
ATOM 2680 O O . VAL A 1 340 ? -2.639 -0.613 -7.229 1.00 95.75 340 VAL A O 1
ATOM 2683 N N . LEU A 1 341 ? -4.447 -1.905 -7.638 1.00 96.06 341 LEU A N 1
ATOM 2684 C CA . LEU A 1 341 ? -4.233 -2.120 -9.060 1.00 96.06 341 LEU A CA 1
ATOM 2685 C C . LEU A 1 341 ? -5.371 -1.494 -9.859 1.00 96.06 341 LEU A C 1
ATOM 2687 O O . LEU A 1 341 ? -6.538 -1.609 -9.498 1.00 96.06 341 LEU A O 1
ATOM 2691 N N . ARG A 1 342 ? -5.039 -0.874 -10.987 1.00 94.94 342 ARG A N 1
ATOM 2692 C CA . ARG A 1 342 ? -6.027 -0.380 -11.946 1.00 94.94 342 ARG A CA 1
ATOM 2693 C C . ARG A 1 342 ? -6.073 -1.296 -13.153 1.00 94.94 342 ARG A C 1
ATOM 2695 O O . ARG A 1 342 ? -5.045 -1.519 -13.792 1.00 94.94 342 ARG A O 1
ATOM 2702 N N . SER A 1 343 ? -7.258 -1.807 -13.466 1.00 93.25 343 SER A N 1
ATOM 2703 C CA . SER A 1 343 ? -7.451 -2.677 -14.623 1.00 93.25 343 SER A CA 1
ATOM 2704 C C . SER A 1 343 ? -7.297 -1.898 -15.934 1.00 93.25 343 SER A C 1
ATOM 2706 O O . SER A 1 343 ? -7.871 -0.825 -16.125 1.00 93.25 343 SER A O 1
ATOM 2708 N N . LEU A 1 344 ? -6.510 -2.465 -16.844 1.00 90.31 344 LEU A N 1
ATOM 2709 C CA . LEU A 1 344 ? -6.279 -2.028 -18.216 1.00 90.31 344 LEU A CA 1
ATOM 2710 C C . LEU A 1 344 ? -6.559 -3.224 -19.143 1.00 90.31 344 LEU A C 1
ATOM 2712 O O . LEU A 1 344 ? -5.634 -3.819 -19.692 1.00 90.31 344 LEU A O 1
ATOM 2716 N N . HIS A 1 345 ? -7.835 -3.594 -19.300 1.00 87.75 345 HIS A N 1
ATOM 2717 C CA . HIS A 1 345 ? -8.262 -4.828 -19.984 1.00 87.75 345 HIS A CA 1
ATOM 2718 C C . HIS A 1 345 ? -7.636 -6.093 -19.362 1.00 87.75 345 HIS A C 1
ATOM 2720 O O . HIS A 1 345 ? -8.013 -6.482 -18.262 1.00 87.75 345 HIS A O 1
ATOM 2726 N N . ASP A 1 346 ? -6.697 -6.738 -20.062 1.00 86.75 346 ASP A N 1
ATOM 2727 C CA . ASP A 1 346 ? -5.986 -7.957 -19.653 1.00 86.75 346 ASP A CA 1
ATOM 2728 C C . ASP A 1 346 ? -4.740 -7.670 -18.794 1.00 86.75 346 ASP A C 1
ATOM 2730 O O . ASP A 1 346 ? -4.043 -8.586 -18.352 1.00 86.75 346 ASP A O 1
ATOM 2734 N N . LYS A 1 347 ? -4.444 -6.389 -18.562 1.00 91.69 347 LYS A N 1
ATOM 2735 C CA . LYS A 1 347 ? -3.265 -5.894 -17.849 1.00 91.69 347 LYS A CA 1
ATOM 2736 C C . LYS A 1 347 ? -3.670 -5.024 -16.672 1.00 91.69 347 LYS A C 1
ATOM 2738 O O . LYS A 1 347 ? -4.822 -4.628 -16.530 1.00 91.69 347 LYS A O 1
ATOM 2743 N N . HIS A 1 348 ? -2.699 -4.714 -15.828 1.00 93.38 348 HIS A N 1
ATOM 2744 C CA . HIS A 1 348 ? -2.906 -3.976 -14.597 1.00 93.38 348 HIS A CA 1
ATOM 2745 C C . HIS A 1 348 ? -1.815 -2.925 -14.428 1.00 93.38 348 HIS A C 1
ATOM 2747 O O . HIS A 1 348 ? -0.632 -3.186 -14.632 1.00 93.38 348 HIS A O 1
ATOM 2753 N N . GLN A 1 349 ? -2.217 -1.734 -14.018 1.00 92.69 349 GLN A N 1
ATOM 2754 C CA . GLN A 1 349 ? -1.309 -0.692 -13.569 1.00 92.69 349 GLN A CA 1
ATOM 2755 C C . GLN A 1 349 ? -1.187 -0.773 -12.046 1.00 92.69 349 GLN A C 1
ATOM 2757 O O . GLN A 1 349 ? -2.199 -0.767 -11.346 1.00 92.69 349 GLN A O 1
ATOM 2762 N N . LEU A 1 350 ? 0.037 -0.807 -11.521 1.00 92.25 350 LEU A N 1
ATOM 2763 C CA . LEU A 1 350 ? 0.286 -0.617 -10.095 1.00 92.25 350 LEU A CA 1
ATOM 2764 C C . LEU A 1 350 ? 0.027 0.852 -9.737 1.00 92.25 350 LEU A C 1
ATOM 2766 O O . LEU A 1 350 ? 0.697 1.743 -10.260 1.00 92.25 350 LEU A O 1
ATOM 2770 N N . VAL A 1 351 ? -0.932 1.106 -8.847 1.00 91.00 351 VAL A N 1
ATOM 2771 C CA . VAL A 1 351 ? -1.308 2.467 -8.431 1.00 91.00 351 VAL A CA 1
ATOM 2772 C C . VAL A 1 351 ? -0.606 2.854 -7.134 1.00 91.00 351 VAL A C 1
ATOM 2774 O O . VAL A 1 351 ? 0.023 3.911 -7.063 1.00 91.00 351 VAL A O 1
ATOM 2777 N N . SER A 1 352 ? -0.718 2.014 -6.105 1.00 87.50 352 SER A N 1
ATOM 2778 C CA . SER A 1 352 ? -0.181 2.289 -4.769 1.00 87.50 352 SER A CA 1
ATOM 2779 C C . SER A 1 352 ? -0.182 1.041 -3.880 1.00 87.50 352 SER A C 1
ATOM 2781 O O . SER A 1 352 ? -0.789 0.022 -4.189 1.00 87.50 352 SER A O 1
ATOM 2783 N N . GLU A 1 353 ? 0.488 1.134 -2.736 1.00 88.94 353 GLU A N 1
ATOM 2784 C CA . GLU A 1 353 ? 0.253 0.264 -1.577 1.00 88.94 353 GLU A CA 1
ATOM 2785 C C . GLU A 1 353 ? -1.013 0.690 -0.810 1.00 88.94 353 GLU A C 1
ATOM 2787 O O . GLU A 1 353 ? -1.440 1.850 -0.878 1.00 88.94 353 GLU A O 1
ATOM 2792 N N . ALA A 1 354 ? -1.564 -0.212 -0.008 1.00 92.38 354 ALA A N 1
ATOM 2793 C CA . ALA A 1 354 ? -2.663 0.073 0.901 1.00 92.38 354 ALA A CA 1
ATOM 2794 C C . ALA A 1 354 ? -2.457 -0.589 2.266 1.00 92.38 354 ALA A C 1
ATOM 2796 O O . ALA A 1 354 ? -1.864 -1.656 2.385 1.00 92.38 354 ALA A O 1
ATOM 2797 N N . TYR A 1 355 ? -2.988 0.045 3.304 1.00 93.50 355 TYR A N 1
ATOM 2798 C CA . TYR A 1 355 ? -3.312 -0.620 4.558 1.00 93.50 355 TYR A CA 1
ATOM 2799 C C . TYR A 1 355 ? -4.771 -1.068 4.464 1.00 93.50 355 TYR A C 1
ATOM 2801 O O . TYR A 1 355 ? -5.611 -0.292 4.009 1.00 93.50 355 TYR A O 1
ATOM 2809 N N . VAL A 1 356 ? -5.083 -2.286 4.900 1.00 94.56 356 VAL A N 1
ATOM 2810 C CA . VAL A 1 356 ? -6.461 -2.784 4.994 1.00 94.56 356 VAL A CA 1
ATOM 2811 C C . VAL A 1 356 ? -6.669 -3.371 6.381 1.00 94.56 356 VAL A C 1
ATOM 2813 O O . VAL A 1 356 ? -5.911 -4.237 6.826 1.00 94.56 356 VAL A O 1
ATOM 2816 N N . HIS A 1 357 ? -7.687 -2.881 7.084 1.00 92.69 357 HIS A N 1
ATOM 2817 C CA . HIS A 1 357 ? -7.983 -3.343 8.433 1.00 92.69 357 HIS A CA 1
ATOM 2818 C C . HIS A 1 357 ? -8.318 -4.842 8.438 1.00 92.69 357 HIS A C 1
ATOM 2820 O O . HIS A 1 357 ? -9.056 -5.322 7.582 1.00 92.69 357 HIS A O 1
ATOM 2826 N N . GLY A 1 358 ? -7.744 -5.580 9.393 1.00 89.62 358 GLY A N 1
ATOM 2827 C CA . GLY A 1 358 ? -7.936 -7.029 9.536 1.00 89.62 358 GLY A CA 1
ATOM 2828 C C . GLY A 1 358 ? -7.114 -7.905 8.583 1.00 89.62 358 GLY A C 1
ATOM 2829 O O . GLY A 1 358 ? -7.174 -9.121 8.699 1.00 89.62 358 GLY A O 1
ATOM 2830 N N . ILE A 1 359 ? -6.334 -7.318 7.669 1.00 92.62 359 ILE A N 1
ATOM 2831 C CA . ILE A 1 359 ? -5.574 -8.073 6.656 1.00 92.62 359 ILE A CA 1
ATOM 2832 C C . ILE A 1 359 ? -4.068 -8.124 6.949 1.00 92.62 359 ILE A C 1
ATOM 2834 O O . ILE A 1 359 ? -3.369 -9.046 6.537 1.00 92.62 359 ILE A O 1
ATOM 2838 N N . MET A 1 360 ? -3.544 -7.125 7.659 1.00 89.12 360 MET A N 1
ATOM 2839 C CA . MET A 1 360 ? -2.102 -6.851 7.719 1.00 89.12 360 MET A CA 1
ATOM 2840 C C . MET A 1 360 ? -1.252 -7.886 8.476 1.00 89.12 360 MET A C 1
ATOM 2842 O O . MET A 1 360 ? -0.026 -7.795 8.423 1.00 89.12 360 MET A O 1
ATOM 2846 N N . ASP A 1 361 ? -1.870 -8.829 9.192 1.00 86.88 361 ASP A N 1
ATOM 2847 C CA . ASP A 1 361 ? -1.191 -9.873 9.973 1.00 86.88 361 ASP A CA 1
ATOM 2848 C C . ASP A 1 361 ? -1.006 -11.197 9.210 1.00 86.88 361 ASP A C 1
ATOM 2850 O O . ASP A 1 361 ? -0.372 -12.116 9.723 1.00 86.88 361 ASP A O 1
ATOM 2854 N N . GLY A 1 362 ? -1.550 -11.299 7.993 1.00 88.62 362 GLY A N 1
ATOM 2855 C CA . GLY A 1 362 ? -1.395 -12.468 7.129 1.00 88.62 362 GLY A CA 1
ATOM 2856 C C . GLY A 1 362 ? -2.345 -13.624 7.418 1.00 88.62 362 GLY A C 1
ATOM 2857 O O . GLY A 1 362 ? -2.344 -14.587 6.652 1.00 88.62 362 GLY A O 1
ATOM 2858 N N . LYS A 1 363 ? -3.197 -13.539 8.450 1.00 91.31 363 LYS A N 1
ATOM 2859 C CA . LYS A 1 363 ? -4.163 -14.610 8.753 1.00 91.31 363 LYS A CA 1
ATOM 2860 C C . LYS A 1 363 ? -5.133 -14.830 7.603 1.00 91.31 363 LYS A C 1
ATOM 2862 O O . LYS A 1 363 ? -5.305 -15.955 7.160 1.00 91.31 363 LYS A O 1
ATOM 2867 N N . TYR A 1 364 ? -5.656 -13.742 7.038 1.00 93.00 364 TYR A N 1
ATOM 2868 C CA . TYR A 1 364 ? -6.562 -13.817 5.892 1.00 93.00 364 TYR A CA 1
ATOM 2869 C C . TYR A 1 364 ? -5.929 -14.534 4.688 1.00 93.00 364 TYR A C 1
ATOM 2871 O O . TYR A 1 364 ? -6.586 -15.319 4.014 1.00 93.00 364 TYR A O 1
ATOM 2879 N N . TRP A 1 365 ? -4.637 -14.308 4.428 1.00 92.69 365 TRP A N 1
ATOM 2880 C CA . TRP A 1 365 ? -3.911 -15.038 3.387 1.00 92.69 365 TRP A CA 1
ATOM 2881 C C . TRP A 1 365 ? -3.809 -16.533 3.708 1.00 92.69 365 TRP A C 1
ATOM 2883 O O . TRP A 1 365 ? -4.073 -17.361 2.840 1.00 92.69 365 TRP A O 1
ATOM 2893 N N . ALA A 1 366 ? -3.443 -16.882 4.945 1.00 92.00 366 ALA A N 1
ATOM 2894 C CA . ALA A 1 366 ? -3.344 -18.274 5.377 1.00 92.00 366 ALA A CA 1
ATOM 2895 C C . ALA A 1 366 ? -4.688 -19.016 5.246 1.00 92.00 366 ALA A C 1
ATOM 2897 O O . ALA A 1 366 ? -4.714 -20.122 4.710 1.00 92.00 366 ALA A O 1
ATOM 2898 N N . ASP A 1 367 ? -5.795 -18.373 5.626 1.00 93.19 367 ASP A N 1
ATOM 2899 C CA . ASP A 1 367 ? -7.149 -18.930 5.512 1.00 93.19 367 ASP A CA 1
ATOM 2900 C C . ASP A 1 367 ? -7.537 -19.207 4.043 1.00 93.19 367 ASP A C 1
ATOM 2902 O O . ASP A 1 367 ? -8.162 -20.224 3.719 1.00 93.19 367 ASP A O 1
ATOM 2906 N N . LEU A 1 368 ? -7.143 -18.326 3.115 1.00 92.88 368 LEU A N 1
ATOM 2907 C CA . LEU A 1 368 ? -7.372 -18.517 1.677 1.00 92.88 368 LEU A CA 1
ATOM 2908 C C . LEU A 1 368 ? -6.576 -19.702 1.112 1.00 92.88 368 LEU A C 1
ATOM 2910 O O . LEU A 1 368 ? -7.107 -20.478 0.315 1.00 92.88 368 LEU A O 1
ATOM 2914 N N . GLU A 1 369 ? -5.327 -19.875 1.546 1.00 90.88 369 GLU A N 1
ATOM 2915 C CA . GLU A 1 369 ? -4.500 -21.021 1.152 1.00 90.88 369 GLU A CA 1
ATOM 2916 C C . GLU A 1 369 ? -5.039 -22.336 1.735 1.00 90.88 369 GLU A C 1
ATOM 2918 O O . GLU A 1 369 ? -5.118 -23.340 1.023 1.00 90.88 369 GLU A O 1
ATOM 2923 N N . GLU A 1 370 ? -5.457 -22.342 3.005 1.00 92.44 370 GLU A N 1
ATOM 2924 C CA . GLU A 1 370 ? -6.018 -23.524 3.674 1.00 92.44 370 GLU A CA 1
ATOM 2925 C C . GLU A 1 370 ? -7.340 -23.965 3.033 1.00 92.44 370 GLU A C 1
ATOM 2927 O O . GLU A 1 370 ? -7.553 -25.153 2.773 1.00 92.44 370 GLU A O 1
ATOM 2932 N N . SER A 1 371 ? -8.195 -23.000 2.686 1.00 93.12 371 SER A N 1
ATOM 2933 C CA . SER A 1 371 ? -9.435 -23.243 1.939 1.00 93.12 371 SER A CA 1
ATOM 2934 C C . SER A 1 371 ? -9.210 -23.630 0.472 1.00 93.12 371 SER A C 1
ATOM 2936 O O . SER A 1 371 ? -10.174 -23.957 -0.223 1.00 93.12 371 SER A O 1
ATOM 2938 N N . LYS A 1 372 ? -7.952 -23.651 0.002 1.00 91.31 372 LYS A N 1
ATOM 2939 C CA . LYS A 1 372 ? -7.559 -23.929 -1.389 1.00 91.31 372 LYS A CA 1
ATOM 2940 C C . LYS A 1 372 ? -8.248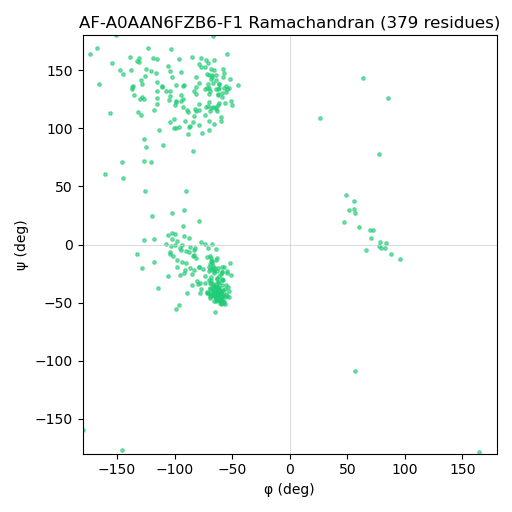 -23.000 -2.386 1.00 91.31 372 LYS A C 1
ATOM 2942 O O . LYS A 1 372 ? -8.621 -23.425 -3.482 1.00 91.31 372 LYS A O 1
ATOM 2947 N N . THR A 1 373 ? -8.422 -21.740 -1.999 1.00 91.94 373 THR A N 1
ATOM 2948 C CA . THR A 1 373 ? -8.914 -20.712 -2.911 1.00 91.94 373 THR A CA 1
ATOM 2949 C C . THR A 1 373 ? -7.918 -20.555 -4.059 1.00 91.94 373 THR A C 1
ATOM 2951 O O . THR A 1 373 ? -6.707 -20.510 -3.852 1.00 91.94 373 THR A O 1
ATOM 2954 N N . GLU A 1 374 ? -8.410 -20.508 -5.296 1.00 91.44 374 GLU A N 1
ATOM 2955 C CA . GLU A 1 374 ? -7.538 -20.361 -6.458 1.00 91.44 374 GLU A CA 1
ATOM 2956 C C . GLU A 1 374 ? -6.927 -18.954 -6.500 1.00 91.44 374 GLU A C 1
ATOM 2958 O O . GLU A 1 374 ? -7.633 -17.946 -6.406 1.00 91.44 374 GLU A O 1
ATOM 2963 N N . ARG A 1 375 ? -5.600 -18.880 -6.661 1.00 92.81 375 ARG A N 1
ATOM 2964 C CA . ARG A 1 375 ? -4.910 -17.603 -6.861 1.00 92.81 375 ARG A CA 1
ATOM 2965 C C . ARG A 1 375 ? -5.201 -17.053 -8.253 1.00 92.81 375 ARG A C 1
ATOM 2967 O O . ARG A 1 375 ? -5.046 -17.742 -9.258 1.00 92.81 375 ARG A O 1
ATOM 2974 N N . LEU A 1 376 ? -5.499 -15.764 -8.312 1.00 93.62 376 LEU A N 1
ATOM 2975 C CA . LEU A 1 376 ? -5.607 -15.004 -9.550 1.00 93.62 376 LEU A CA 1
ATOM 2976 C C . LEU A 1 376 ? -4.223 -14.632 -10.086 1.00 93.62 376 LEU A C 1
ATOM 2978 O O . LEU A 1 376 ? -3.255 -14.508 -9.331 1.00 93.62 376 LEU A O 1
ATOM 2982 N N . THR A 1 377 ? -4.146 -14.412 -11.398 1.00 92.94 377 THR A N 1
ATOM 2983 C CA . THR A 1 377 ? -2.945 -13.919 -12.082 1.00 92.94 377 THR A CA 1
ATOM 2984 C C . THR A 1 377 ? -3.101 -12.444 -12.435 1.00 92.94 377 THR A C 1
ATOM 2986 O O . THR A 1 377 ? -4.060 -12.057 -13.098 1.00 92.94 377 THR A O 1
ATOM 2989 N N . PHE A 1 378 ? -2.120 -11.632 -12.047 1.00 92.88 378 PHE A N 1
ATOM 2990 C CA . PHE A 1 378 ? -2.062 -10.200 -12.314 1.00 92.88 378 PHE A CA 1
ATOM 2991 C C . PHE A 1 378 ? -0.870 -9.885 -13.212 1.00 92.88 378 PHE A C 1
ATOM 2993 O O . PHE A 1 378 ? 0.277 -10.145 -12.852 1.00 92.88 378 PHE A O 1
ATOM 3000 N N . VAL A 1 379 ? -1.141 -9.306 -14.380 1.00 92.56 379 VAL A N 1
ATOM 3001 C CA . VAL A 1 379 ? -0.115 -8.872 -15.338 1.00 92.56 379 VAL A CA 1
ATOM 3002 C C . VAL A 1 379 ? 0.110 -7.374 -15.180 1.00 92.56 379 VAL A C 1
ATOM 3004 O O . VAL A 1 379 ? -0.685 -6.581 -15.678 1.00 92.56 379 VAL A O 1
ATOM 3007 N N . LEU A 1 380 ? 1.172 -6.985 -14.479 1.00 91.06 380 LEU A N 1
ATOM 3008 C CA . LEU A 1 380 ? 1.544 -5.589 -14.276 1.00 91.06 380 LEU A CA 1
ATOM 3009 C C . LEU A 1 380 ? 2.297 -5.038 -15.490 1.00 91.06 380 LEU A C 1
ATOM 3011 O O . LEU A 1 380 ? 3.213 -5.696 -15.995 1.00 91.06 380 LEU A O 1
ATOM 3015 N N . VAL A 1 381 ? 1.942 -3.823 -15.917 1.00 88.19 381 VAL A N 1
ATOM 3016 C CA . VAL A 1 381 ? 2.548 -3.124 -17.068 1.00 88.19 381 VAL A CA 1
ATOM 3017 C C . VAL A 1 381 ? 2.983 -1.711 -16.792 1.00 88.19 381 VAL A C 1
ATOM 3019 O O . VAL A 1 381 ? 2.613 -1.131 -15.745 1.00 88.19 381 VAL A O 1
#

Foldseek 3Di:
DDDDDDDDDDDPDDDDDDDPVPDDPDDDPDDDDDDDPDDPVVVVLVLQDQPLLVQLLVCAQPADPDQLCNRVVCLVVRVQQNVQCPPPDPVDDPQLSQLSSQVSSCVRSQALVQQLQQQQDDDPRHFSSRHSSRDHDDPPDDVLLSDGPAQQPPPRHGFALAVQFGWPWDDPPDSHKTKFWFDFLFFWADKFACDLLLSVLVLLVVLCVQAPDPDPVVSVVQSLCQLLLQAFSVGDRDDPVVLVPQLLNVVLVVLSVVSSDPVVPPDDPCVSVVVLVVCVVPDPPVVSNVRVVRSVVSSSNFRHQWMWTAGPNRKTKIWHPQDDGGWIWIDTGSYLFIWTWDDDDLATRGNTTMRIPPRRRNPVNVVCVVVVPDIDMHMTD

Secondary structure (DSSP, 8-state):
--------------PPPPGGGG-----------------THHHHHHHS--HHHHHHHHTTT---SSTTHHHHTTTTT-TTSHHHHPSP-SSS-HHHHHHHHHHHHHHHH-S-GGGGG--S--BTTB-TTS--TT----TTS-GGGGS-SS--TTT-----TTTTPPP-EE--SSSS-EEEEEEEEEEEEEEEE--TTTHHHHHHHHHHHH-S--SHHHHHHHHHHHHTTTB-TT-PBPPHHHHHT-HHHHHHHHHHHHHH-GGG----SSHHHHHHHHHHHH---HHHHHHHHHHHHHIIIIITTEEEEEETTS-EEEEETT--TTPEEEEETT-SS-EEEEEETTEEEEEEEEEETTTTTSHHHHHHHHTTPPPEEEEE-

Radius of gyration: 22.57 Å; Cα contacts (8 Å, |Δi|>4): 623; chains: 1; bounding box: 53×61×66 Å

Organism: NCBI:txid329885

Mean predicted aligned error: 11.97 Å

Nearest PDB structures (foldseek):
  4kr1-assembly1_A  TM=2.973E-01  e=4.411E+00  Saccharomyces cerevisiae S288C

Sequence (381 aa):
MDGIRNVPEAYGVVGSIQPWLVSTRHVLQVTAEEVPDIDPDIEETRRRTCRLLSHLWHTQGRSCTDARDRIYGLLQITLDVRDRLLPVSYTEPEAQTFTKATRAIIREHGHLDVFFICHGQSCEHRPSWSPDFDARLDRTVNLWTLAPLTVEKRTNLRYHATADSLISLGMPNDRSHLILSGYQLGTIDAMSGLGWDGAIQLALQLVLSKALVNSPHGQSETFWRTIIANRRPDSTSVDPAATAESSGFDLWWQGVNELVNPQQVNHAGNEFERWWRAVCTLTTAADKIKEASEYNRAFSQHGAGRVLFTTDSGFVGLSRTTINFGDQVCLLAGGQTPFVLRSLHDKHQLVSEAYVHGIMDGKYWADLEESKTERLTFVLV

Solvent-accessible surface area (backbone atoms only — not comparable to full-atom values): 21767 Å² total; per-residue (Å²): 137,84,82,90,83,89,78,87,90,83,82,86,76,89,77,77,85,73,83,70,90,72,76,78,88,74,87,76,84,77,77,92,79,81,84,73,80,84,57,74,65,54,60,57,48,55,62,70,52,61,55,55,60,53,51,46,60,78,48,56,64,62,86,62,98,48,63,57,44,62,53,64,70,43,35,87,82,18,67,87,48,32,79,76,56,54,78,82,68,88,86,60,58,60,46,57,56,37,36,51,50,46,52,36,50,34,71,71,56,43,36,51,71,70,40,56,65,17,81,36,68,60,50,103,74,34,32,11,67,32,39,65,82,64,55,70,68,54,89,84,59,56,72,49,57,62,53,52,94,51,62,44,92,89,71,70,52,63,44,30,25,30,60,82,32,71,49,53,75,45,66,60,96,56,86,57,48,42,32,38,34,25,48,75,71,34,34,28,69,47,72,28,45,58,41,87,68,48,32,40,34,54,34,49,53,49,35,70,74,43,41,77,51,94,39,78,68,52,22,51,49,54,42,59,35,38,44,20,60,42,41,39,77,88,58,46,69,70,51,68,73,66,48,76,71,30,68,12,50,52,56,43,50,49,54,53,51,57,66,48,37,82,89,70,75,79,70,76,65,70,54,66,61,52,49,50,50,48,51,64,72,72,54,87,56,63,68,37,50,53,49,19,48,35,55,52,48,18,23,56,53,59,22,40,77,24,24,37,35,33,24,78,66,23,50,43,28,33,29,52,75,80,67,54,80,67,27,33,34,28,43,40,43,16,22,44,42,35,32,32,33,37,79,56,88,89,32,26,34,38,37,34,54,33,47,45,66,90,35,44,76,7,59,59,42,52,53,39,58,73,70,62,56,80,69,45,80,45,38,34,52

InterPro domains:
  IPR052895 Heterokaryon Regulation/Transcriptional Modulator [PTHR24148] (34-370)